Protein AF-A0A445I7E2-F1 (afdb_monomer)

Sequence (365 aa):
MSYADQENDSLSALYEVSLRGNVSELDTLIGRDPLILHKLPLTTFTETPLHISALLGHLDFTKSLLRHKPQLALELDHSKRTPLHLASAQGHVEIVHVLLQTYHEHACLMSDQDGRIPIHYAAMRGRTEIARQLIMAKPESLMVLDGSGKTVLHLCVEHNHLETLKTLVQVRDLSGNDFLNKTDLHHGNTILHFAVTLKQVETIRYLLSIPKIREEASIENKMGCTALDMLVDAVIMNNGMNQTHSLPSLNPNEKYWTKNFKLGKRFLQHQGERLEEMRGMLSVVATMISAMTFNAVMNPPGGVIQANGSDLRSWKNMLSNNVKDAMELQPGRAVFLTTQESDFESFVMFNSISLAASLSITLLL

Nearest PDB structures (foldseek):
  5et1-assembly2_B  TM=6.778E-01  e=2.769E-10  Mus musculus
  5et0-assembly2_C  TM=6.772E-01  e=7.010E-09  Mus musculus
  3b95-assembly2_B  TM=7.132E-01  e=3.021E-08  Homo sapiens
  5et0-assembly1_A  TM=5.571E-01  e=1.942E-09  Mus musculus
  9goa-assembly1_D  TM=7.919E-01  e=2.527E-06  Latrodectus tredecimguttatus

pLDDT: mean 80.1, std 18.34, range [32.94, 98.56]

Radius of gyration: 33.69 Å; Cα contacts (8 Å, |Δi|>4): 435; chains: 1; bounding box: 96×35×85 Å

Mean predicted aligned error: 16.17 Å

Foldseek 3Di:
DDPVVVLQVLLVQLLVCLLVLDPVSVVVSCVVPVCNQVCVVVDPFQQHSLLSCLQVLSLVSNVSCCVSPVCQQCRAGPQRAGSLLNNLLNLNLNSNVVSCVSPLPPQQCRATNQQDGSLLSNLLNLSQNSNLVSCVSPVCQQVRATSQQDGSLLSNLLNVNQSSNVSNVVVPPRHDDPSQQQAGPPWRDGSLLSNLLVVVVVSNVVQCVDVVSVVCQCDATPLRDGSVNSNVVVVCVVVVVPDDDDDDDDPDDPVNVVSVVSSVVSVVVVCVVVCVVCVVVLLVVLVVLLVVLVVCLQAPPVGWDAPDPVVVVVVCVVVVPDDDDPDDPDTGHDPVCVPDVVVVVVSNVVSVVSNVVSVVSNVVD

Structure (mmCIF, N/CA/C/O backbone):
data_AF-A0A445I7E2-F1
#
_entry.id   AF-A0A445I7E2-F1
#
loop_
_atom_site.group_PDB
_atom_site.id
_atom_site.type_symbol
_atom_site.label_atom_id
_atom_site.label_alt_id
_atom_site.label_comp_id
_atom_site.label_asym_id
_atom_site.label_entity_id
_atom_site.label_seq_id
_atom_site.pdbx_PDB_ins_code
_atom_site.Cartn_x
_atom_site.Cartn_y
_atom_site.Cartn_z
_atom_site.occupancy
_atom_site.B_iso_or_equiv
_atom_site.auth_seq_id
_atom_site.auth_comp_id
_atom_site.auth_asym_id
_atom_site.auth_atom_id
_atom_site.pdbx_PDB_model_num
ATOM 1 N N . MET A 1 1 ? -4.314 -6.237 48.066 1.00 51.84 1 MET A N 1
ATOM 2 C CA . MET A 1 1 ? -4.138 -5.773 46.678 1.00 51.84 1 MET A CA 1
ATOM 3 C C . MET A 1 1 ? -4.493 -4.305 46.658 1.00 51.84 1 MET A C 1
ATOM 5 O O . MET A 1 1 ? -5.547 -3.972 47.191 1.00 51.84 1 MET A O 1
ATOM 9 N N . SER A 1 2 ? -3.596 -3.433 46.201 1.00 63.56 2 SER A N 1
ATOM 10 C CA . SER A 1 2 ? -3.913 -2.006 46.114 1.00 63.56 2 SER A CA 1
ATOM 11 C C . SER A 1 2 ? -4.967 -1.773 45.021 1.00 63.56 2 SER A C 1
ATOM 13 O O . SER A 1 2 ? -5.127 -2.609 44.131 1.00 63.56 2 SER A O 1
ATOM 15 N N . TYR A 1 3 ? -5.701 -0.658 45.081 1.00 59.12 3 TYR A N 1
ATOM 16 C CA . TYR A 1 3 ? -6.672 -0.294 44.036 1.00 59.12 3 TYR A CA 1
ATOM 17 C C . TYR A 1 3 ? -6.018 -0.230 42.642 1.00 59.12 3 TYR A C 1
ATOM 19 O O . TYR A 1 3 ? -6.628 -0.644 41.663 1.00 59.12 3 TYR A O 1
ATOM 27 N N . ALA A 1 4 ? -4.756 0.209 42.566 1.00 60.66 4 ALA A N 1
ATOM 28 C CA . ALA A 1 4 ? -3.993 0.271 41.322 1.00 60.66 4 ALA A CA 1
ATOM 29 C C . ALA A 1 4 ? -3.671 -1.124 40.748 1.00 60.66 4 ALA A C 1
ATOM 31 O O . ALA A 1 4 ? -3.732 -1.314 39.535 1.00 60.66 4 ALA A O 1
ATOM 32 N N . ASP A 1 5 ? -3.396 -2.113 41.607 1.00 62.09 5 ASP A N 1
ATOM 33 C CA . ASP A 1 5 ? -3.125 -3.489 41.164 1.00 62.09 5 ASP A CA 1
ATOM 34 C C . ASP A 1 5 ? -4.383 -4.133 40.553 1.00 62.09 5 ASP A C 1
ATOM 36 O O . ASP A 1 5 ? -4.309 -4.804 39.529 1.00 62.09 5 ASP A O 1
ATOM 40 N N . GLN A 1 6 ? -5.561 -3.879 41.138 1.00 63.41 6 GLN A N 1
ATOM 41 C CA . GLN A 1 6 ? -6.836 -4.421 40.643 1.00 63.41 6 GLN A CA 1
ATOM 42 C C . GLN A 1 6 ? -7.283 -3.805 39.308 1.00 63.41 6 GLN A C 1
ATOM 44 O O . GLN A 1 6 ? -7.891 -4.492 38.480 1.00 63.41 6 GLN A O 1
ATOM 49 N N . GLU A 1 7 ? -6.997 -2.520 39.082 1.00 68.31 7 GLU A N 1
ATOM 50 C CA . GLU A 1 7 ? -7.297 -1.862 37.806 1.00 68.31 7 GLU A CA 1
ATOM 51 C C . GLU A 1 7 ? -6.396 -2.371 36.678 1.00 68.31 7 GLU A C 1
ATOM 53 O O . GLU A 1 7 ? -6.885 -2.633 35.575 1.00 68.31 7 GLU A O 1
ATOM 58 N N . ASN A 1 8 ? -5.108 -2.585 36.961 1.00 73.81 8 ASN A N 1
ATOM 59 C CA . ASN A 1 8 ? -4.172 -3.135 35.985 1.00 73.81 8 ASN A CA 1
ATOM 60 C C . ASN A 1 8 ? -4.506 -4.596 35.619 1.00 73.81 8 ASN A C 1
ATOM 62 O O . ASN A 1 8 ? -4.436 -4.972 34.447 1.00 73.81 8 ASN A O 1
ATOM 66 N N . ASP A 1 9 ? -4.956 -5.397 36.590 1.00 81.00 9 ASP A N 1
ATOM 67 C CA . ASP A 1 9 ? -5.424 -6.770 36.356 1.00 81.00 9 ASP A CA 1
ATOM 68 C C . ASP A 1 9 ? -6.690 -6.813 35.484 1.00 81.00 9 ASP A C 1
ATOM 70 O O . ASP A 1 9 ? -6.799 -7.638 34.575 1.00 81.00 9 ASP A O 1
ATOM 74 N N . SER A 1 10 ? -7.642 -5.900 35.714 1.00 83.94 10 SER A N 1
ATOM 75 C CA . SER A 1 10 ? -8.894 -5.837 34.943 1.00 83.94 10 SER A CA 1
ATOM 76 C C . SER A 1 10 ? -8.652 -5.430 33.487 1.00 83.94 10 SER A C 1
ATOM 78 O O . SER A 1 10 ? -9.240 -6.005 32.569 1.00 83.94 10 SER A O 1
ATOM 80 N N . LEU A 1 11 ? -7.752 -4.469 33.259 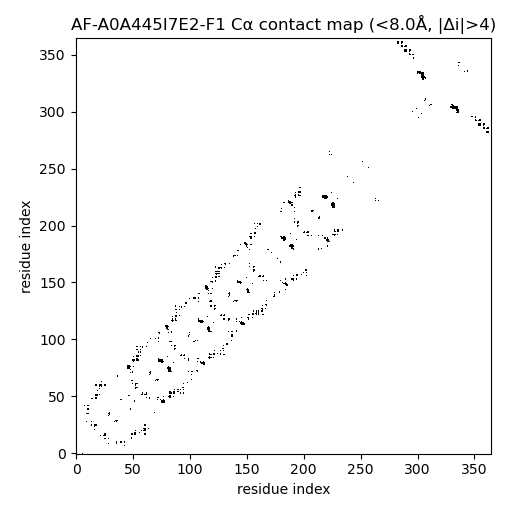1.00 87.31 11 LEU A N 1
ATOM 81 C CA . LEU A 1 11 ? -7.331 -4.075 31.916 1.00 87.31 11 LEU A CA 1
ATOM 82 C C . LEU A 1 11 ? -6.555 -5.203 31.228 1.00 87.31 11 LEU A C 1
ATOM 84 O O . LEU A 1 11 ? -6.857 -5.527 30.083 1.00 87.31 11 LEU A O 1
ATOM 88 N N . SER A 1 12 ? -5.634 -5.870 31.925 1.00 89.00 12 SER A N 1
ATOM 89 C CA . SER A 1 12 ? -4.916 -7.035 31.386 1.00 89.00 12 SER A CA 1
ATOM 90 C C . SER A 1 12 ? -5.874 -8.160 30.975 1.00 89.00 12 SER A C 1
ATOM 92 O O . SER A 1 12 ? -5.727 -8.737 29.898 1.00 89.00 12 SER A O 1
ATOM 94 N N . ALA A 1 13 ? -6.917 -8.417 31.772 1.00 91.62 13 ALA A N 1
ATOM 95 C CA . ALA A 1 13 ? -7.970 -9.367 31.423 1.00 91.62 13 ALA A CA 1
ATOM 96 C C . ALA A 1 13 ? -8.745 -8.948 30.162 1.00 91.62 13 ALA A C 1
ATOM 98 O O . ALA A 1 13 ? -9.032 -9.791 29.315 1.00 91.62 13 ALA A O 1
ATOM 99 N N . LEU A 1 14 ? -9.044 -7.654 29.989 1.00 93.62 14 LEU A N 1
ATOM 100 C CA . LEU A 1 14 ? -9.667 -7.147 28.763 1.00 93.62 14 LEU A CA 1
ATOM 101 C C . LEU A 1 14 ? -8.790 -7.413 27.529 1.00 93.62 14 LEU A C 1
ATOM 103 O O . LEU A 1 14 ? -9.313 -7.807 26.485 1.00 93.62 14 LEU A O 1
ATOM 107 N N . TYR A 1 15 ? -7.471 -7.243 27.639 1.00 92.88 15 TYR A N 1
ATOM 108 C CA . TYR A 1 15 ? -6.531 -7.543 26.554 1.00 92.88 15 TYR A CA 1
ATOM 109 C C . TYR A 1 15 ? -6.475 -9.040 26.222 1.00 92.88 15 TYR A C 1
ATOM 111 O O . TYR A 1 15 ? -6.585 -9.406 25.052 1.00 92.88 15 TYR A O 1
ATOM 119 N N . GLU A 1 16 ? -6.414 -9.914 27.227 1.00 93.44 16 GLU A N 1
ATOM 120 C CA . GLU A 1 16 ? -6.503 -11.373 27.051 1.00 93.44 16 GLU A CA 1
ATOM 121 C C . GLU A 1 16 ? -7.799 -11.800 26.345 1.00 93.44 16 GLU A C 1
ATOM 123 O O . GLU A 1 16 ? -7.790 -12.587 25.395 1.00 93.44 16 GLU A O 1
ATOM 128 N N . VAL A 1 17 ? -8.928 -11.233 26.767 1.00 95.75 17 VAL A N 1
ATOM 129 C CA . VAL A 1 17 ? -10.239 -11.477 26.154 1.00 95.75 17 VAL A CA 1
ATOM 130 C C . VAL A 1 17 ? -10.279 -10.973 24.708 1.00 95.75 17 VAL A C 1
ATOM 132 O O . VAL A 1 17 ? -10.839 -11.642 23.837 1.00 95.75 17 VAL A O 1
ATOM 135 N N . SER A 1 18 ? -9.625 -9.842 24.428 1.00 95.19 18 SER A N 1
ATOM 136 C CA . SER A 1 18 ? -9.506 -9.274 23.079 1.00 95.19 18 SER A CA 1
ATOM 137 C C . SER A 1 18 ? -8.679 -10.152 22.144 1.00 95.19 18 SER A C 1
ATOM 139 O O . SER A 1 18 ? -9.036 -10.290 20.976 1.00 95.19 18 SER A O 1
ATOM 141 N N . LEU A 1 19 ? -7.617 -10.792 22.645 1.00 95.56 19 LEU A N 1
ATOM 142 C CA . LEU A 1 19 ? -6.823 -11.754 21.873 1.00 95.56 19 LEU A CA 1
ATOM 143 C C . LEU A 1 19 ? -7.656 -12.977 21.465 1.00 95.56 19 LEU A C 1
ATOM 145 O O . LEU A 1 19 ? -7.525 -13.478 20.348 1.00 95.56 19 LEU A O 1
ATOM 149 N N . ARG A 1 20 ? -8.551 -13.437 22.346 1.00 96.50 20 ARG A N 1
ATOM 150 C CA . ARG A 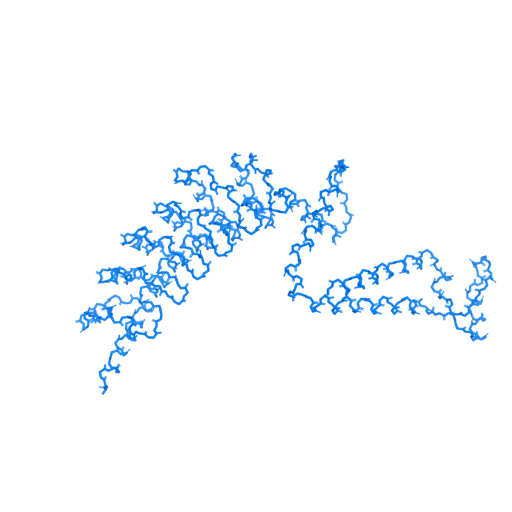1 20 ? -9.434 -14.590 22.094 1.00 96.50 20 ARG A CA 1
ATOM 151 C C . ARG A 1 20 ? -10.684 -14.238 21.290 1.00 96.50 20 ARG A C 1
ATOM 153 O O . ARG A 1 20 ? -11.274 -15.131 20.691 1.00 96.50 20 ARG A O 1
ATOM 160 N N . GLY A 1 21 ? -11.107 -12.973 21.304 1.00 95.56 21 GLY A N 1
ATOM 161 C CA . GLY A 1 21 ? -12.339 -12.522 20.657 1.00 95.56 21 GLY A CA 1
ATOM 162 C C . GLY A 1 21 ? -13.617 -12.971 21.372 1.00 95.56 21 GLY A C 1
ATOM 163 O O . GLY A 1 21 ? -14.668 -13.066 20.739 1.00 95.56 21 GLY A O 1
ATOM 164 N N . ASN A 1 22 ? -13.558 -13.267 22.677 1.00 96.50 22 ASN A N 1
ATOM 165 C CA . ASN A 1 22 ? -14.710 -13.791 23.417 1.00 96.50 22 ASN A CA 1
ATOM 166 C C . ASN A 1 22 ? -15.679 -12.670 23.838 1.00 96.50 22 ASN A C 1
ATOM 168 O O . ASN A 1 22 ? -15.447 -11.961 24.817 1.00 96.50 22 ASN A O 1
ATOM 172 N N . VAL A 1 23 ? -16.797 -12.545 23.118 1.00 96.81 23 VAL A N 1
ATOM 173 C CA . VAL A 1 23 ? -17.834 -11.530 23.378 1.00 96.81 23 VAL A CA 1
ATOM 174 C C . VAL A 1 23 ? -18.509 -11.723 24.735 1.00 96.81 23 VAL A C 1
ATOM 176 O O . VAL A 1 23 ? -18.749 -10.750 25.439 1.00 96.81 23 VAL A O 1
ATOM 179 N N . SER A 1 24 ? -18.776 -12.965 25.147 1.00 96.62 24 SER A N 1
ATOM 180 C CA . SER A 1 24 ? -19.425 -13.226 26.435 1.00 96.62 24 SER A CA 1
ATOM 181 C C . SER A 1 24 ? -18.545 -12.792 27.605 1.00 96.62 24 SER A C 1
ATOM 183 O O . SER A 1 24 ? -19.037 -12.175 28.546 1.00 96.62 24 SER A O 1
ATOM 185 N N . GLU A 1 25 ? -17.238 -13.061 27.542 1.00 95.62 25 GLU A N 1
ATOM 186 C CA . GLU A 1 25 ? -16.299 -12.583 28.564 1.00 95.62 25 GLU A CA 1
ATOM 187 C C . GLU A 1 25 ? -16.183 -11.050 28.548 1.00 95.62 25 GLU A C 1
ATOM 189 O O . GLU A 1 25 ? -16.196 -10.436 29.616 1.00 95.62 25 GLU A O 1
ATOM 194 N N . LEU A 1 26 ? -16.173 -10.415 27.369 1.00 96.06 26 LEU A N 1
ATOM 195 C CA . LEU A 1 26 ? -16.204 -8.952 27.246 1.00 96.06 26 LEU A CA 1
ATOM 196 C C . LEU A 1 26 ? -17.437 -8.352 27.928 1.00 96.06 26 LEU A C 1
ATOM 198 O O . LEU A 1 26 ? -17.298 -7.445 28.748 1.00 96.06 26 LEU A O 1
ATOM 202 N N . ASP A 1 27 ? -18.624 -8.884 27.644 1.00 94.88 27 ASP A N 1
ATOM 203 C CA . ASP A 1 27 ? -19.875 -8.401 28.229 1.00 94.88 27 ASP A CA 1
ATOM 204 C C . ASP A 1 27 ? -19.873 -8.581 29.757 1.00 94.88 27 ASP A C 1
ATOM 206 O O . ASP A 1 27 ? -20.339 -7.706 30.489 1.00 94.88 27 ASP A O 1
ATOM 210 N N . THR A 1 28 ? -19.283 -9.671 30.273 1.00 95.06 28 THR A N 1
ATOM 211 C CA . THR A 1 28 ? -19.124 -9.848 31.728 1.00 95.06 28 THR A CA 1
ATOM 212 C C . THR A 1 28 ? -18.152 -8.846 32.348 1.00 95.06 28 THR A C 1
ATOM 214 O O . THR A 1 28 ? -18.410 -8.368 33.454 1.00 95.06 28 THR A O 1
ATOM 217 N N . LEU A 1 29 ? -17.057 -8.498 31.661 1.00 93.94 29 LEU A N 1
ATOM 218 C CA . LEU A 1 29 ? -16.101 -7.491 32.130 1.00 93.94 29 LEU A CA 1
ATOM 219 C C . LEU A 1 29 ? -16.732 -6.096 32.139 1.00 93.94 29 LEU A C 1
ATOM 221 O O . LEU A 1 29 ? -16.625 -5.396 33.143 1.00 93.94 29 LEU A O 1
ATOM 225 N N . ILE A 1 30 ? -17.456 -5.729 31.079 1.00 93.88 30 ILE A N 1
ATOM 226 C CA . ILE A 1 30 ? -18.197 -4.461 31.000 1.00 93.88 30 ILE A CA 1
ATOM 227 C C . ILE A 1 30 ? -19.314 -4.415 32.053 1.00 93.88 30 ILE A C 1
ATOM 229 O O . ILE A 1 30 ? -19.552 -3.374 32.657 1.00 93.88 30 ILE A O 1
ATOM 233 N N . GLY A 1 31 ? -19.979 -5.542 32.323 1.00 93.25 31 GLY A N 1
ATOM 234 C CA . GLY A 1 31 ? -20.980 -5.637 33.386 1.00 93.25 31 GLY A CA 1
ATOM 235 C C . GLY A 1 31 ? -20.402 -5.429 34.791 1.00 93.25 31 GLY A C 1
ATOM 236 O O . GLY A 1 31 ? -21.096 -4.905 35.660 1.00 93.25 31 GLY A O 1
ATOM 237 N N . ARG A 1 32 ? -19.137 -5.815 35.021 1.00 92.44 32 ARG A N 1
ATOM 238 C CA . ARG A 1 32 ? -18.421 -5.592 36.291 1.00 92.44 32 ARG A CA 1
ATOM 239 C C . ARG A 1 32 ? -17.875 -4.170 36.415 1.00 92.44 32 ARG A C 1
ATOM 241 O O . ARG A 1 32 ? -17.986 -3.583 37.487 1.00 92.44 32 ARG A O 1
ATOM 248 N N . ASP A 1 33 ? -17.299 -3.630 35.344 1.00 92.00 33 ASP A N 1
ATOM 249 C CA . ASP A 1 33 ? -16.803 -2.253 35.265 1.00 92.00 33 ASP A CA 1
ATOM 250 C C . ASP A 1 33 ? -17.292 -1.584 33.964 1.00 92.00 33 ASP A C 1
ATOM 252 O O . ASP A 1 33 ? -16.646 -1.702 32.917 1.00 92.00 33 ASP A O 1
ATOM 256 N N . PRO A 1 34 ? -18.408 -0.829 34.014 1.00 90.06 34 PRO A N 1
ATOM 257 C CA . PRO A 1 34 ? -18.954 -0.142 32.842 1.00 90.06 34 PRO A CA 1
ATOM 258 C C . PRO A 1 34 ? -18.010 0.897 32.225 1.00 90.06 34 PRO A C 1
ATOM 260 O O . PRO A 1 34 ? -18.195 1.296 31.075 1.00 90.06 34 PRO A O 1
ATOM 263 N N . LEU A 1 35 ? -17.001 1.356 32.973 1.00 89.62 35 LEU A N 1
ATOM 264 C CA . LEU A 1 35 ? -16.034 2.354 32.524 1.00 89.62 35 LEU A CA 1
ATOM 265 C C . LEU A 1 35 ? -14.720 1.728 32.045 1.00 89.62 35 LEU A C 1
ATOM 267 O O . LEU A 1 35 ? -13.813 2.473 31.673 1.00 89.62 35 LEU A O 1
ATOM 271 N N . ILE A 1 36 ? -14.612 0.396 31.977 1.00 91.31 36 ILE A N 1
ATOM 272 C CA . ILE A 1 36 ? -13.369 -0.298 31.610 1.00 91.31 36 ILE A CA 1
ATOM 273 C C . ILE A 1 36 ? -12.786 0.196 30.274 1.00 91.31 36 ILE A C 1
ATOM 275 O O . ILE A 1 36 ? -11.589 0.449 30.166 1.00 91.31 36 ILE A O 1
ATOM 279 N N . LEU A 1 37 ? -13.638 0.463 29.276 1.00 91.19 37 LEU A N 1
ATOM 280 C CA . LEU A 1 37 ? -13.214 0.985 27.970 1.00 91.19 37 LEU A CA 1
ATOM 281 C C . LEU A 1 37 ? -12.811 2.472 28.004 1.00 91.19 37 LEU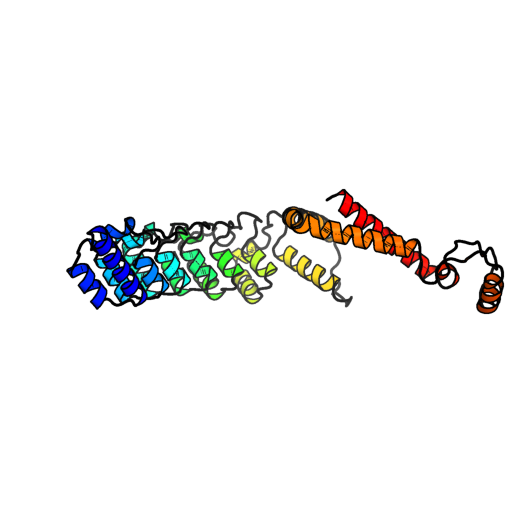 A C 1
ATOM 283 O O . LEU A 1 37 ? -12.127 2.949 27.103 1.00 91.19 37 LEU A O 1
ATOM 287 N N . HIS A 1 38 ? -13.233 3.238 29.013 1.00 88.06 38 HIS A N 1
ATOM 288 C CA . HIS A 1 38 ? -12.794 4.626 29.213 1.00 88.06 38 HIS A CA 1
ATOM 289 C C . HIS A 1 38 ? -11.428 4.716 29.895 1.00 88.06 38 HIS A C 1
ATOM 291 O O . HIS A 1 38 ? -10.770 5.746 29.774 1.00 88.06 38 HIS A O 1
ATOM 297 N N . LYS A 1 39 ? -10.993 3.643 30.562 1.00 87.56 39 LYS A N 1
ATOM 298 C CA . LYS A 1 39 ? -9.699 3.549 31.247 1.00 87.56 39 LYS A CA 1
ATOM 299 C C . LYS A 1 39 ? -8.544 3.156 30.320 1.00 87.56 39 LYS A C 1
ATOM 301 O O . LYS A 1 39 ? -7.401 3.172 30.753 1.00 87.56 39 LYS A O 1
ATOM 306 N N . LEU A 1 40 ? -8.808 2.854 29.047 1.00 86.94 40 LEU A N 1
ATOM 307 C CA . LEU A 1 40 ? -7.776 2.474 28.071 1.00 86.94 40 LEU A CA 1
ATOM 308 C C . LEU A 1 40 ? -6.591 3.460 27.960 1.00 86.94 40 LEU A C 1
ATOM 310 O O . LEU A 1 40 ? -5.463 2.976 27.878 1.00 86.94 40 LEU A O 1
ATOM 314 N N . PRO A 1 41 ? -6.769 4.797 28.046 1.00 80.50 41 PRO A N 1
ATOM 315 C CA . PRO A 1 41 ? -5.640 5.736 28.045 1.00 80.50 41 PRO A CA 1
ATOM 316 C C . PRO A 1 41 ? -4.701 5.605 29.253 1.00 80.50 41 PRO A C 1
ATOM 318 O O . PRO A 1 41 ? -3.602 6.146 29.231 1.00 80.50 41 PRO A O 1
ATOM 321 N N . LEU A 1 42 ? -5.134 4.925 30.320 1.00 76.00 42 LEU A N 1
ATOM 322 C CA . LEU A 1 42 ? -4.332 4.665 31.520 1.00 76.00 42 LEU A CA 1
ATOM 323 C C . LEU A 1 42 ? -3.462 3.407 31.372 1.00 76.00 42 LEU A C 1
ATOM 325 O O . LEU A 1 42 ? -2.664 3.107 32.258 1.00 76.00 42 LEU A O 1
ATOM 329 N N . THR A 1 43 ? -3.631 2.651 30.284 1.00 77.25 43 THR A N 1
ATOM 330 C CA . THR A 1 43 ? -2.858 1.433 30.030 1.00 77.25 43 THR A CA 1
ATOM 331 C C . THR A 1 43 ? -1.469 1.764 29.487 1.00 77.25 43 THR A C 1
ATOM 333 O O . THR A 1 43 ? -1.255 2.794 28.853 1.00 77.25 43 THR A O 1
ATOM 336 N N . THR A 1 44 ? -0.513 0.860 29.703 1.00 75.19 44 THR A N 1
ATOM 337 C CA . THR A 1 44 ? 0.802 0.906 29.040 1.00 75.19 44 THR A CA 1
ATOM 338 C C . THR A 1 44 ? 0.743 0.422 27.589 1.00 75.19 44 THR A C 1
ATOM 340 O O . THR A 1 44 ? 1.699 0.607 26.835 1.00 75.19 44 THR A O 1
ATOM 343 N N . PHE A 1 45 ? -0.366 -0.209 27.198 1.00 76.88 45 PHE A N 1
ATOM 344 C CA . PHE A 1 45 ? -0.596 -0.715 25.856 1.00 76.88 45 PHE A CA 1
ATOM 345 C C . PHE A 1 45 ? -1.029 0.423 24.932 1.00 76.88 45 PHE A C 1
ATOM 347 O O . PHE A 1 45 ? -1.945 1.184 25.229 1.00 76.88 45 PHE A O 1
ATOM 354 N N . THR A 1 46 ? -0.363 0.531 23.788 1.00 78.81 46 THR A N 1
ATOM 355 C CA . THR A 1 46 ? -0.680 1.537 22.765 1.00 78.81 46 THR A CA 1
ATOM 356 C C . THR A 1 46 ? -1.768 1.065 21.803 1.00 78.81 46 THR A C 1
ATOM 358 O O . THR A 1 46 ? -2.470 1.876 21.213 1.00 78.81 46 THR A O 1
ATOM 361 N N . GLU A 1 47 ? -1.930 -0.245 21.640 1.00 89.69 47 GLU A N 1
ATOM 362 C CA . GLU A 1 47 ? -2.982 -0.845 20.823 1.00 89.69 47 GLU A CA 1
ATOM 363 C C . GLU A 1 47 ? -4.247 -1.005 21.658 1.00 89.69 47 GLU A C 1
ATOM 365 O O . GLU A 1 47 ? -4.196 -1.579 22.732 1.00 89.69 47 GLU A O 1
ATOM 370 N N . THR A 1 48 ? -5.396 -0.543 21.171 1.00 94.38 48 THR A N 1
ATOM 371 C CA . THR A 1 48 ? -6.675 -0.764 21.871 1.00 94.38 48 THR A CA 1
ATOM 372 C C . THR A 1 48 ? -7.226 -2.177 21.611 1.00 94.38 48 THR A C 1
ATOM 374 O O . THR A 1 48 ? -6.914 -2.779 20.580 1.00 94.38 48 THR A O 1
ATOM 377 N N . PRO A 1 49 ? -8.146 -2.695 22.450 1.00 95.75 49 PRO A N 1
ATOM 378 C CA . PRO A 1 49 ? -8.925 -3.907 22.160 1.00 95.75 49 PRO A CA 1
ATOM 379 C C . PRO A 1 49 ? -9.509 -3.965 20.742 1.00 95.75 49 PRO A C 1
ATOM 381 O O . PRO A 1 49 ? -9.581 -5.030 20.125 1.00 95.75 49 PRO A O 1
ATOM 384 N N . LEU A 1 50 ? -9.895 -2.805 20.192 1.00 96.75 50 LEU A N 1
ATOM 385 C CA . LEU A 1 50 ? -10.430 -2.725 18.841 1.00 96.75 50 LEU A CA 1
ATOM 386 C C . LEU A 1 50 ? -9.347 -2.971 17.781 1.00 96.75 50 LEU A C 1
ATOM 388 O O . LEU A 1 50 ? -9.628 -3.693 16.828 1.00 96.75 50 LEU A O 1
ATOM 392 N N . HIS A 1 51 ? -8.119 -2.467 17.970 1.00 97.12 51 HIS A N 1
ATOM 393 C CA . HIS A 1 51 ? -6.977 -2.790 17.102 1.00 97.12 51 HIS A CA 1
ATOM 394 C C . HIS A 1 51 ? -6.720 -4.295 17.065 1.00 97.12 51 HIS A C 1
ATOM 396 O O . HIS A 1 51 ? -6.608 -4.868 15.985 1.00 97.12 51 HIS A O 1
ATOM 402 N N . ILE A 1 52 ? -6.710 -4.944 18.232 1.00 97.06 52 ILE A N 1
ATOM 403 C CA . ILE A 1 52 ? -6.478 -6.388 18.352 1.00 97.06 52 ILE A CA 1
ATOM 404 C C . ILE A 1 52 ? -7.575 -7.169 17.627 1.00 97.06 52 ILE A C 1
ATOM 406 O O . ILE A 1 52 ? -7.277 -8.016 16.788 1.00 97.06 52 ILE A O 1
ATOM 410 N N . SER A 1 53 ? -8.847 -6.850 17.881 1.00 97.75 53 SER A N 1
ATOM 411 C CA . SER A 1 53 ? -9.963 -7.526 17.208 1.00 97.75 53 SER A CA 1
ATOM 412 C C . SER A 1 53 ? -9.942 -7.325 15.687 1.00 97.75 53 SER A C 1
ATOM 414 O O . SER A 1 53 ? -10.189 -8.271 14.939 1.00 97.75 53 SER A O 1
ATOM 416 N N . ALA A 1 54 ? -9.575 -6.125 15.224 1.00 97.88 54 ALA A N 1
ATOM 417 C CA . ALA A 1 54 ? -9.465 -5.788 13.811 1.00 97.88 54 ALA A CA 1
ATOM 418 C C . ALA A 1 54 ? -8.247 -6.431 13.138 1.00 97.88 54 ALA A C 1
ATOM 420 O O . ALA A 1 54 ? -8.297 -6.711 11.947 1.00 97.88 54 ALA A O 1
ATOM 421 N N . LEU A 1 55 ? -7.166 -6.685 13.875 1.00 97.94 55 LEU A N 1
ATOM 422 C CA . LEU A 1 55 ? -6.008 -7.433 13.395 1.00 97.94 55 LEU A CA 1
ATOM 423 C C . LEU A 1 55 ? -6.327 -8.933 13.291 1.00 97.94 55 LEU A C 1
ATOM 425 O O . LEU A 1 55 ? -6.022 -9.568 12.282 1.00 97.94 55 LEU A O 1
ATOM 429 N N . LEU A 1 56 ? -6.959 -9.497 14.321 1.00 97.81 56 LEU A N 1
ATOM 430 C CA . LEU A 1 56 ? -7.198 -10.938 14.437 1.00 97.81 56 LEU A CA 1
ATOM 431 C C . LEU A 1 56 ? -8.462 -11.429 13.719 1.00 97.81 56 LEU A C 1
ATOM 433 O O . LEU A 1 56 ? -8.582 -12.626 13.478 1.00 97.81 56 LEU A O 1
ATOM 437 N N . GLY A 1 57 ? -9.371 -10.535 13.325 1.00 97.88 57 GLY A N 1
ATOM 438 C CA . GLY A 1 57 ? -10.580 -10.904 12.579 1.00 97.88 57 GLY A CA 1
ATOM 439 C C . GLY A 1 57 ? -11.790 -11.234 13.454 1.00 97.88 57 GLY A C 1
ATOM 440 O O . GLY A 1 57 ? -12.709 -11.918 13.007 1.00 97.88 57 GLY A O 1
ATOM 441 N N . HIS A 1 58 ? -11.828 -10.742 14.693 1.00 98.44 58 HIS A N 1
ATOM 442 C CA . HIS A 1 58 ? -12.892 -11.047 15.655 1.00 98.44 58 HIS A CA 1
ATOM 443 C C . HIS A 1 58 ? -14.138 -10.177 15.426 1.00 98.44 58 HIS A C 1
ATOM 445 O O . HIS A 1 58 ? -14.412 -9.258 16.194 1.00 98.44 58 HIS A O 1
ATOM 451 N N . LEU A 1 59 ? -14.908 -10.467 14.372 1.00 98.25 59 LEU A N 1
ATOM 452 C CA . LEU A 1 59 ? -16.030 -9.634 13.907 1.00 98.25 59 LEU A CA 1
ATOM 453 C C . LEU A 1 59 ? -17.062 -9.291 14.994 1.00 98.25 59 LEU A C 1
ATOM 455 O O . LEU A 1 59 ? -17.420 -8.123 15.159 1.00 98.25 59 LEU A O 1
ATOM 459 N N . ASP A 1 60 ? -17.569 -10.286 15.723 1.00 98.19 60 ASP A N 1
ATOM 460 C CA . ASP A 1 60 ? -18.607 -10.050 16.735 1.00 98.19 60 ASP A CA 1
ATOM 461 C C . ASP A 1 60 ? -18.059 -9.273 17.937 1.00 98.19 60 ASP A C 1
ATOM 463 O O . ASP A 1 60 ? -18.748 -8.420 18.501 1.00 98.19 60 ASP A O 1
ATOM 467 N N . PHE A 1 61 ? -16.780 -9.482 18.258 1.00 98.12 61 PHE A N 1
ATOM 468 C CA . PHE A 1 61 ? -16.060 -8.710 19.264 1.00 98.12 61 PHE A CA 1
ATOM 469 C C . PHE A 1 61 ? -15.908 -7.247 18.849 1.00 98.12 61 PHE A C 1
ATOM 471 O O . PHE A 1 61 ? -16.238 -6.349 19.622 1.00 98.12 61 PHE A O 1
ATOM 478 N N . THR A 1 62 ? -15.494 -6.996 17.603 1.00 98.12 62 THR A N 1
ATOM 479 C CA . THR A 1 62 ? -15.426 -5.653 17.016 1.00 98.12 62 THR A CA 1
ATOM 480 C C . THR A 1 62 ? -16.789 -4.957 17.093 1.00 98.12 62 THR A C 1
ATOM 482 O O . THR A 1 62 ? -16.868 -3.815 17.545 1.00 98.12 62 THR A O 1
ATOM 485 N N . LYS A 1 63 ? -17.880 -5.638 16.710 1.00 97.75 63 LYS A N 1
ATOM 486 C CA . LYS A 1 63 ? -19.242 -5.083 16.796 1.00 97.75 63 LYS A CA 1
ATOM 487 C C . LYS A 1 63 ? -19.642 -4.743 18.233 1.00 97.75 63 LYS A C 1
ATOM 489 O O . LYS A 1 63 ? -20.239 -3.688 18.448 1.00 97.75 63 LYS A O 1
ATOM 494 N N . SER A 1 64 ? -19.331 -5.608 19.203 1.00 97.00 64 SER A N 1
ATOM 495 C CA . SER A 1 64 ? -19.638 -5.346 20.616 1.00 97.00 64 SER A CA 1
ATOM 496 C C . SER A 1 64 ? -18.853 -4.138 21.143 1.00 97.00 64 SER A C 1
ATOM 498 O O . SER A 1 64 ? -19.450 -3.191 21.659 1.00 97.00 64 SER A O 1
ATOM 500 N N . LEU A 1 65 ? -17.536 -4.085 20.902 1.00 96.62 65 LEU A N 1
ATOM 501 C CA . LEU A 1 65 ? -16.700 -2.942 21.285 1.00 96.62 65 LEU A CA 1
ATOM 502 C C . LEU A 1 65 ? -17.222 -1.619 20.714 1.00 96.62 65 LEU A C 1
ATOM 504 O O . LEU A 1 65 ? -17.326 -0.637 21.446 1.00 96.62 65 LEU A O 1
ATOM 508 N N . LEU A 1 66 ? -17.589 -1.589 19.429 1.00 95.44 66 LEU A N 1
ATOM 509 C CA . LEU A 1 66 ? -18.110 -0.385 18.773 1.00 95.44 66 LEU A CA 1
ATOM 510 C C . LEU A 1 66 ? -19.493 0.026 19.285 1.00 95.44 66 LEU A C 1
ATOM 512 O O . LEU A 1 66 ? -19.786 1.218 19.333 1.00 95.44 66 LEU A O 1
ATOM 516 N N . ARG A 1 67 ? -20.329 -0.930 19.710 1.00 94.81 67 ARG A N 1
ATOM 517 C CA . ARG A 1 67 ? -21.613 -0.635 20.363 1.00 94.81 67 ARG A CA 1
ATOM 518 C C . ARG A 1 67 ? -21.409 0.074 21.701 1.00 94.81 67 ARG A C 1
ATOM 520 O O . ARG A 1 67 ? -22.177 0.974 22.027 1.00 94.81 67 ARG A O 1
ATOM 527 N N . HIS A 1 68 ? -20.394 -0.328 22.465 1.00 93.81 68 HIS A N 1
ATOM 528 C CA . HIS A 1 68 ? -20.107 0.255 23.774 1.00 93.81 68 HIS A CA 1
ATOM 529 C C . HIS A 1 68 ? -19.301 1.555 23.697 1.00 93.81 68 HIS A C 1
ATOM 531 O O . HIS A 1 68 ? -19.583 2.496 24.436 1.00 93.81 68 HIS A O 1
ATOM 537 N N . LYS A 1 69 ? -18.296 1.624 22.819 1.00 93.44 69 LYS A N 1
ATOM 538 C CA . LYS A 1 69 ? -17.410 2.783 22.681 1.00 93.44 69 LYS A CA 1
ATOM 539 C C . LYS A 1 69 ? -16.972 2.962 21.221 1.00 93.44 69 LYS A C 1
ATOM 541 O O . LYS A 1 69 ? -15.866 2.558 20.854 1.00 93.44 69 LYS A O 1
ATOM 546 N N . PRO A 1 70 ? -17.802 3.599 20.378 1.00 93.12 70 PRO A N 1
ATOM 547 C CA . PRO A 1 70 ? -17.508 3.753 18.955 1.00 93.12 70 PRO A CA 1
ATOM 548 C C . PRO A 1 70 ? -16.220 4.556 18.707 1.00 93.12 70 PRO A C 1
ATOM 550 O O . PRO A 1 70 ? -15.487 4.247 17.771 1.00 93.12 70 PRO A O 1
ATOM 553 N N . GLN A 1 71 ? -15.866 5.502 19.588 1.00 92.06 71 GLN A N 1
ATOM 554 C CA . GLN A 1 71 ? -14.675 6.356 19.443 1.00 92.06 71 GLN A CA 1
ATOM 555 C C . GLN A 1 71 ? -13.366 5.562 19.295 1.00 92.06 71 GLN A C 1
ATOM 557 O O . GLN A 1 71 ? -12.420 6.072 18.702 1.00 92.06 71 GLN A O 1
ATOM 562 N N . LEU A 1 72 ? -13.332 4.300 19.749 1.00 92.75 72 LEU A N 1
ATOM 563 C CA . LEU A 1 72 ? -12.192 3.400 19.559 1.00 92.75 72 LEU A CA 1
ATOM 564 C C . LEU A 1 72 ? -11.789 3.226 18.090 1.00 92.75 72 LEU A C 1
ATOM 566 O O . LEU A 1 72 ? -10.634 2.912 17.820 1.00 92.75 72 LEU A O 1
ATOM 570 N N . ALA A 1 73 ? -12.711 3.427 17.143 1.00 93.81 73 ALA A N 1
ATOM 571 C CA . ALA A 1 73 ? -12.435 3.330 15.710 1.00 93.81 73 ALA A CA 1
ATOM 572 C C . ALA A 1 73 ? -11.449 4.395 15.198 1.00 93.81 73 ALA A C 1
ATOM 574 O O . ALA A 1 73 ? -10.871 4.217 14.125 1.00 93.81 73 ALA A O 1
ATOM 575 N N . LEU A 1 74 ? -11.284 5.496 15.940 1.00 92.94 74 LEU A N 1
ATOM 576 C CA . LEU A 1 74 ? -10.391 6.605 15.599 1.00 92.94 74 LEU A CA 1
ATOM 577 C C . LEU A 1 74 ? -9.110 6.628 16.439 1.00 92.94 74 LEU A C 1
ATOM 579 O O . LEU A 1 74 ? -8.230 7.441 16.168 1.00 92.94 74 LEU A O 1
ATOM 583 N N . GLU A 1 75 ? -9.005 5.756 17.442 1.00 92.75 75 GLU A N 1
ATOM 584 C CA . GLU A 1 75 ? -7.797 5.643 18.255 1.00 92.75 75 GLU A CA 1
ATOM 585 C C . GLU A 1 75 ? -6.630 5.144 17.406 1.00 92.75 75 GLU A C 1
ATOM 587 O O . GLU A 1 75 ? -6.817 4.388 16.448 1.00 92.75 75 GLU A O 1
ATOM 592 N N . LEU A 1 76 ? -5.431 5.578 17.780 1.00 93.12 76 LEU A N 1
ATOM 593 C CA . LEU A 1 76 ? -4.204 5.303 17.049 1.00 93.12 76 LEU A CA 1
ATOM 594 C C . LEU A 1 76 ? -3.290 4.389 17.863 1.00 93.12 76 LEU A C 1
ATOM 596 O O . LEU A 1 76 ? -3.073 4.633 19.049 1.00 93.12 76 LEU A O 1
ATOM 600 N N . ASP A 1 77 ? -2.718 3.378 17.216 1.00 93.88 77 ASP A N 1
ATOM 601 C CA . ASP A 1 77 ? -1.657 2.564 17.805 1.00 93.88 77 ASP A CA 1
ATOM 602 C C . ASP A 1 77 ? -0.281 3.264 17.782 1.00 93.88 77 ASP A C 1
ATOM 604 O O . ASP A 1 77 ? -0.132 4.411 17.348 1.00 93.88 77 ASP A O 1
ATOM 608 N N . HIS A 1 78 ? 0.765 2.559 18.229 1.00 92.56 78 HIS A N 1
ATOM 609 C CA . HIS A 1 78 ? 2.143 3.068 18.242 1.00 92.56 78 HIS A CA 1
ATOM 610 C C . HIS A 1 78 ? 2.670 3.498 16.864 1.00 92.56 78 HIS A C 1
ATOM 612 O O . HIS A 1 78 ? 3.543 4.361 16.793 1.00 92.56 78 HIS A O 1
ATOM 618 N N . SER A 1 79 ? 2.146 2.923 15.780 1.00 93.88 79 SER A N 1
ATOM 619 C CA . SER A 1 79 ? 2.496 3.278 14.405 1.00 93.88 79 SER A CA 1
ATOM 620 C C . SER A 1 79 ? 1.546 4.307 13.799 1.00 93.88 79 SER A C 1
ATOM 622 O O . SER A 1 79 ? 1.568 4.523 12.588 1.00 93.88 79 SER A O 1
ATOM 624 N N . LYS A 1 80 ? 0.718 4.960 14.622 1.00 95.12 80 LYS A N 1
ATOM 625 C CA . LYS A 1 80 ? -0.345 5.880 14.203 1.00 95.12 80 LYS A CA 1
ATOM 626 C C . LYS A 1 80 ? -1.387 5.232 13.285 1.00 95.12 80 LYS A C 1
ATOM 628 O O . LYS A 1 80 ? -2.034 5.921 12.500 1.00 95.12 80 LYS A O 1
ATOM 633 N N . ARG A 1 81 ? -1.552 3.912 13.349 1.00 96.06 81 ARG A N 1
ATOM 634 C CA . ARG A 1 81 ? -2.558 3.191 12.568 1.00 96.06 81 ARG A CA 1
ATOM 635 C C . ARG A 1 81 ? -3.856 3.145 13.349 1.00 96.06 81 ARG A C 1
ATOM 637 O O . ARG A 1 81 ? -3.852 3.065 14.567 1.00 96.06 81 ARG A O 1
ATOM 644 N N . THR A 1 82 ? -4.955 3.138 12.616 1.00 96.31 82 THR A N 1
ATOM 645 C CA . THR A 1 82 ? -6.304 2.930 13.156 1.00 96.31 82 THR A CA 1
ATOM 646 C C . THR A 1 82 ? -6.692 1.456 13.012 1.00 96.31 82 THR A C 1
ATOM 648 O O . THR A 1 82 ? -6.103 0.750 12.180 1.00 96.31 82 THR A O 1
ATOM 651 N N . PRO A 1 83 ? -7.751 0.972 13.686 1.00 97.06 83 PRO A N 1
ATOM 652 C CA . PRO A 1 83 ? -8.263 -0.382 13.463 1.00 97.06 83 PRO A CA 1
ATOM 653 C C . PRO A 1 83 ? -8.615 -0.658 11.990 1.00 97.06 83 PRO A C 1
ATOM 655 O O . PRO A 1 83 ? -8.451 -1.780 11.510 1.00 97.06 83 PRO A O 1
ATOM 658 N N . LEU A 1 84 ? -9.021 0.375 11.236 1.00 97.81 84 LEU A N 1
ATOM 659 C CA . LEU A 1 84 ? -9.325 0.263 9.807 1.00 97.81 84 LEU A CA 1
ATOM 660 C C . LEU A 1 84 ? -8.084 -0.072 8.967 1.00 97.81 84 LEU A C 1
ATOM 662 O O . LEU A 1 84 ? -8.202 -0.836 8.010 1.00 97.81 84 LEU A O 1
ATOM 666 N N . HIS A 1 85 ? -6.896 0.425 9.331 1.00 98.06 85 HIS A N 1
ATOM 667 C CA . HIS A 1 85 ? -5.643 0.045 8.664 1.00 98.06 85 HIS A CA 1
ATOM 668 C C . HIS A 1 85 ? -5.362 -1.449 8.836 1.00 98.06 85 HIS A C 1
ATOM 670 O O . HIS A 1 85 ? -5.062 -2.139 7.861 1.00 98.06 85 HIS A O 1
ATOM 676 N N . LEU A 1 86 ? -5.496 -1.953 10.068 1.00 98.12 86 LEU A N 1
ATOM 677 C CA . LEU A 1 86 ? -5.205 -3.347 10.403 1.00 98.12 86 LEU A CA 1
ATOM 678 C C . LEU A 1 86 ? -6.187 -4.297 9.709 1.00 98.12 86 LEU A C 1
ATOM 680 O O . LEU A 1 86 ? -5.751 -5.224 9.026 1.00 98.12 86 LEU A O 1
ATOM 684 N N . ALA A 1 87 ? -7.491 -4.014 9.776 1.00 98.31 87 ALA A N 1
ATOM 685 C CA . ALA A 1 87 ? -8.505 -4.796 9.068 1.00 98.31 87 ALA A CA 1
ATOM 686 C C . ALA A 1 87 ? -8.282 -4.781 7.545 1.00 98.31 87 ALA A C 1
ATOM 688 O O . ALA A 1 87 ? -8.375 -5.825 6.890 1.00 98.31 87 ALA A O 1
ATOM 689 N N . SER A 1 88 ? -7.912 -3.618 6.989 1.00 98.38 88 SER A N 1
ATOM 690 C CA . SER A 1 88 ? -7.632 -3.465 5.556 1.00 98.38 88 SER A CA 1
ATOM 691 C C . SER A 1 88 ? -6.404 -4.248 5.108 1.00 98.38 88 SER A C 1
ATOM 693 O O . SER A 1 88 ? -6.412 -4.848 4.035 1.00 98.38 88 SER A O 1
ATOM 695 N N . ALA A 1 89 ? -5.359 -4.287 5.936 1.00 98.12 89 ALA A N 1
ATOM 696 C CA . ALA A 1 89 ? -4.176 -5.092 5.678 1.00 98.12 89 ALA A CA 1
ATOM 697 C C . ALA A 1 89 ? -4.503 -6.595 5.730 1.00 98.12 89 ALA A C 1
ATOM 699 O O . ALA A 1 89 ? -4.136 -7.363 4.833 1.00 98.12 89 ALA A O 1
ATOM 700 N N . GLN A 1 90 ? -5.217 -7.028 6.768 1.00 98.19 90 GLN A N 1
ATOM 701 C CA . GLN A 1 90 ? -5.448 -8.452 6.997 1.00 98.19 90 GLN A CA 1
ATOM 702 C C . GLN A 1 90 ? -6.499 -9.058 6.069 1.00 98.19 90 GLN A C 1
ATOM 704 O O . GLN A 1 90 ? -6.413 -10.247 5.774 1.00 98.19 90 GLN A O 1
ATOM 709 N N . GLY A 1 91 ? -7.385 -8.250 5.484 1.00 97.75 91 GLY A N 1
ATOM 710 C CA . GLY A 1 91 ? -8.389 -8.747 4.544 1.00 97.75 91 GLY A CA 1
ATOM 711 C C . GLY A 1 91 ? -9.747 -9.037 5.183 1.00 97.75 91 GLY A C 1
ATOM 712 O O . GLY A 1 91 ? -10.545 -9.745 4.578 1.00 97.75 91 GLY A O 1
ATOM 713 N N . HIS A 1 92 ? -10.024 -8.487 6.368 1.00 98.56 92 HIS A N 1
ATOM 714 C CA . HIS A 1 92 ? -11.276 -8.715 7.098 1.00 98.56 92 HIS A CA 1
ATOM 715 C C . HIS A 1 92 ? -12.388 -7.797 6.580 1.00 98.56 92 HIS A C 1
ATOM 717 O O . HIS A 1 92 ? -12.641 -6.724 7.132 1.00 98.56 92 HIS A O 1
ATOM 723 N N . VAL A 1 93 ? -13.028 -8.210 5.485 1.00 98.38 93 VAL A N 1
ATOM 724 C CA . VAL A 1 93 ? -14.018 -7.423 4.727 1.00 98.38 93 VAL A CA 1
ATOM 725 C C . VAL A 1 93 ? -15.175 -6.942 5.607 1.00 98.38 93 VAL A C 1
ATOM 727 O O . VAL A 1 93 ? -15.545 -5.772 5.566 1.00 98.38 93 VAL A O 1
ATOM 730 N N . GLU A 1 94 ? -15.740 -7.819 6.431 1.00 98.38 94 GLU A N 1
ATOM 731 C CA . GLU A 1 94 ? -16.891 -7.510 7.278 1.00 98.38 94 GLU A CA 1
ATOM 732 C C . GLU A 1 94 ? -16.526 -6.521 8.389 1.00 98.38 94 GLU A C 1
ATOM 734 O O . GLU A 1 94 ? -17.332 -5.661 8.742 1.00 98.38 94 GLU A O 1
ATOM 739 N N . ILE A 1 95 ? -15.301 -6.602 8.916 1.00 98.31 95 ILE A N 1
ATOM 740 C CA . ILE A 1 95 ? -14.795 -5.646 9.909 1.00 98.31 95 ILE A CA 1
ATOM 741 C C . ILE A 1 95 ? -14.592 -4.278 9.263 1.00 98.31 95 ILE A C 1
ATOM 743 O O . ILE A 1 95 ? -15.004 -3.274 9.842 1.00 98.31 95 ILE A O 1
ATOM 747 N N . VAL A 1 96 ? -14.016 -4.223 8.056 1.00 98.00 96 VAL A N 1
ATOM 748 C CA . VAL A 1 96 ? -13.913 -2.975 7.285 1.00 98.00 96 VAL A CA 1
ATOM 749 C C . VAL A 1 96 ? -15.296 -2.368 7.079 1.00 98.00 96 VAL A C 1
ATOM 751 O O . VAL A 1 96 ? -15.485 -1.193 7.378 1.00 98.00 96 VAL A O 1
ATOM 754 N N . HIS A 1 97 ? -16.278 -3.164 6.657 1.00 96.56 97 HIS A N 1
ATOM 755 C CA . HIS A 1 97 ? -17.646 -2.694 6.466 1.00 96.56 97 HIS A CA 1
ATOM 756 C C . HIS A 1 97 ? -18.245 -2.090 7.749 1.00 96.56 97 HIS A C 1
ATOM 758 O O . HIS A 1 97 ? -18.793 -0.990 7.711 1.00 96.56 97 HIS A O 1
ATOM 764 N N . VAL A 1 98 ? -18.093 -2.758 8.897 1.00 96.75 98 VAL A N 1
ATOM 765 C CA . VAL A 1 98 ? -18.583 -2.267 10.199 1.00 96.75 98 VAL A CA 1
ATOM 766 C C . VAL A 1 98 ? -17.849 -0.993 10.652 1.00 96.75 98 VAL A C 1
ATOM 768 O O . VAL A 1 98 ? -18.474 -0.054 11.153 1.00 96.75 98 VAL A O 1
ATOM 771 N N . LEU A 1 99 ? -16.528 -0.923 10.467 1.00 96.31 99 LEU A N 1
ATOM 772 C CA . LEU A 1 99 ? -15.733 0.260 10.816 1.00 96.31 99 LEU A CA 1
ATOM 773 C C . LEU A 1 99 ? -16.107 1.461 9.942 1.00 96.31 99 LEU A C 1
ATOM 775 O O . LEU A 1 99 ? -16.278 2.567 10.462 1.00 96.31 99 LEU A O 1
ATOM 779 N N . LEU A 1 100 ? -16.304 1.231 8.640 1.00 94.56 100 LEU A N 1
ATOM 780 C CA . LEU A 1 100 ? -16.824 2.236 7.721 1.00 94.56 100 LEU A CA 1
ATOM 781 C C . LEU A 1 100 ? -18.206 2.694 8.174 1.00 94.56 100 LEU A C 1
ATOM 783 O O . LEU A 1 100 ? -18.392 3.889 8.328 1.00 94.56 100 LEU A O 1
ATOM 787 N N . GLN A 1 101 ? -19.119 1.784 8.525 1.00 91.75 101 GLN A N 1
ATOM 788 C CA . GLN A 1 101 ? -20.453 2.154 9.011 1.00 91.75 101 GLN A CA 1
ATOM 789 C C . GLN A 1 101 ? -20.442 3.093 10.225 1.00 91.75 101 GLN A C 1
ATOM 791 O O . GLN A 1 101 ? -21.321 3.945 10.357 1.00 91.75 101 GLN A O 1
ATOM 796 N N . THR A 1 102 ? -19.437 2.965 11.091 1.00 86.75 102 THR A N 1
ATOM 797 C CA . THR A 1 102 ? -19.343 3.765 12.316 1.00 86.75 102 THR A CA 1
ATOM 798 C C . THR A 1 102 ? -18.774 5.173 12.070 1.00 86.75 102 THR A C 1
ATOM 800 O O . THR A 1 102 ? -19.302 6.133 12.625 1.00 86.75 102 THR A O 1
ATOM 803 N N . TYR A 1 103 ? -17.726 5.327 11.243 1.00 77.81 103 TYR A N 1
ATOM 804 C CA . TYR A 1 103 ? -17.015 6.616 11.063 1.00 77.81 103 TYR A CA 1
ATOM 805 C C . TYR A 1 103 ? -16.608 6.951 9.616 1.00 77.81 103 TYR A C 1
ATOM 807 O O . TYR A 1 103 ? -15.645 7.696 9.423 1.00 77.81 103 TYR A O 1
ATOM 815 N N . HIS A 1 104 ? -17.343 6.422 8.629 1.00 66.25 104 HIS A N 1
ATOM 816 C CA . HIS A 1 104 ? -17.171 6.490 7.164 1.00 66.25 104 HIS A CA 1
ATOM 817 C C . HIS A 1 104 ? -16.035 7.386 6.639 1.00 66.25 104 HIS A C 1
ATOM 819 O O . HIS A 1 104 ? -15.116 6.893 5.992 1.00 66.25 104 HIS A O 1
ATOM 825 N N . GLU A 1 105 ? -16.075 8.693 6.899 1.00 70.00 105 GLU A N 1
ATOM 826 C CA . GLU A 1 105 ? -15.179 9.663 6.264 1.00 70.00 105 GLU A CA 1
ATOM 827 C C . GLU A 1 105 ? -13.852 9.905 6.998 1.00 70.00 105 GLU A C 1
ATOM 829 O O . GLU A 1 105 ? -12.833 10.137 6.348 1.00 70.00 105 GLU A O 1
ATOM 834 N N . HIS A 1 106 ? -13.828 9.838 8.333 1.00 78.31 106 HIS A N 1
ATOM 835 C CA . HIS A 1 106 ? -12.665 10.294 9.105 1.00 78.31 106 HIS A CA 1
ATOM 836 C C . HIS A 1 106 ? -11.524 9.275 9.067 1.00 78.31 106 HIS A C 1
ATOM 838 O O . HIS A 1 106 ? -10.367 9.642 8.890 1.00 78.31 106 HIS A O 1
ATOM 844 N N . ALA A 1 107 ? -11.839 7.981 9.180 1.00 87.31 107 ALA A N 1
ATOM 845 C CA . ALA A 1 107 ? -10.817 6.941 9.269 1.00 87.31 107 ALA A CA 1
ATOM 846 C C . ALA A 1 107 ? -10.144 6.598 7.930 1.00 87.31 107 ALA A C 1
ATOM 848 O O . ALA A 1 107 ? -9.014 6.114 7.931 1.00 87.31 107 ALA A O 1
ATOM 849 N N . CYS A 1 108 ? -10.805 6.862 6.797 1.00 93.25 108 CYS A N 1
ATOM 850 C CA . CYS A 1 108 ? -10.311 6.494 5.465 1.00 93.25 108 CYS A CA 1
ATOM 851 C C . CYS A 1 108 ? -9.111 7.319 4.986 1.00 93.25 108 CYS A C 1
ATOM 853 O O . CYS A 1 108 ? -8.373 6.854 4.121 1.00 93.25 108 CYS A O 1
ATOM 855 N N . LEU A 1 109 ? -8.932 8.535 5.513 1.00 94.19 109 LEU A N 1
ATOM 856 C CA . LEU A 1 109 ? -7.851 9.450 5.121 1.00 94.19 109 LEU A CA 1
ATOM 857 C C . LEU A 1 109 ? -6.813 9.674 6.224 1.00 94.19 109 LEU A C 1
ATOM 859 O O . LEU A 1 109 ? -5.865 10.428 6.014 1.00 94.19 109 LEU A O 1
ATOM 863 N N . MET A 1 110 ? -6.971 9.040 7.388 1.00 94.75 110 MET A N 1
ATOM 864 C CA . MET A 1 110 ? -5.949 9.097 8.429 1.00 94.75 110 MET A CA 1
ATOM 865 C C . MET A 1 110 ? -4.713 8.339 7.972 1.00 94.75 110 MET A C 1
ATOM 867 O O . MET A 1 110 ? -4.812 7.172 7.604 1.00 94.75 110 MET A O 1
ATOM 871 N N . SER A 1 111 ? -3.572 9.018 7.990 1.00 95.50 111 SER A N 1
ATOM 872 C CA . SER A 1 111 ? -2.281 8.449 7.632 1.00 95.50 111 SER A CA 1
ATOM 873 C C . SER A 1 111 ? -1.559 7.910 8.861 1.00 95.50 111 SER A C 1
ATOM 875 O O . SER A 1 111 ? -1.492 8.592 9.888 1.00 95.50 111 SER A O 1
ATOM 877 N N . ASP A 1 112 ? -0.947 6.744 8.717 1.00 96.25 112 ASP A N 1
ATOM 878 C CA . ASP A 1 112 ? -0.022 6.191 9.695 1.00 96.25 112 ASP A CA 1
ATOM 879 C C . ASP A 1 112 ? 1.340 6.916 9.698 1.00 96.25 112 ASP A C 1
ATOM 881 O O . ASP A 1 112 ? 1.545 7.936 9.030 1.00 96.25 112 ASP A O 1
ATOM 885 N N . GLN A 1 113 ? 2.291 6.403 10.482 1.00 96.31 113 GLN A N 1
ATOM 886 C CA . GLN A 1 113 ? 3.647 6.951 10.581 1.00 96.31 113 GLN A CA 1
ATOM 887 C C . GLN A 1 113 ? 4.416 6.972 9.245 1.00 96.31 113 GLN A C 1
ATOM 889 O O . GLN A 1 113 ? 5.287 7.821 9.070 1.00 96.31 113 GLN A O 1
ATOM 894 N N . ASP A 1 114 ? 4.077 6.077 8.311 1.00 93.75 114 ASP A N 1
ATOM 895 C CA . ASP A 1 114 ? 4.687 5.959 6.985 1.00 93.75 114 ASP A CA 1
ATOM 896 C C . ASP A 1 114 ? 3.873 6.736 5.933 1.00 93.75 114 ASP A C 1
ATOM 898 O O . ASP A 1 114 ? 4.020 6.509 4.732 1.00 93.75 114 ASP A O 1
ATOM 902 N N . GLY A 1 115 ? 2.954 7.611 6.355 1.00 95.94 115 GLY A N 1
ATOM 903 C CA . GLY A 1 115 ? 2.069 8.354 5.460 1.00 95.94 115 GLY A CA 1
ATOM 904 C C . GLY A 1 115 ? 1.022 7.479 4.761 1.00 95.94 115 GLY A C 1
ATOM 905 O O . GLY A 1 115 ? 0.383 7.931 3.812 1.00 95.94 115 GLY A O 1
ATOM 906 N N . ARG A 1 116 ? 0.836 6.218 5.168 1.00 97.81 116 ARG A N 1
ATOM 907 C CA . ARG A 1 116 ? -0.102 5.299 4.516 1.00 97.81 116 ARG A CA 1
ATOM 908 C C . ARG A 1 116 ? -1.491 5.425 5.112 1.00 97.81 116 ARG A C 1
ATOM 910 O O . ARG A 1 116 ? -1.648 5.402 6.322 1.00 97.81 116 ARG A O 1
ATOM 917 N N . ILE A 1 117 ? -2.495 5.484 4.244 1.00 97.69 117 ILE A N 1
ATOM 918 C CA . ILE A 1 117 ? -3.911 5.394 4.610 1.00 97.69 117 ILE A CA 1
ATOM 919 C C . ILE A 1 117 ? -4.416 3.947 4.404 1.00 97.69 117 ILE A C 1
ATOM 921 O O . ILE A 1 117 ? -3.738 3.157 3.733 1.00 97.69 117 ILE A O 1
ATOM 925 N N . PRO A 1 118 ? -5.606 3.551 4.900 1.00 97.94 118 PRO A N 1
ATOM 926 C CA . PRO A 1 118 ? -6.068 2.159 4.836 1.00 97.94 118 PRO A CA 1
ATOM 927 C C . PRO A 1 118 ? -6.090 1.542 3.427 1.00 97.94 118 PRO A C 1
ATOM 929 O O . PRO A 1 118 ? -5.760 0.364 3.264 1.00 97.94 118 PRO A O 1
ATOM 932 N N . ILE A 1 119 ? -6.405 2.327 2.387 1.00 97.38 119 ILE A N 1
ATOM 933 C CA . ILE A 1 119 ? -6.439 1.817 1.006 1.00 97.38 119 ILE A CA 1
ATOM 934 C C . ILE A 1 119 ? -5.046 1.426 0.494 1.00 97.38 119 ILE A C 1
ATOM 936 O O . ILE A 1 119 ? -4.932 0.500 -0.307 1.00 97.38 119 ILE A O 1
ATOM 940 N N . HIS A 1 120 ? -3.979 2.062 0.990 1.00 98.38 120 HIS A N 1
ATOM 941 C CA . HIS A 1 120 ? -2.607 1.683 0.650 1.00 98.38 120 HIS A CA 1
ATOM 942 C C . HIS A 1 120 ? -2.308 0.262 1.133 1.00 98.38 120 HIS A C 1
ATOM 944 O O . HIS A 1 120 ? -1.804 -0.547 0.359 1.00 98.38 120 HIS A O 1
ATOM 950 N N . TYR A 1 121 ? -2.716 -0.096 2.355 1.00 98.38 121 TYR A N 1
ATOM 951 C CA . TYR A 1 121 ? -2.571 -1.461 2.871 1.00 98.38 121 TYR A CA 1
ATOM 952 C C . TYR A 1 121 ? -3.381 -2.485 2.071 1.00 98.38 121 TYR A C 1
ATOM 954 O O . TYR A 1 121 ? -2.873 -3.568 1.768 1.00 98.38 121 TYR A O 1
ATOM 962 N N . ALA A 1 122 ? -4.618 -2.140 1.700 1.00 98.38 122 ALA A N 1
ATOM 963 C CA . ALA A 1 122 ? -5.446 -2.994 0.855 1.00 98.38 122 ALA A CA 1
ATOM 964 C C . ALA A 1 122 ? -4.792 -3.225 -0.519 1.00 98.38 122 ALA A C 1
ATOM 966 O O . ALA A 1 122 ? -4.743 -4.359 -0.992 1.00 98.38 122 ALA A O 1
ATOM 967 N N . ALA A 1 123 ? -4.228 -2.181 -1.130 1.00 97.94 123 ALA A N 1
ATOM 968 C CA . ALA A 1 123 ? -3.522 -2.264 -2.405 1.00 97.94 123 ALA A CA 1
ATOM 969 C C . ALA A 1 123 ? -2.228 -3.079 -2.324 1.00 97.94 123 ALA A C 1
ATOM 971 O O . ALA A 1 123 ? -2.043 -3.979 -3.137 1.00 97.94 123 ALA A O 1
ATOM 972 N N . MET A 1 124 ? -1.379 -2.825 -1.322 1.00 97.75 124 MET A N 1
ATOM 973 C CA . MET A 1 124 ? -0.110 -3.538 -1.099 1.00 97.75 124 MET A CA 1
ATOM 974 C C . MET A 1 124 ? -0.292 -5.037 -0.834 1.00 97.75 124 MET A C 1
ATOM 976 O O . MET A 1 124 ? 0.647 -5.803 -1.021 1.00 97.75 124 MET A O 1
ATOM 980 N N . ARG A 1 125 ? -1.474 -5.454 -0.357 1.00 97.12 125 ARG A N 1
ATOM 981 C CA . ARG A 1 125 ? -1.802 -6.856 -0.042 1.00 97.12 125 ARG A CA 1
ATOM 982 C C . ARG A 1 125 ? -2.862 -7.462 -0.963 1.00 97.12 125 ARG A C 1
ATOM 984 O O . ARG A 1 125 ? -3.352 -8.558 -0.694 1.00 97.12 125 ARG A O 1
ATOM 991 N N . GLY A 1 126 ? -3.262 -6.746 -2.014 1.00 97.25 126 GLY A N 1
ATOM 992 C CA . GLY A 1 126 ? -4.211 -7.230 -3.015 1.00 97.25 126 GLY A CA 1
ATOM 993 C C . GLY A 1 126 ? -5.618 -7.505 -2.479 1.00 97.25 126 GLY A C 1
ATOM 994 O O . GLY A 1 126 ? -6.304 -8.394 -2.979 1.00 97.25 126 GLY A O 1
ATOM 995 N N . ARG A 1 127 ? -6.066 -6.778 -1.449 1.00 98.44 127 ARG A N 1
ATOM 996 C CA . ARG A 1 127 ? -7.406 -6.911 -0.857 1.00 98.44 127 ARG A CA 1
ATOM 997 C C . ARG A 1 127 ? -8.440 -6.169 -1.706 1.00 98.44 127 ARG A C 1
ATOM 999 O O . ARG A 1 127 ? -8.916 -5.099 -1.338 1.00 98.44 127 ARG A O 1
ATOM 1006 N N . THR A 1 128 ? -8.779 -6.744 -2.858 1.00 97.75 128 THR A N 1
ATOM 1007 C CA . THR A 1 128 ? -9.608 -6.109 -3.898 1.00 97.75 128 THR A CA 1
ATOM 1008 C C . THR A 1 128 ? -10.974 -5.635 -3.398 1.00 97.75 128 THR A C 1
ATOM 1010 O O . THR A 1 128 ? -11.366 -4.503 -3.673 1.00 97.75 128 THR A O 1
ATOM 1013 N N . GLU A 1 129 ? -11.681 -6.466 -2.630 1.00 97.56 129 GLU A N 1
ATOM 1014 C CA . GLU A 1 129 ? -12.997 -6.122 -2.075 1.00 97.56 129 GLU A CA 1
ATOM 1015 C C . GLU A 1 129 ? -12.920 -4.927 -1.116 1.00 97.56 129 GLU A C 1
ATOM 1017 O O . GLU A 1 129 ? -13.697 -3.983 -1.224 1.00 97.56 129 GLU A O 1
ATOM 1022 N N . ILE A 1 130 ? -11.930 -4.931 -0.223 1.00 98.00 130 ILE A N 1
ATOM 1023 C CA . ILE A 1 130 ? -11.694 -3.842 0.729 1.00 98.00 130 ILE A CA 1
ATOM 1024 C C . ILE A 1 130 ? -11.332 -2.559 -0.009 1.00 98.00 130 ILE A C 1
ATOM 1026 O O . ILE A 1 130 ? -11.880 -1.504 0.291 1.00 98.00 130 ILE A O 1
ATOM 1030 N N . ALA A 1 131 ? -10.445 -2.639 -1.002 1.00 96.75 131 ALA A N 1
ATOM 1031 C CA . ALA A 1 131 ? -10.072 -1.480 -1.797 1.00 96.75 131 ALA A CA 1
ATOM 1032 C C . ALA A 1 131 ? -11.295 -0.879 -2.517 1.00 96.75 131 ALA A C 1
ATOM 1034 O O . ALA A 1 131 ? -11.441 0.342 -2.552 1.00 96.75 131 ALA A O 1
ATOM 1035 N N . ARG A 1 132 ? -12.227 -1.717 -3.000 1.00 94.81 132 ARG A N 1
ATOM 1036 C CA . ARG A 1 132 ? -13.512 -1.258 -3.547 1.00 94.81 132 ARG A CA 1
ATOM 1037 C C . ARG A 1 132 ? -14.359 -0.546 -2.490 1.00 94.81 132 ARG A C 1
ATOM 1039 O O . ARG A 1 132 ? -14.820 0.561 -2.751 1.00 94.81 132 ARG A O 1
ATOM 1046 N N . GLN A 1 133 ? -14.536 -1.136 -1.306 1.00 94.75 133 GLN A N 1
ATOM 1047 C CA . GLN A 1 133 ? -15.311 -0.520 -0.219 1.00 94.75 133 GLN A CA 1
ATOM 1048 C C . GLN A 1 133 ? -14.728 0.828 0.224 1.00 94.75 133 GLN A C 1
ATOM 1050 O O . GLN A 1 133 ? -15.473 1.790 0.394 1.00 94.75 133 GLN A O 1
ATOM 1055 N N . LEU A 1 134 ? -13.403 0.918 0.352 1.00 94.88 134 LEU A N 1
ATOM 1056 C CA . LEU A 1 134 ? -12.706 2.142 0.750 1.00 94.88 134 LEU A CA 1
ATOM 1057 C C . LEU A 1 134 ? -12.850 3.257 -0.292 1.00 94.88 134 LEU A C 1
ATOM 1059 O O . LEU A 1 134 ? -13.094 4.398 0.086 1.00 94.88 134 LEU A O 1
ATOM 1063 N N . ILE A 1 135 ? -12.763 2.943 -1.590 1.00 92.00 135 ILE A N 1
ATOM 1064 C CA . ILE A 1 135 ? -13.001 3.942 -2.646 1.00 92.00 135 ILE A CA 1
ATOM 1065 C C . ILE A 1 135 ? -14.458 4.394 -2.656 1.00 92.00 135 ILE A C 1
ATOM 1067 O O . ILE A 1 135 ? -14.713 5.586 -2.789 1.00 92.00 135 ILE A O 1
ATOM 1071 N N . MET A 1 136 ? -15.414 3.469 -2.517 1.00 90.81 136 MET A N 1
ATOM 1072 C CA . MET A 1 136 ? -16.835 3.831 -2.477 1.00 90.81 136 MET A CA 1
ATOM 1073 C C . MET A 1 136 ? -17.166 4.711 -1.268 1.00 90.81 136 MET A C 1
ATOM 1075 O O . MET A 1 136 ? -18.015 5.589 -1.378 1.00 90.81 136 MET A O 1
ATOM 1079 N N . ALA A 1 137 ? -16.489 4.498 -0.136 1.00 91.38 137 ALA A N 1
ATOM 1080 C CA . ALA A 1 137 ? -16.623 5.345 1.043 1.00 91.38 137 ALA A CA 1
ATOM 1081 C C . ALA A 1 137 ? -15.919 6.702 0.877 1.00 91.38 137 ALA A C 1
ATOM 1083 O O . ALA A 1 137 ? -16.445 7.719 1.324 1.00 91.38 137 ALA A O 1
ATOM 1084 N N . LYS A 1 138 ? -14.730 6.728 0.258 1.00 91.06 138 LYS A N 1
ATOM 1085 C CA . LYS A 1 138 ? -13.932 7.948 0.094 1.00 91.06 138 LYS A CA 1
ATOM 1086 C C . LYS A 1 138 ? -13.110 7.944 -1.206 1.00 91.06 138 LYS A C 1
ATOM 1088 O O . LYS A 1 138 ? -11.949 7.515 -1.195 1.00 91.06 138 LYS A O 1
ATOM 1093 N N . PRO A 1 139 ? -13.655 8.451 -2.325 1.00 89.44 139 PRO A N 1
ATOM 1094 C CA . PRO A 1 139 ? -12.967 8.467 -3.619 1.00 89.44 139 PRO A CA 1
ATOM 1095 C C . PRO A 1 139 ? -11.640 9.229 -3.632 1.00 89.44 139 PRO A C 1
ATOM 1097 O O . PRO A 1 139 ? -10.710 8.861 -4.350 1.00 89.44 139 PRO A O 1
ATOM 1100 N N . GLU A 1 140 ? -11.520 10.272 -2.810 1.00 89.12 140 GLU A N 1
ATOM 1101 C CA . GLU A 1 140 ? -10.329 11.120 -2.712 1.00 89.12 140 GLU A CA 1
ATOM 1102 C C . GLU A 1 140 ? -9.096 10.339 -2.226 1.00 89.12 140 GLU A C 1
ATOM 1104 O O . GLU A 1 140 ? -7.965 10.745 -2.498 1.00 89.12 140 GLU A O 1
ATOM 1109 N N . SER A 1 141 ? -9.301 9.181 -1.582 1.00 91.25 141 SER A N 1
ATOM 1110 C CA . SER A 1 141 ? -8.232 8.269 -1.152 1.00 91.25 141 SER A CA 1
ATOM 1111 C C . SER A 1 141 ? -7.347 7.779 -2.308 1.00 91.25 141 SER A C 1
ATOM 1113 O O . SER A 1 141 ? -6.175 7.484 -2.091 1.00 91.25 141 SER A O 1
ATOM 1115 N N . LEU A 1 142 ? -7.853 7.770 -3.550 1.00 91.31 142 LEU A N 1
ATOM 1116 C CA . LEU A 1 142 ? -7.078 7.425 -4.751 1.00 91.31 142 LEU A CA 1
ATOM 1117 C C . LEU A 1 142 ? -5.906 8.382 -5.022 1.00 91.31 142 LEU A C 1
ATOM 1119 O O . LEU A 1 142 ? -4.926 7.993 -5.660 1.00 91.31 142 LEU A O 1
ATOM 1123 N N . MET A 1 143 ? -6.027 9.636 -4.578 1.00 89.88 143 MET A N 1
ATOM 1124 C CA . MET A 1 143 ? -5.087 10.717 -4.893 1.00 89.88 143 MET A CA 1
ATOM 1125 C C . MET A 1 143 ? -4.057 10.975 -3.798 1.00 89.88 143 MET A C 1
ATOM 1127 O O . MET A 1 143 ? -3.119 11.749 -4.034 1.00 89.88 143 MET A O 1
ATOM 1131 N N . VAL A 1 144 ? -4.238 10.347 -2.635 1.00 92.56 144 VAL A N 1
ATOM 1132 C CA . VAL A 1 144 ? -3.326 10.438 -1.498 1.00 92.56 144 VAL A CA 1
ATOM 1133 C C . VAL A 1 144 ? -2.023 9.728 -1.850 1.00 92.56 144 VAL A C 1
ATOM 1135 O O . VAL A 1 144 ? -2.020 8.675 -2.488 1.00 92.56 144 VAL A O 1
ATOM 1138 N N . LEU A 1 145 ? -0.910 10.351 -1.473 1.00 94.38 145 LEU A N 1
ATOM 1139 C CA . LEU A 1 145 ? 0.418 9.772 -1.606 1.00 94.38 145 LEU A CA 1
ATOM 1140 C C . LEU A 1 145 ? 0.812 9.137 -0.277 1.00 94.38 145 LEU A C 1
ATOM 1142 O O . LEU A 1 145 ? 0.556 9.723 0.773 1.00 94.38 145 LEU A O 1
ATOM 1146 N N . ASP A 1 146 ? 1.428 7.960 -0.324 1.00 95.31 146 ASP A N 1
ATOM 1147 C CA . ASP A 1 146 ? 2.093 7.400 0.846 1.00 95.31 146 ASP A CA 1
ATOM 1148 C C . ASP A 1 146 ? 3.390 8.162 1.179 1.00 95.31 146 ASP A C 1
ATOM 1150 O O . ASP A 1 146 ? 3.805 9.070 0.452 1.00 95.31 146 ASP A O 1
ATOM 1154 N N . GLY A 1 147 ? 4.063 7.798 2.271 1.00 93.44 147 GLY A N 1
ATOM 1155 C CA . GLY A 1 147 ? 5.330 8.417 2.672 1.00 93.44 147 GLY A CA 1
ATOM 1156 C C . GLY A 1 147 ? 6.481 8.196 1.687 1.00 93.44 147 GLY A C 1
ATOM 1157 O O . GLY A 1 147 ? 7.474 8.910 1.761 1.00 93.44 147 GLY A O 1
ATOM 1158 N N . SER A 1 148 ? 6.342 7.264 0.736 1.00 91.50 148 SER A N 1
ATOM 1159 C CA . SER A 1 148 ? 7.260 7.095 -0.399 1.00 91.50 148 SER A CA 1
ATOM 1160 C C . SER A 1 148 ? 6.815 7.867 -1.646 1.00 91.50 148 SER A C 1
ATOM 1162 O O . SER A 1 148 ? 7.339 7.652 -2.739 1.00 91.50 148 SER A O 1
ATOM 1164 N N . GLY A 1 149 ? 5.822 8.747 -1.516 1.00 94.44 149 GLY A N 1
ATOM 1165 C CA . GLY A 1 149 ? 5.343 9.585 -2.602 1.00 94.44 149 GLY A CA 1
ATOM 1166 C C . GLY A 1 149 ? 4.535 8.843 -3.665 1.00 94.44 149 GLY A C 1
ATOM 1167 O O . GLY A 1 149 ? 4.425 9.346 -4.783 1.00 94.44 149 GLY A O 1
ATOM 1168 N N . LYS A 1 150 ? 3.989 7.661 -3.369 1.00 94.50 150 LYS A N 1
ATOM 1169 C CA . LYS A 1 150 ? 3.268 6.815 -4.332 1.00 94.50 150 LYS A CA 1
ATOM 1170 C C . LYS A 1 150 ? 1.763 6.862 -4.103 1.00 94.50 150 LYS A C 1
ATOM 1172 O O . LYS A 1 150 ? 1.302 6.851 -2.969 1.00 94.50 150 LYS A O 1
ATOM 1177 N N . THR A 1 151 ? 0.985 6.859 -5.186 1.00 94.75 151 THR A N 1
ATOM 1178 C CA . THR A 1 151 ? -0.474 6.650 -5.097 1.00 94.75 151 THR A CA 1
ATOM 1179 C C . THR A 1 151 ? -0.803 5.171 -4.891 1.00 94.75 151 THR A C 1
ATOM 1181 O O . THR A 1 151 ? -0.000 4.286 -5.201 1.00 94.75 151 THR A O 1
ATOM 1184 N N . VAL A 1 152 ? -2.041 4.880 -4.495 1.00 95.88 152 VAL A N 1
ATOM 1185 C CA . VAL A 1 152 ? -2.566 3.509 -4.397 1.00 95.88 152 VAL A CA 1
ATOM 1186 C C . VAL A 1 152 ? -2.385 2.675 -5.678 1.00 95.88 152 VAL A C 1
ATOM 1188 O O . VAL A 1 152 ? -2.115 1.477 -5.599 1.00 95.88 152 VAL A O 1
ATOM 1191 N N . LEU A 1 153 ? -2.474 3.284 -6.869 1.00 95.19 153 LEU A N 1
ATOM 1192 C CA . LEU A 1 153 ? -2.280 2.561 -8.132 1.00 95.19 153 LEU A CA 1
ATOM 1193 C C . LEU A 1 153 ? -0.819 2.145 -8.336 1.00 95.19 153 LEU A C 1
ATOM 1195 O O . LEU A 1 153 ? -0.571 1.040 -8.815 1.00 95.19 153 LEU A O 1
ATOM 1199 N N . HIS A 1 154 ? 0.137 2.994 -7.940 1.00 95.75 154 HIS A N 1
ATOM 1200 C CA . HIS A 1 154 ? 1.555 2.632 -7.955 1.00 95.75 154 HIS A CA 1
ATOM 1201 C C . HIS A 1 154 ? 1.811 1.446 -7.032 1.00 95.75 154 HIS A C 1
ATOM 1203 O O . HIS A 1 154 ? 2.483 0.510 -7.444 1.00 95.75 154 HIS A O 1
ATOM 1209 N N . LEU A 1 155 ? 1.214 1.440 -5.835 1.00 97.19 155 LEU A N 1
ATOM 1210 C CA . LEU A 1 155 ? 1.358 0.340 -4.880 1.00 97.19 155 LEU A CA 1
ATOM 1211 C C . LEU A 1 155 ? 0.782 -0.978 -5.415 1.00 97.19 155 LEU A C 1
ATOM 1213 O O . LEU A 1 155 ? 1.413 -2.020 -5.240 1.00 97.19 155 LEU A O 1
ATOM 1217 N N . CYS A 1 156 ? -0.362 -0.942 -6.113 1.00 97.50 156 CYS A N 1
ATOM 1218 C CA . CYS A 1 156 ? -0.911 -2.123 -6.787 1.00 97.50 156 CYS A CA 1
ATOM 1219 C C . CYS A 1 156 ? 0.065 -2.696 -7.823 1.00 97.50 156 CYS A C 1
ATOM 1221 O O . CYS A 1 156 ? 0.219 -3.913 -7.903 1.00 97.50 156 CYS A O 1
ATOM 1223 N N . VAL A 1 157 ? 0.714 -1.840 -8.621 1.00 96.69 157 VAL A N 1
ATOM 1224 C CA . VAL A 1 157 ? 1.716 -2.282 -9.603 1.00 96.69 157 VAL A CA 1
ATOM 1225 C C . VAL A 1 157 ? 2.974 -2.770 -8.892 1.00 96.69 157 VAL A C 1
ATOM 1227 O O . VAL A 1 157 ? 3.432 -3.867 -9.169 1.00 96.69 157 VAL A O 1
ATOM 1230 N N . GLU A 1 158 ? 3.500 -2.028 -7.923 1.00 95.56 158 GLU A N 1
ATOM 1231 C CA . GLU A 1 158 ? 4.698 -2.394 -7.160 1.00 95.56 158 GLU A CA 1
ATOM 1232 C C . GLU A 1 158 ? 4.592 -3.781 -6.514 1.00 95.56 158 GLU A C 1
ATOM 1234 O O . GLU A 1 158 ? 5.535 -4.565 -6.578 1.00 95.56 158 GLU A O 1
ATOM 1239 N N . HIS A 1 159 ? 3.415 -4.118 -5.981 1.00 94.69 159 HIS A N 1
ATOM 1240 C CA . HIS A 1 159 ? 3.145 -5.399 -5.323 1.00 94.69 159 HIS A CA 1
ATOM 1241 C C . HIS A 1 159 ? 2.490 -6.440 -6.254 1.00 94.69 159 HIS A C 1
ATOM 1243 O O . HIS A 1 159 ? 2.076 -7.505 -5.804 1.00 94.69 159 HIS A O 1
ATOM 1249 N N . ASN A 1 160 ? 2.412 -6.163 -7.562 1.00 95.69 160 ASN A N 1
ATOM 1250 C CA . ASN A 1 160 ? 1.883 -7.067 -8.592 1.00 95.69 160 ASN A CA 1
ATOM 1251 C C . ASN A 1 160 ? 0.428 -7.540 -8.349 1.00 95.69 160 ASN A C 1
ATOM 1253 O O . ASN A 1 160 ? 0.063 -8.690 -8.600 1.00 95.69 160 ASN A O 1
ATOM 1257 N N . HIS A 1 161 ? -0.434 -6.643 -7.873 1.00 97.88 161 HIS A N 1
ATOM 1258 C CA . HIS A 1 161 ? -1.844 -6.904 -7.581 1.00 97.88 161 HIS A CA 1
ATOM 1259 C C . HIS A 1 161 ? -2.771 -6.397 -8.695 1.00 97.88 161 HIS A C 1
ATOM 1261 O O . HIS A 1 161 ? -3.569 -5.473 -8.510 1.00 97.88 161 HIS A O 1
ATOM 1267 N N . LEU A 1 162 ? -2.687 -7.044 -9.864 1.00 96.62 162 LEU A N 1
ATOM 1268 C CA . LEU A 1 162 ? -3.413 -6.661 -11.081 1.00 96.62 162 LEU A CA 1
ATOM 1269 C C . LEU A 1 162 ? -4.940 -6.601 -10.908 1.00 96.62 162 LEU A C 1
ATOM 1271 O O . LEU A 1 162 ? -5.565 -5.670 -11.403 1.00 96.62 162 LEU A O 1
ATOM 1275 N N . GLU A 1 163 ? -5.560 -7.548 -10.204 1.00 97.00 163 GLU A N 1
ATOM 1276 C CA . GLU A 1 163 ? -7.024 -7.550 -10.023 1.00 97.00 163 GLU A CA 1
ATOM 1277 C C . GLU A 1 163 ? -7.511 -6.381 -9.158 1.00 97.00 163 GLU A C 1
ATOM 1279 O O . GLU A 1 163 ? -8.540 -5.762 -9.446 1.00 97.00 163 GLU A O 1
ATOM 1284 N N . THR A 1 164 ? -6.718 -6.001 -8.152 1.00 96.81 164 THR A N 1
ATOM 1285 C CA . THR A 1 164 ? -6.990 -4.792 -7.369 1.00 96.81 164 THR A CA 1
ATOM 1286 C C . THR A 1 164 ? -6.845 -3.565 -8.258 1.00 96.81 164 THR A C 1
ATOM 1288 O O . THR A 1 164 ? -7.784 -2.782 -8.341 1.00 96.81 164 THR A O 1
ATOM 1291 N N . LEU A 1 165 ? -5.747 -3.451 -9.016 1.00 95.62 165 LEU A N 1
ATOM 1292 C CA . LEU A 1 165 ? -5.544 -2.366 -9.981 1.00 95.62 165 LEU A CA 1
ATOM 1293 C C . LEU A 1 165 ? -6.717 -2.235 -10.963 1.00 95.62 165 LEU A C 1
ATOM 1295 O O . LEU A 1 165 ? -7.243 -1.139 -11.137 1.00 95.62 165 LEU A O 1
ATOM 1299 N N . LYS A 1 166 ? -7.153 -3.341 -11.579 1.00 94.19 166 LYS A N 1
ATOM 1300 C CA . LYS A 1 166 ? -8.304 -3.371 -12.493 1.00 94.19 166 LYS A CA 1
ATOM 1301 C C . LYS A 1 166 ? -9.552 -2.815 -11.828 1.00 94.19 166 LYS A C 1
ATOM 1303 O O . LYS A 1 166 ? -10.194 -1.939 -12.398 1.00 94.19 166 LYS A O 1
ATOM 1308 N N . THR A 1 167 ? -9.840 -3.276 -10.615 1.00 93.00 167 THR A N 1
ATOM 1309 C CA . THR A 1 167 ? -11.002 -2.834 -9.842 1.00 93.00 167 THR A CA 1
ATOM 1310 C C . THR A 1 167 ? -10.942 -1.335 -9.562 1.00 93.00 167 THR A C 1
ATOM 1312 O O . THR A 1 167 ? -11.897 -0.635 -9.876 1.00 93.00 167 THR A O 1
ATOM 1315 N N . LEU A 1 168 ? -9.818 -0.800 -9.064 1.00 91.75 168 LEU A N 1
ATOM 1316 C CA . LEU A 1 168 ? -9.709 0.641 -8.774 1.00 91.75 168 LEU A CA 1
ATOM 1317 C C . LEU A 1 168 ? -9.803 1.491 -10.047 1.00 91.75 168 LEU A C 1
ATOM 1319 O O . LEU A 1 168 ? -10.405 2.559 -10.041 1.00 91.75 168 LEU A O 1
ATOM 1323 N N . VAL A 1 169 ? -9.243 1.002 -11.156 1.00 89.44 169 VAL A N 1
ATOM 1324 C CA . VAL A 1 169 ? -9.322 1.673 -12.458 1.00 89.44 169 VAL A CA 1
ATOM 1325 C C . VAL A 1 169 ? -10.734 1.628 -13.042 1.00 89.44 169 VAL A C 1
ATOM 1327 O O . VAL A 1 169 ? -11.089 2.537 -13.780 1.00 89.44 169 VAL A O 1
ATOM 1330 N N . GLN A 1 170 ? -11.535 0.598 -12.762 1.00 84.94 170 GLN A N 1
ATOM 1331 C CA . GLN A 1 170 ? -12.912 0.471 -13.257 1.00 84.94 170 GLN A CA 1
ATOM 1332 C C . GLN A 1 170 ? -13.905 1.376 -12.528 1.00 84.94 170 GLN A C 1
ATOM 1334 O O . GLN A 1 170 ? -14.934 1.713 -13.106 1.00 84.94 170 GLN A O 1
ATOM 1339 N N . VAL A 1 171 ? -13.587 1.836 -11.317 1.00 77.94 171 VAL A N 1
ATOM 1340 C CA . VAL A 1 171 ? -14.420 2.764 -10.526 1.00 77.94 171 VAL A CA 1
ATOM 1341 C C . VAL A 1 171 ? -14.327 4.213 -11.082 1.00 77.94 171 VAL A C 1
ATOM 1343 O O . VAL A 1 171 ? -14.325 5.197 -10.350 1.00 77.94 171 VAL A O 1
ATOM 1346 N N . ARG A 1 172 ? -14.245 4.350 -12.419 1.00 60.19 172 ARG A N 1
ATOM 1347 C CA . ARG A 1 172 ? -13.868 5.556 -13.190 1.00 60.19 172 ARG A CA 1
ATOM 1348 C C . ARG A 1 172 ? -14.707 6.799 -12.922 1.00 60.19 172 ARG A C 1
ATOM 1350 O O . ARG A 1 172 ? -14.210 7.898 -13.147 1.00 60.19 172 ARG A O 1
ATOM 1357 N N . ASP A 1 173 ? -15.934 6.641 -12.448 1.00 58.31 173 ASP A N 1
ATOM 1358 C CA . ASP A 1 173 ? -16.873 7.757 -12.324 1.00 58.31 173 ASP A CA 1
ATOM 1359 C C . ASP A 1 173 ? -16.650 8.612 -11.064 1.00 58.31 173 ASP A C 1
ATOM 1361 O O . ASP A 1 173 ? -17.285 9.653 -10.918 1.00 58.31 173 ASP A O 1
ATOM 1365 N N . LEU A 1 174 ? -15.743 8.215 -10.157 1.00 53.78 174 LEU A N 1
ATOM 1366 C CA . LEU A 1 174 ? -15.628 8.853 -8.839 1.00 53.78 174 LEU A CA 1
ATOM 1367 C C . LEU A 1 174 ? -14.498 9.889 -8.685 1.00 53.78 174 LEU A C 1
ATOM 1369 O O . LEU A 1 174 ? -14.546 10.668 -7.738 1.00 53.78 174 LEU A O 1
ATOM 1373 N N . SER A 1 175 ? -13.486 9.935 -9.562 1.00 52.94 175 SER A N 1
ATOM 1374 C CA . SER A 1 175 ? -12.266 10.741 -9.310 1.00 52.94 175 SER A CA 1
ATOM 1375 C C . SER A 1 175 ? -11.790 11.637 -10.459 1.00 52.94 175 SER A C 1
ATOM 1377 O O . SER A 1 175 ? -10.726 12.250 -10.366 1.00 52.94 175 SER A O 1
ATOM 1379 N N . GLY A 1 176 ? -12.585 11.791 -11.521 1.00 55.84 176 GLY A N 1
ATOM 1380 C CA . GLY A 1 176 ? -12.204 12.614 -12.668 1.00 55.84 176 GLY A CA 1
ATOM 1381 C C . GLY A 1 176 ? -11.008 12.039 -13.436 1.00 55.84 176 GLY A C 1
ATOM 1382 O O . GLY A 1 176 ? -10.363 11.073 -13.044 1.00 55.84 176 GLY A O 1
ATOM 1383 N N . ASN A 1 177 ? -10.716 12.608 -14.600 1.00 57.06 177 ASN A N 1
ATOM 1384 C CA . ASN A 1 177 ? -9.858 11.938 -15.576 1.00 57.06 177 ASN A CA 1
ATOM 1385 C C . ASN A 1 177 ? -8.360 11.864 -15.190 1.00 57.06 177 ASN A C 1
ATOM 1387 O O . ASN A 1 177 ? -7.635 11.116 -15.838 1.00 57.06 177 ASN A O 1
ATOM 1391 N N . ASP A 1 178 ? -7.865 12.597 -14.190 1.00 71.94 178 ASP A N 1
ATOM 1392 C CA . ASP A 1 178 ? -6.420 12.860 -14.003 1.00 71.94 178 ASP A CA 1
ATOM 1393 C C . ASP A 1 178 ? -5.650 11.840 -13.127 1.00 71.94 178 ASP A C 1
ATOM 1395 O O . ASP A 1 178 ? -4.423 11.818 -13.110 1.00 71.94 178 ASP A O 1
ATOM 1399 N N . PHE A 1 179 ? -6.327 10.934 -12.413 1.00 83.06 179 PHE A N 1
ATOM 1400 C CA . PHE A 1 179 ? -5.648 10.084 -11.417 1.00 83.06 179 PHE A CA 1
ATOM 1401 C C . PHE A 1 179 ? -4.783 8.947 -11.998 1.00 83.06 179 PHE A C 1
ATOM 1403 O O . PHE A 1 179 ? -3.840 8.500 -11.346 1.00 83.06 179 PHE A O 1
ATOM 1410 N N . LEU A 1 180 ? -5.092 8.458 -13.206 1.00 85.81 180 LEU A N 1
ATOM 1411 C CA . LEU A 1 180 ? -4.435 7.277 -13.795 1.00 85.81 180 LEU A CA 1
ATOM 1412 C C . LEU A 1 180 ? -2.974 7.521 -14.174 1.00 85.81 180 LEU A C 1
ATOM 1414 O O . LEU A 1 180 ? -2.148 6.620 -14.044 1.00 85.81 180 LEU A O 1
ATOM 1418 N N . ASN A 1 181 ? -2.676 8.733 -14.638 1.00 83.75 181 ASN A N 1
ATOM 1419 C CA . ASN A 1 181 ? -1.345 9.132 -15.091 1.00 83.75 181 ASN A CA 1
ATOM 1420 C C . ASN A 1 181 ? -0.625 10.007 -14.064 1.00 83.75 181 ASN A C 1
ATOM 1422 O O . ASN A 1 181 ? 0.430 10.567 -14.356 1.00 83.75 181 ASN A O 1
ATOM 1426 N N . LYS A 1 182 ? -1.163 10.086 -12.840 1.00 88.50 182 LYS A N 1
ATOM 1427 C CA . LYS A 1 182 ? -0.465 10.706 -11.723 1.00 88.50 182 LYS A CA 1
ATOM 1428 C C . LYS A 1 182 ? 0.886 10.023 -11.543 1.00 88.50 182 LYS A C 1
ATOM 1430 O O . LYS A 1 182 ? 0.975 8.798 -11.571 1.00 88.50 182 LYS A O 1
ATOM 1435 N N . THR A 1 183 ? 1.921 10.828 -11.367 1.00 90.88 183 THR A N 1
ATOM 1436 C CA . THR A 1 183 ? 3.289 10.357 -11.177 1.00 90.88 183 THR A CA 1
ATOM 1437 C C . THR A 1 183 ? 3.621 10.213 -9.695 1.00 90.88 183 THR A C 1
ATOM 1439 O O . THR A 1 183 ? 3.061 10.937 -8.866 1.00 90.88 183 THR A O 1
ATOM 1442 N N . ASP A 1 184 ? 4.566 9.338 -9.353 1.00 92.44 184 ASP A N 1
ATOM 1443 C CA . ASP A 1 184 ? 5.160 9.336 -8.016 1.00 92.44 184 ASP A CA 1
ATOM 1444 C C . ASP A 1 184 ? 5.916 10.646 -7.735 1.00 92.44 184 ASP A C 1
ATOM 1446 O O . ASP A 1 184 ? 6.401 11.332 -8.644 1.00 92.44 184 ASP A O 1
ATOM 1450 N N . LEU A 1 185 ? 6.018 10.999 -6.455 1.00 90.56 185 LEU A N 1
ATOM 1451 C CA . LEU A 1 185 ? 6.614 12.258 -6.025 1.00 90.56 185 LEU A CA 1
ATOM 1452 C C . LEU A 1 185 ? 8.114 12.320 -6.296 1.00 90.56 185 LEU A C 1
ATOM 1454 O O . LEU A 1 185 ? 8.612 13.400 -6.608 1.00 90.56 185 LEU A O 1
ATOM 1458 N N . HIS A 1 186 ? 8.847 11.214 -6.153 1.00 85.06 186 HIS A N 1
ATOM 1459 C CA . HIS A 1 186 ? 10.308 11.240 -6.171 1.00 85.06 186 HIS A CA 1
ATOM 1460 C C . HIS A 1 186 ? 10.849 11.230 -7.593 1.00 85.06 186 HIS A C 1
ATOM 1462 O O . HIS A 1 186 ? 11.581 12.150 -7.958 1.00 85.06 186 HIS A O 1
ATOM 1468 N N . HIS A 1 187 ? 10.419 10.277 -8.417 1.00 84.12 187 HIS A N 1
ATOM 1469 C CA . HIS A 1 187 ? 10.992 10.031 -9.740 1.00 84.12 187 HIS A CA 1
ATOM 1470 C C . HIS A 1 187 ? 10.118 10.542 -10.885 1.00 84.12 187 HIS A C 1
ATOM 1472 O O . HIS A 1 187 ? 10.599 10.662 -12.010 1.00 84.12 187 HIS A O 1
ATOM 1478 N N . GLY A 1 188 ? 8.854 10.881 -10.631 1.00 89.62 188 GLY A N 1
ATOM 1479 C CA . GLY A 1 188 ? 7.922 11.267 -11.690 1.00 89.62 188 GLY A CA 1
ATOM 1480 C C . GLY A 1 188 ? 7.497 10.091 -12.581 1.00 89.62 188 GLY A C 1
ATOM 1481 O O . GLY A 1 188 ? 7.057 10.299 -13.705 1.00 89.62 188 GLY A O 1
ATOM 1482 N N . ASN A 1 189 ? 7.659 8.857 -12.119 1.00 90.69 189 ASN A N 1
ATOM 1483 C CA . ASN A 1 189 ? 7.232 7.651 -12.806 1.00 90.69 189 ASN A CA 1
ATOM 1484 C C . ASN A 1 189 ? 5.713 7.505 -12.710 1.00 90.69 189 ASN A C 1
ATOM 1486 O O . ASN A 1 189 ? 5.126 7.651 -11.643 1.00 90.69 189 ASN A O 1
ATOM 1490 N N . THR A 1 190 ? 5.083 7.161 -13.828 1.00 93.06 190 THR A N 1
ATOM 1491 C CA . THR A 1 190 ? 3.683 6.712 -13.865 1.00 93.06 190 THR A CA 1
ATOM 1492 C C . THR A 1 190 ? 3.582 5.219 -13.540 1.00 93.06 190 THR A C 1
ATOM 1494 O O . THR A 1 190 ? 4.575 4.485 -13.568 1.00 93.06 190 THR A O 1
ATOM 1497 N N . ILE A 1 191 ? 2.363 4.714 -13.352 1.00 94.06 191 ILE A N 1
ATOM 1498 C CA . ILE A 1 191 ? 2.113 3.272 -13.184 1.00 94.06 191 ILE A CA 1
ATOM 1499 C C . ILE A 1 191 ? 2.628 2.418 -14.356 1.00 94.06 191 ILE A C 1
ATOM 1501 O O . ILE A 1 191 ? 3.005 1.265 -14.152 1.00 94.06 191 ILE A O 1
ATOM 1505 N N . LEU A 1 192 ? 2.712 2.981 -15.571 1.00 94.06 192 LEU A N 1
ATOM 1506 C CA . LEU A 1 192 ? 3.286 2.291 -16.729 1.00 94.06 192 LEU A CA 1
ATOM 1507 C C . LEU A 1 192 ? 4.812 2.155 -16.613 1.00 94.06 192 LEU A C 1
ATOM 1509 O O . LEU A 1 192 ? 5.346 1.092 -16.924 1.00 94.06 192 LEU A O 1
ATOM 1513 N N . HIS A 1 193 ? 5.506 3.181 -16.105 1.00 92.19 193 HIS A N 1
ATOM 1514 C CA . HIS A 1 193 ? 6.948 3.113 -15.832 1.00 92.19 193 HIS A CA 1
ATOM 1515 C C . HIS A 1 193 ? 7.257 2.014 -14.805 1.00 92.19 193 HIS A C 1
ATOM 1517 O O . HIS A 1 193 ? 8.159 1.203 -15.018 1.00 92.19 193 HIS A O 1
ATOM 1523 N N . PHE A 1 194 ? 6.467 1.930 -13.726 1.00 92.44 194 PHE A N 1
ATOM 1524 C CA . PHE A 1 194 ? 6.588 0.861 -12.728 1.00 92.44 194 PHE A CA 1
ATOM 1525 C C . PHE A 1 194 ? 6.355 -0.522 -13.349 1.00 92.44 194 PHE A C 1
ATOM 1527 O O . PHE A 1 194 ? 7.174 -1.420 -13.164 1.00 92.44 194 PHE A O 1
ATOM 1534 N N . ALA A 1 195 ? 5.280 -0.691 -14.127 1.00 94.56 195 ALA A N 1
ATOM 1535 C CA . ALA A 1 195 ? 4.936 -1.980 -14.727 1.00 94.56 195 ALA A CA 1
ATOM 1536 C C . ALA A 1 195 ? 6.035 -2.486 -15.677 1.00 94.56 195 ALA A C 1
ATOM 1538 O O . ALA A 1 195 ? 6.359 -3.675 -15.667 1.00 94.56 195 ALA A O 1
ATOM 1539 N N . VAL A 1 196 ? 6.646 -1.583 -16.453 1.00 92.06 196 VAL A N 1
ATOM 1540 C CA . VAL A 1 196 ? 7.790 -1.894 -17.324 1.00 92.06 196 VAL A CA 1
ATOM 1541 C C . VAL A 1 196 ? 9.037 -2.244 -16.517 1.00 92.06 196 VAL A C 1
ATOM 1543 O O . VAL A 1 196 ? 9.645 -3.284 -16.767 1.00 92.06 196 VAL A O 1
ATOM 1546 N N . THR A 1 197 ? 9.397 -1.419 -15.533 1.00 88.31 197 THR A N 1
ATOM 1547 C CA . THR A 1 197 ? 10.592 -1.627 -14.692 1.00 88.31 197 THR A CA 1
ATOM 1548 C C . THR A 1 197 ? 10.533 -2.969 -13.965 1.00 88.31 197 THR A C 1
ATOM 1550 O O . THR A 1 197 ? 11.524 -3.693 -13.893 1.00 88.31 197 THR A O 1
ATOM 1553 N N . LEU A 1 198 ? 9.344 -3.334 -13.483 1.00 88.19 198 LEU A N 1
ATOM 1554 C CA . LEU A 1 198 ? 9.071 -4.593 -12.790 1.00 88.19 198 LEU A CA 1
ATOM 1555 C C . LEU A 1 198 ? 8.768 -5.760 -13.746 1.00 88.19 198 LEU A C 1
ATOM 1557 O O . LEU A 1 198 ? 8.495 -6.866 -13.286 1.00 88.19 198 LEU A O 1
ATOM 1561 N N . LYS A 1 199 ? 8.820 -5.536 -15.068 1.00 91.25 199 LYS A N 1
ATOM 1562 C CA . LYS A 1 199 ? 8.616 -6.546 -16.123 1.00 91.25 199 LYS A CA 1
ATOM 1563 C C . LYS A 1 199 ? 7.266 -7.277 -16.027 1.00 91.25 199 LYS A C 1
ATOM 1565 O O . LYS A 1 199 ? 7.153 -8.457 -16.358 1.00 91.25 199 LYS A O 1
ATOM 1570 N N . GLN A 1 200 ? 6.217 -6.575 -15.603 1.00 92.06 200 GLN A N 1
ATOM 1571 C CA . GLN A 1 200 ? 4.883 -7.142 -15.390 1.00 92.06 200 GLN A CA 1
ATOM 1572 C C . GLN A 1 200 ? 4.064 -7.155 -16.679 1.00 92.06 200 GLN A C 1
ATOM 1574 O O . GLN A 1 200 ? 3.247 -6.270 -16.930 1.00 92.06 200 GLN A O 1
ATOM 1579 N N . VAL A 1 201 ? 4.271 -8.173 -17.513 1.00 92.31 201 VAL A N 1
ATOM 1580 C CA . VAL A 1 201 ? 3.709 -8.216 -18.873 1.00 92.31 201 VAL A CA 1
ATOM 1581 C C . VAL A 1 201 ? 2.175 -8.135 -18.898 1.00 92.31 201 VAL A C 1
ATOM 1583 O O . VAL A 1 201 ? 1.622 -7.418 -19.731 1.00 92.31 201 VAL A O 1
ATOM 1586 N N . GLU A 1 202 ? 1.477 -8.805 -17.975 1.00 95.31 202 GLU A N 1
ATOM 1587 C CA . GLU A 1 202 ? 0.007 -8.727 -17.897 1.00 95.31 202 GLU A CA 1
ATOM 1588 C C . GLU A 1 202 ? -0.488 -7.347 -17.469 1.00 95.31 202 GLU A C 1
ATOM 1590 O O . GLU A 1 202 ? -1.437 -6.818 -18.049 1.00 95.31 202 GLU A O 1
ATOM 1595 N N . THR A 1 203 ? 0.185 -6.729 -16.498 1.00 94.69 203 THR A N 1
ATOM 1596 C CA . THR A 1 203 ? -0.111 -5.359 -16.078 1.00 94.69 203 THR A CA 1
ATOM 1597 C C . THR A 1 203 ? 0.122 -4.389 -17.232 1.00 94.69 203 THR A C 1
ATOM 1599 O O . THR A 1 203 ? -0.751 -3.581 -17.520 1.00 94.69 203 THR A O 1
ATOM 1602 N N . ILE A 1 204 ? 1.234 -4.511 -17.964 1.00 94.44 204 ILE A N 1
ATOM 1603 C CA . ILE A 1 204 ? 1.524 -3.687 -19.148 1.00 94.44 204 ILE A CA 1
ATOM 1604 C C . ILE A 1 204 ? 0.434 -3.864 -20.211 1.00 94.44 204 ILE A C 1
ATOM 1606 O O . ILE A 1 204 ? -0.096 -2.872 -20.707 1.00 94.44 204 ILE A O 1
ATOM 1610 N N . ARG A 1 205 ? 0.053 -5.108 -20.538 1.00 94.44 205 ARG A N 1
ATOM 1611 C CA . ARG A 1 205 ? -1.038 -5.392 -21.485 1.00 94.44 205 ARG A CA 1
ATOM 1612 C C . ARG A 1 205 ? -2.340 -4.724 -21.063 1.00 94.44 205 ARG A C 1
ATOM 1614 O O . ARG A 1 205 ? -2.982 -4.069 -21.882 1.00 94.44 205 ARG A O 1
ATOM 1621 N N . TYR A 1 206 ? -2.717 -4.869 -19.795 1.00 94.56 206 TYR A N 1
ATOM 1622 C CA . TYR A 1 206 ? -3.922 -4.247 -19.262 1.00 94.56 206 TYR A CA 1
ATOM 1623 C C . TYR A 1 206 ? -3.849 -2.716 -19.322 1.00 94.56 206 TYR A C 1
ATOM 1625 O O . TYR A 1 206 ? -4.771 -2.082 -19.828 1.00 94.56 206 TYR A O 1
ATOM 1633 N N . LEU A 1 207 ? -2.747 -2.111 -18.877 1.00 92.38 207 LEU A N 1
ATOM 1634 C CA . LEU A 1 207 ? -2.568 -0.660 -18.905 1.00 92.38 207 LEU A CA 1
ATOM 1635 C C . LEU A 1 207 ? -2.630 -0.108 -20.335 1.00 92.38 207 LEU A C 1
ATOM 1637 O O . LEU 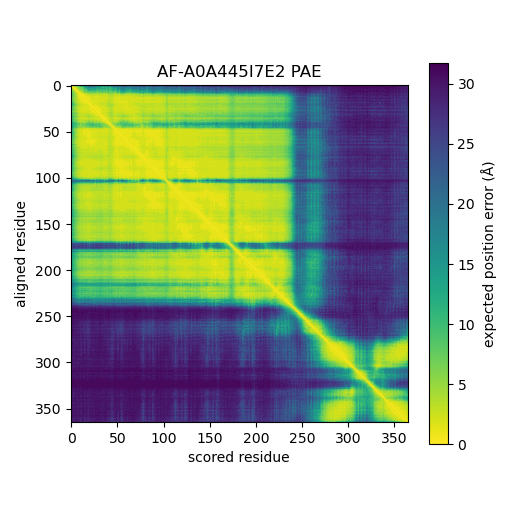A 1 207 ? -3.335 0.866 -20.578 1.00 92.38 207 LEU A O 1
ATOM 1641 N N . LEU A 1 208 ? -1.985 -0.765 -21.302 1.00 91.44 208 LEU A N 1
ATOM 1642 C CA . LEU A 1 208 ? -2.026 -0.365 -22.714 1.00 91.44 208 LEU A CA 1
ATOM 1643 C C . LEU A 1 208 ? -3.380 -0.625 -23.392 1.00 91.44 208 LEU A C 1
ATOM 1645 O O . LEU A 1 208 ? -3.661 -0.032 -24.435 1.00 91.44 208 LEU A O 1
ATOM 1649 N N . SER A 1 209 ? -4.231 -1.479 -22.813 1.00 92.19 209 SER A N 1
ATOM 1650 C CA . SER A 1 209 ? -5.615 -1.647 -23.275 1.00 92.19 209 SER A CA 1
ATOM 1651 C C . SER A 1 209 ? -6.489 -0.426 -22.962 1.00 92.19 209 SER A C 1
ATOM 1653 O O . SER A 1 209 ? -7.515 -0.224 -23.607 1.00 92.19 209 SER A O 1
ATOM 1655 N N . ILE A 1 210 ? -6.074 0.418 -22.009 1.00 90.06 210 ILE A N 1
ATOM 1656 C CA . ILE A 1 210 ? -6.784 1.635 -21.620 1.00 90.06 210 ILE A CA 1
ATOM 1657 C C . ILE A 1 210 ? -6.349 2.778 -22.552 1.00 90.06 210 ILE A C 1
ATOM 1659 O O . ILE A 1 210 ? -5.190 3.196 -22.478 1.00 90.06 210 ILE A O 1
ATOM 1663 N N . PRO A 1 211 ? -7.254 3.348 -23.380 1.00 87.56 211 PRO A N 1
ATOM 1664 C CA . PRO A 1 211 ? -6.893 4.360 -24.378 1.00 87.56 211 PRO A CA 1
ATOM 1665 C C . PRO A 1 211 ? -6.136 5.550 -23.788 1.00 87.56 211 PRO A C 1
ATOM 1667 O O . PRO A 1 211 ? -5.081 5.908 -24.295 1.00 87.56 211 PRO A O 1
ATOM 1670 N N . LYS A 1 212 ? -6.600 6.068 -22.645 1.00 85.31 212 LYS A N 1
ATOM 1671 C CA . LYS A 1 212 ? -5.977 7.211 -21.971 1.00 85.31 212 LYS A CA 1
ATOM 1672 C C . LYS A 1 212 ? -4.518 6.965 -21.554 1.00 85.31 212 LYS A C 1
ATOM 1674 O O . LYS A 1 212 ? -3.676 7.841 -21.698 1.00 85.31 212 LYS A O 1
ATOM 1679 N N . ILE A 1 213 ? -4.207 5.778 -21.035 1.00 86.31 213 ILE A N 1
ATOM 1680 C CA . ILE A 1 213 ? -2.832 5.446 -20.625 1.00 86.31 213 ILE A CA 1
ATOM 1681 C C . ILE A 1 213 ? -1.953 5.257 -21.861 1.00 86.31 213 ILE A C 1
ATOM 1683 O O . ILE A 1 213 ? -0.787 5.635 -21.859 1.00 86.31 213 ILE A O 1
ATOM 1687 N N . ARG A 1 214 ? -2.517 4.695 -22.934 1.00 85.44 214 ARG A N 1
ATOM 1688 C CA . ARG A 1 214 ? -1.817 4.504 -24.204 1.00 85.44 214 ARG A CA 1
ATOM 1689 C C . ARG A 1 214 ? -1.501 5.828 -24.906 1.00 85.44 214 ARG A C 1
ATOM 1691 O O . ARG A 1 214 ? -0.405 5.970 -25.434 1.00 85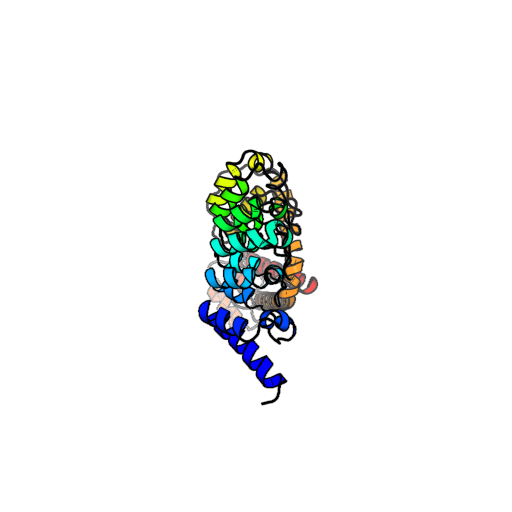.44 214 ARG A O 1
ATOM 1698 N N . GLU A 1 215 ? -2.439 6.771 -24.923 1.00 83.88 215 GLU A N 1
ATOM 1699 C CA . GLU A 1 215 ? -2.260 8.105 -25.519 1.00 83.88 215 GLU A CA 1
ATOM 1700 C C . GLU A 1 215 ? -1.189 8.917 -24.784 1.00 83.88 215 GLU A C 1
ATOM 1702 O O . GLU A 1 215 ? -0.396 9.612 -25.411 1.00 83.88 215 GLU A O 1
ATOM 1707 N N . GLU A 1 216 ? -1.108 8.755 -23.464 1.00 81.88 216 GLU A N 1
ATOM 1708 C CA . GLU A 1 216 ? -0.130 9.423 -22.605 1.00 81.88 216 GLU A CA 1
ATOM 1709 C C . GLU A 1 216 ? 1.085 8.525 -22.270 1.00 81.88 216 GLU A C 1
ATOM 1711 O O . GLU A 1 216 ? 1.846 8.795 -21.341 1.00 81.88 216 GLU A O 1
ATOM 1716 N N . ALA A 1 217 ? 1.331 7.464 -23.048 1.00 82.06 217 ALA A N 1
ATOM 1717 C CA . ALA A 1 217 ? 2.472 6.564 -22.835 1.00 82.06 217 ALA A CA 1
ATOM 1718 C C . ALA A 1 217 ? 3.837 7.243 -23.071 1.00 82.06 217 ALA A C 1
ATOM 1720 O O . ALA A 1 217 ? 4.874 6.712 -22.671 1.00 82.06 217 ALA A O 1
ATOM 1721 N N . SER A 1 218 ? 3.836 8.414 -23.714 1.00 84.50 218 SER A N 1
ATOM 1722 C CA . SER A 1 218 ? 5.014 9.250 -23.948 1.00 84.50 218 SER A CA 1
ATOM 1723 C C . SER A 1 218 ? 5.325 10.223 -22.807 1.00 84.50 218 SER A C 1
ATOM 1725 O O . SER A 1 218 ? 6.206 11.061 -22.981 1.00 84.50 218 SER A O 1
ATOM 1727 N N . ILE A 1 219 ? 4.607 10.169 -21.675 1.00 86.31 219 ILE A N 1
ATOM 1728 C CA . ILE A 1 219 ? 4.975 10.948 -20.484 1.00 86.31 219 ILE A CA 1
ATOM 1729 C C . ILE A 1 219 ? 6.402 10.575 -20.086 1.00 86.31 219 ILE A C 1
ATOM 1731 O O . ILE A 1 219 ? 6.722 9.396 -19.929 1.00 86.31 219 ILE A O 1
ATOM 1735 N N . GLU A 1 220 ? 7.244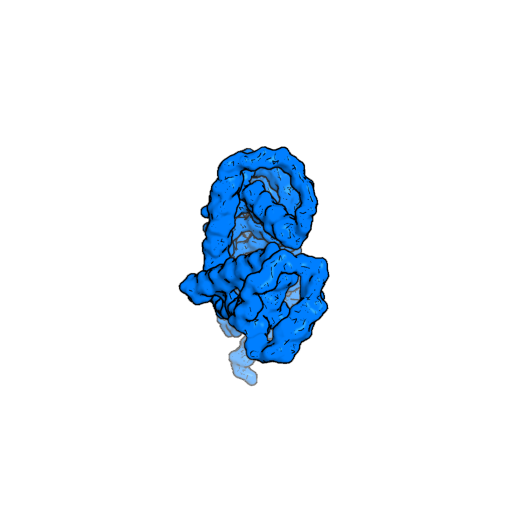 11.591 -19.922 1.00 88.50 220 GLU A N 1
ATOM 1736 C CA . GLU A 1 220 ? 8.601 11.425 -19.423 1.00 88.50 220 GLU A CA 1
ATOM 1737 C C . GLU A 1 220 ? 8.622 11.605 -17.903 1.00 88.50 220 GLU A C 1
ATOM 1739 O O . GLU A 1 220 ? 8.036 12.545 -17.361 1.00 88.50 220 GLU A O 1
ATOM 1744 N N . ASN A 1 221 ? 9.324 10.709 -17.214 1.00 88.00 221 ASN A N 1
ATOM 1745 C CA . ASN A 1 221 ? 9.618 10.868 -15.796 1.00 88.00 221 ASN A CA 1
ATOM 1746 C C . ASN A 1 221 ? 10.624 12.017 -15.557 1.00 88.00 221 ASN A C 1
ATOM 1748 O O . ASN A 1 221 ? 11.144 12.627 -16.495 1.00 88.00 221 ASN A O 1
ATOM 1752 N N . LYS A 1 222 ? 10.982 12.304 -14.299 1.00 88.00 222 LYS A N 1
ATOM 1753 C CA . LYS A 1 222 ? 11.968 13.359 -13.980 1.00 88.00 222 LYS A CA 1
ATOM 1754 C C . LYS A 1 222 ? 13.362 13.089 -14.552 1.00 88.00 222 LYS A C 1
ATOM 1756 O O . LYS A 1 222 ? 14.166 14.012 -14.674 1.00 88.00 222 LYS A O 1
ATOM 1761 N N . MET A 1 223 ? 13.656 11.845 -14.929 1.00 79.06 223 MET A N 1
ATOM 1762 C CA . MET A 1 223 ? 14.895 11.479 -15.617 1.00 79.06 223 MET A CA 1
ATOM 1763 C C . MET A 1 223 ? 14.834 11.773 -17.128 1.00 79.06 223 MET A C 1
ATOM 1765 O O . MET A 1 223 ? 15.861 11.664 -17.801 1.00 79.06 223 MET A O 1
ATOM 1769 N N . GLY A 1 224 ? 13.686 12.195 -17.669 1.00 83.69 224 GLY A N 1
ATOM 1770 C CA . GLY A 1 224 ? 13.460 12.439 -19.099 1.00 83.69 224 GLY A CA 1
ATOM 1771 C C . GLY A 1 224 ? 13.257 11.155 -19.908 1.00 83.69 224 GLY A C 1
ATOM 1772 O O . GLY A 1 224 ? 13.622 11.109 -21.083 1.00 83.69 224 GLY A O 1
ATOM 1773 N N . CYS A 1 225 ? 12.775 10.093 -19.260 1.00 83.19 225 CYS A N 1
ATOM 1774 C CA . CYS A 1 225 ? 12.596 8.773 -19.862 1.00 83.19 225 CYS A CA 1
ATOM 1775 C C . CYS A 1 225 ? 11.115 8.462 -19.947 1.00 83.19 225 CYS A C 1
ATOM 1777 O O . CYS A 1 225 ? 10.403 8.648 -18.963 1.00 83.19 225 CYS A O 1
ATOM 1779 N N . THR A 1 226 ? 10.679 7.939 -21.086 1.00 91.00 226 THR A N 1
ATOM 1780 C CA . THR A 1 226 ? 9.369 7.295 -21.187 1.00 91.00 226 THR A CA 1
ATOM 1781 C C . THR A 1 226 ? 9.428 5.875 -20.624 1.00 91.00 226 THR A C 1
ATOM 1783 O O . THR A 1 226 ? 10.504 5.286 -20.479 1.00 91.00 226 THR A O 1
ATOM 1786 N N . ALA A 1 227 ? 8.267 5.264 -20.386 1.00 88.00 227 ALA A N 1
ATOM 1787 C CA . ALA A 1 227 ? 8.211 3.858 -19.995 1.00 88.00 227 ALA A CA 1
ATOM 1788 C C . ALA A 1 227 ? 8.859 2.939 -21.051 1.00 88.00 227 ALA A C 1
ATOM 1790 O O . ALA A 1 227 ? 9.488 1.949 -20.695 1.00 88.00 227 ALA A O 1
ATOM 1791 N N . LEU A 1 228 ? 8.769 3.277 -22.345 1.00 86.69 228 LEU A N 1
ATOM 1792 C CA . LEU A 1 228 ? 9.438 2.523 -23.408 1.00 86.69 228 LEU A CA 1
ATOM 1793 C C . LEU A 1 228 ? 10.965 2.669 -23.343 1.00 86.69 228 LEU A C 1
ATOM 1795 O O . LEU A 1 228 ? 11.669 1.675 -23.509 1.00 86.69 228 LEU A O 1
ATOM 1799 N N . ASP A 1 229 ? 11.470 3.873 -23.061 1.00 84.12 229 ASP A N 1
ATOM 1800 C CA . ASP A 1 229 ? 12.910 4.113 -22.898 1.00 84.12 229 ASP A CA 1
ATOM 1801 C C . ASP A 1 229 ? 13.474 3.241 -21.756 1.00 84.12 229 ASP A C 1
ATOM 1803 O O . ASP A 1 229 ? 14.505 2.590 -21.922 1.00 84.12 229 ASP A O 1
ATOM 1807 N N . MET A 1 230 ? 12.740 3.118 -20.640 1.00 82.19 230 MET A N 1
ATOM 1808 C CA . MET A 1 230 ? 13.120 2.239 -19.522 1.00 82.19 230 MET A CA 1
ATOM 1809 C C . MET A 1 230 ? 13.156 0.748 -19.900 1.00 82.19 230 MET A C 1
ATOM 1811 O O . MET A 1 230 ? 13.965 -0.007 -19.357 1.00 82.19 230 MET A O 1
ATOM 1815 N N . LEU A 1 231 ? 12.296 0.302 -20.827 1.00 80.75 231 LEU A N 1
ATOM 1816 C CA . LEU A 1 231 ? 12.319 -1.076 -21.331 1.00 80.75 231 LEU A CA 1
ATOM 1817 C C . LEU A 1 231 ? 13.583 -1.339 -22.155 1.00 80.75 231 LEU A C 1
ATOM 1819 O O . LEU A 1 231 ? 14.229 -2.372 -21.981 1.00 80.75 231 LEU A O 1
ATOM 1823 N N . VAL A 1 232 ? 13.909 -0.417 -23.065 1.00 76.25 232 VAL A N 1
ATOM 1824 C CA . VAL A 1 232 ? 15.055 -0.531 -23.977 1.00 76.25 232 VAL A CA 1
ATOM 1825 C C . VAL A 1 232 ? 16.359 -0.608 -23.184 1.00 76.25 232 VAL A C 1
ATOM 1827 O O . VAL A 1 232 ? 17.155 -1.516 -23.419 1.00 76.25 232 VAL A O 1
ATOM 1830 N N . ASP A 1 233 ? 16.527 0.246 -22.175 1.00 66.31 233 ASP A N 1
ATOM 1831 C CA . ASP A 1 233 ? 17.671 0.193 -21.260 1.00 66.31 233 ASP A CA 1
ATOM 1832 C C . ASP A 1 233 ? 17.788 -1.141 -20.523 1.00 66.31 233 ASP A C 1
ATOM 1834 O O . ASP A 1 233 ? 18.866 -1.737 -20.470 1.00 66.31 233 ASP A O 1
ATOM 1838 N N . ALA A 1 234 ? 16.676 -1.641 -19.975 1.00 64.88 234 ALA A N 1
ATOM 1839 C CA . ALA A 1 234 ? 16.664 -2.905 -19.247 1.00 64.88 234 ALA A CA 1
ATOM 1840 C C . ALA A 1 234 ? 17.064 -4.092 -20.142 1.00 64.88 234 ALA A C 1
ATOM 1842 O O . ALA A 1 234 ? 17.690 -5.041 -19.666 1.00 64.88 234 ALA A O 1
ATOM 1843 N N . VAL A 1 235 ? 16.723 -4.046 -21.434 1.00 64.62 235 VAL A N 1
ATOM 1844 C CA . VAL A 1 235 ? 17.118 -5.059 -22.424 1.00 64.62 235 VAL A CA 1
ATOM 1845 C C . VAL A 1 235 ? 18.596 -4.922 -22.799 1.00 64.62 235 VAL A C 1
ATOM 1847 O O . VAL A 1 235 ? 19.303 -5.928 -22.836 1.00 64.62 235 VAL A O 1
ATOM 1850 N N . ILE A 1 236 ? 19.090 -3.703 -23.033 1.00 59.84 236 ILE A N 1
ATOM 1851 C CA . ILE A 1 236 ? 20.497 -3.454 -23.394 1.00 59.84 236 ILE A CA 1
ATOM 1852 C C . ILE A 1 236 ? 21.435 -3.859 -22.254 1.00 59.84 236 ILE A C 1
ATOM 1854 O O . ILE A 1 236 ? 22.416 -4.557 -22.498 1.00 59.84 236 ILE A O 1
ATOM 1858 N N . MET A 1 237 ? 21.119 -3.486 -21.011 1.00 54.06 237 MET A N 1
ATOM 1859 C CA . MET A 1 237 ? 21.912 -3.850 -19.828 1.00 54.06 237 MET A CA 1
ATOM 1860 C C . MET A 1 237 ? 21.958 -5.369 -19.610 1.00 54.06 237 MET A C 1
ATOM 1862 O O . MET A 1 237 ? 23.015 -5.918 -19.303 1.00 54.06 237 MET A O 1
ATOM 1866 N N . ASN A 1 238 ? 20.837 -6.067 -19.820 1.00 53.03 238 ASN A N 1
ATOM 1867 C CA . ASN A 1 238 ? 20.782 -7.525 -19.690 1.00 53.03 238 ASN A CA 1
ATOM 1868 C C . ASN A 1 238 ? 21.539 -8.254 -20.813 1.00 53.03 238 ASN A C 1
ATOM 1870 O O . ASN A 1 238 ? 22.181 -9.272 -20.556 1.00 53.03 238 ASN A O 1
ATOM 1874 N N . ASN A 1 239 ? 21.491 -7.739 -22.044 1.00 50.41 239 ASN A N 1
ATOM 1875 C CA . ASN A 1 239 ? 22.163 -8.350 -23.194 1.00 50.41 239 ASN A CA 1
ATOM 1876 C C . ASN A 1 239 ? 23.657 -7.996 -23.264 1.00 50.41 239 ASN A C 1
ATOM 1878 O O . ASN A 1 239 ? 24.440 -8.758 -23.820 1.00 50.41 239 ASN A O 1
ATOM 1882 N N . GLY A 1 240 ? 24.079 -6.885 -22.653 1.00 44.97 240 GLY A N 1
ATOM 1883 C CA . GLY A 1 240 ? 25.492 -6.544 -22.477 1.00 44.97 240 GLY A CA 1
ATOM 1884 C C . GLY A 1 240 ? 26.248 -7.506 -21.550 1.00 44.97 240 GLY A C 1
ATOM 1885 O O . GLY A 1 240 ? 27.469 -7.587 -21.642 1.00 44.97 240 GLY A O 1
ATOM 1886 N N . MET A 1 241 ? 25.539 -8.263 -20.700 1.00 38.81 241 MET A N 1
ATOM 1887 C CA . MET A 1 241 ? 26.131 -9.299 -19.839 1.00 38.81 241 MET A CA 1
ATOM 1888 C C . MET A 1 241 ? 26.038 -10.722 -20.410 1.00 38.81 241 MET A C 1
ATOM 1890 O O . MET A 1 241 ? 26.812 -11.583 -20.001 1.00 38.81 241 MET A O 1
ATOM 1894 N N . ASN A 1 242 ? 25.163 -10.973 -21.390 1.00 35.66 242 ASN A N 1
ATOM 1895 C CA . ASN A 1 242 ? 24.954 -12.296 -21.981 1.00 35.66 242 ASN A CA 1
ATOM 1896 C C . ASN A 1 242 ? 25.121 -12.233 -23.505 1.00 35.66 242 ASN A C 1
ATOM 1898 O O . ASN A 1 242 ? 24.158 -11.999 -24.221 1.00 35.66 242 ASN A O 1
ATOM 1902 N N . GLN A 1 243 ? 26.364 -12.424 -23.952 1.00 37.78 243 GLN A N 1
ATOM 1903 C CA . GLN A 1 243 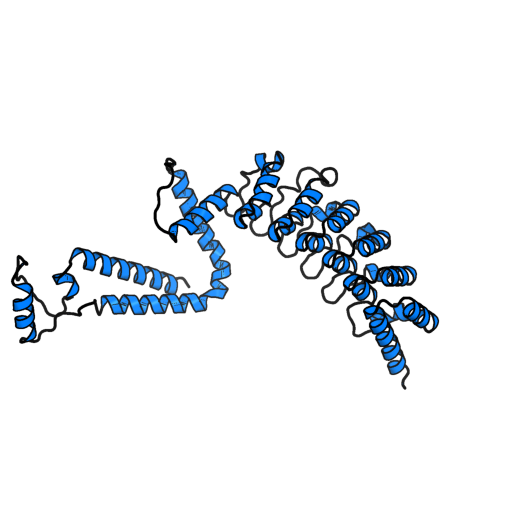? 26.832 -12.763 -25.305 1.00 37.78 243 GLN A CA 1
ATOM 1904 C C . GLN A 1 243 ? 25.973 -12.366 -26.527 1.00 37.78 243 GLN A C 1
ATOM 1906 O O . GLN A 1 243 ? 24.858 -12.821 -26.765 1.00 37.78 243 GLN A O 1
ATOM 1911 N N . THR A 1 244 ? 26.643 -11.605 -27.392 1.00 37.19 244 THR A N 1
ATOM 1912 C CA . THR A 1 244 ? 26.357 -11.276 -28.792 1.00 37.19 244 THR A CA 1
ATOM 1913 C C . THR A 1 244 ? 25.582 -12.342 -29.579 1.00 37.19 244 THR A C 1
ATOM 1915 O O . THR A 1 244 ? 26.187 -13.239 -30.163 1.00 37.19 244 THR A O 1
ATOM 1918 N N . HIS A 1 245 ? 24.269 -12.174 -29.733 1.00 34.03 245 HIS A N 1
ATOM 1919 C CA . HIS A 1 245 ? 23.550 -12.725 -30.882 1.00 34.03 245 HIS A CA 1
ATOM 1920 C C . HIS A 1 245 ? 22.556 -11.703 -31.457 1.00 34.03 245 HIS A C 1
ATOM 1922 O O . HIS A 1 245 ? 21.738 -11.119 -30.753 1.00 34.03 245 HIS A O 1
ATOM 1928 N N . SER A 1 246 ? 22.731 -11.476 -32.761 1.00 38.78 246 SER A N 1
ATOM 1929 C CA . SER A 1 246 ? 21.962 -10.689 -33.738 1.00 38.78 246 SER A CA 1
ATOM 1930 C C . SER A 1 246 ? 20.625 -10.078 -33.285 1.00 38.78 246 SER A C 1
ATOM 1932 O O . SER A 1 246 ? 19.600 -10.758 -33.232 1.00 38.78 246 SER A O 1
ATOM 1934 N N . LEU A 1 247 ? 20.628 -8.754 -33.095 1.00 33.06 247 LEU A N 1
ATOM 1935 C CA . LEU A 1 247 ? 19.432 -7.903 -33.096 1.00 33.06 247 LEU A CA 1
ATOM 1936 C C . LEU A 1 247 ? 18.901 -7.711 -34.536 1.00 33.06 247 LEU A C 1
ATOM 1938 O O . LEU A 1 247 ? 19.708 -7.657 -35.469 1.00 33.06 247 LEU A O 1
ATOM 1942 N N . PRO A 1 248 ? 17.579 -7.545 -34.748 1.00 33.25 248 PRO A N 1
ATOM 1943 C CA . PRO A 1 248 ? 17.049 -7.089 -36.028 1.00 33.25 248 PRO A CA 1
ATOM 1944 C C . PRO A 1 248 ? 17.525 -5.658 -36.291 1.00 33.25 248 PRO A C 1
ATOM 1946 O O . PRO A 1 248 ? 17.570 -4.833 -35.377 1.00 33.25 248 PRO A O 1
ATOM 1949 N N . SER A 1 249 ? 17.870 -5.362 -37.542 1.00 36.44 249 SER A N 1
ATOM 1950 C CA . SER A 1 249 ? 18.392 -4.069 -37.985 1.00 36.44 249 SER A CA 1
ATOM 1951 C C . SER A 1 249 ? 17.393 -2.928 -37.741 1.00 36.44 249 SER A C 1
ATOM 1953 O O . SER A 1 249 ? 16.555 -2.624 -38.591 1.00 36.44 249 SER A O 1
ATOM 1955 N N . LEU A 1 250 ? 17.498 -2.272 -36.588 1.00 35.38 250 LEU A N 1
ATOM 1956 C CA . LEU A 1 250 ? 16.943 -0.944 -36.357 1.00 35.38 250 LEU A CA 1
ATOM 1957 C C . LEU A 1 250 ? 18.022 0.087 -36.682 1.00 35.38 250 LEU A C 1
ATOM 1959 O O . LEU A 1 250 ? 19.097 0.097 -36.087 1.00 35.38 250 LEU A O 1
ATOM 1963 N N . ASN A 1 251 ? 17.725 0.930 -37.668 1.00 32.94 251 ASN A N 1
ATOM 1964 C CA . ASN A 1 251 ? 18.596 1.995 -38.146 1.00 32.94 251 ASN A CA 1
ATOM 1965 C C . ASN A 1 251 ? 18.915 2.966 -36.983 1.00 32.94 251 ASN A C 1
ATOM 1967 O O . ASN A 1 251 ? 17.983 3.590 -36.459 1.00 32.94 251 ASN A O 1
ATOM 1971 N N . PRO A 1 252 ? 20.176 3.086 -36.525 1.00 36.91 252 PRO A N 1
ATOM 1972 C CA . PRO A 1 252 ? 20.494 3.851 -35.330 1.00 36.91 252 PRO A CA 1
ATOM 1973 C C . PRO A 1 252 ? 20.538 5.341 -35.672 1.00 36.91 252 PRO A C 1
ATOM 1975 O O . PRO A 1 252 ? 21.553 5.875 -36.108 1.00 36.91 252 PRO A O 1
ATOM 1978 N N . ASN A 1 253 ? 19.412 6.023 -35.467 1.00 39.09 253 ASN A N 1
ATOM 1979 C CA . ASN A 1 253 ? 19.350 7.479 -35.537 1.00 39.09 253 ASN A CA 1
ATOM 1980 C C . ASN A 1 253 ? 20.247 8.095 -34.450 1.00 39.09 253 ASN A C 1
ATOM 1982 O O . ASN A 1 253 ? 20.218 7.674 -33.299 1.00 39.09 253 ASN A O 1
ATOM 1986 N N . GLU A 1 254 ? 20.976 9.155 -34.788 1.00 37.03 254 GLU A N 1
ATOM 1987 C CA . GLU A 1 254 ? 21.910 9.918 -33.933 1.00 37.03 254 GLU A CA 1
ATOM 1988 C C . GLU A 1 254 ? 21.297 10.391 -32.587 1.00 37.03 254 GLU A C 1
ATOM 1990 O O . GLU A 1 254 ? 21.979 10.580 -31.574 1.00 37.03 254 GLU A O 1
ATOM 1995 N N . LYS A 1 255 ? 19.961 10.502 -32.535 1.00 43.16 255 LYS A N 1
ATOM 1996 C CA . LYS A 1 255 ? 19.182 10.767 -31.313 1.00 43.16 255 LYS A CA 1
ATOM 1997 C C . LYS A 1 255 ? 19.225 9.622 -30.289 1.00 43.16 255 LYS A C 1
ATOM 1999 O O . LYS A 1 255 ? 19.139 9.887 -29.097 1.00 43.16 255 LYS A O 1
ATOM 2004 N N . TYR A 1 256 ? 19.380 8.374 -30.729 1.00 41.56 256 TYR A N 1
ATOM 2005 C CA . TYR A 1 256 ? 19.443 7.184 -29.874 1.00 41.56 256 TYR A CA 1
ATOM 2006 C C . TYR A 1 256 ? 20.703 7.188 -29.001 1.00 41.56 256 TYR A C 1
ATOM 2008 O O . TYR A 1 256 ? 20.618 7.070 -27.783 1.00 41.56 256 TYR A O 1
ATOM 2016 N N . TRP A 1 257 ? 21.872 7.439 -29.600 1.00 35.25 257 TRP A N 1
ATOM 2017 C CA . TRP A 1 257 ? 23.144 7.504 -28.873 1.00 35.25 257 TRP A CA 1
ATOM 2018 C C . TRP A 1 257 ? 23.214 8.692 -27.913 1.00 35.25 257 TRP A C 1
ATOM 2020 O O . TRP A 1 257 ? 23.688 8.557 -26.788 1.00 35.25 257 TRP A O 1
ATOM 2030 N N . THR A 1 258 ? 22.686 9.850 -28.312 1.00 43.78 258 THR A N 1
ATOM 2031 C CA . THR A 1 258 ? 22.679 11.046 -27.459 1.00 43.78 258 THR A CA 1
ATOM 2032 C C . THR A 1 258 ? 21.693 10.942 -26.293 1.00 43.78 258 THR A C 1
ATOM 2034 O O . THR A 1 258 ? 22.003 11.442 -25.208 1.00 43.78 258 THR A O 1
ATOM 2037 N N . LYS A 1 259 ? 20.541 10.273 -26.468 1.00 47.00 259 LYS A N 1
ATOM 2038 C CA . LYS A 1 259 ? 19.597 9.994 -25.372 1.00 47.00 259 LYS A CA 1
ATOM 2039 C C . LYS A 1 259 ? 20.166 8.919 -24.438 1.00 47.00 259 LYS A C 1
ATOM 2041 O O . LYS A 1 259 ? 20.258 9.199 -23.252 1.00 47.00 259 LYS A O 1
ATOM 2046 N N . ASN A 1 260 ? 20.700 7.806 -24.955 1.00 43.75 260 ASN A N 1
ATOM 2047 C CA . ASN A 1 260 ? 21.301 6.728 -24.150 1.00 43.75 260 ASN A CA 1
ATOM 2048 C C . ASN A 1 260 ? 22.559 7.157 -23.379 1.00 43.75 260 ASN A C 1
ATOM 2050 O O . ASN A 1 260 ? 22.764 6.749 -22.242 1.00 43.75 260 ASN A O 1
ATOM 2054 N N . PHE A 1 261 ? 23.392 8.037 -23.942 1.00 45.88 261 PHE A N 1
ATOM 2055 C CA . PHE A 1 261 ? 24.545 8.587 -23.223 1.00 45.88 261 PHE A CA 1
ATOM 2056 C C . PHE A 1 261 ? 24.119 9.561 -22.111 1.00 45.88 261 PHE A C 1
ATOM 2058 O O . PHE A 1 261 ? 24.669 9.540 -21.010 1.00 45.88 261 PHE A O 1
ATOM 2065 N N . LYS A 1 262 ? 23.093 10.392 -22.357 1.00 51.44 262 LYS A N 1
ATOM 2066 C CA . LYS A 1 262 ? 22.474 11.230 -21.312 1.00 51.44 262 LYS A CA 1
ATOM 2067 C C . LYS A 1 262 ? 21.793 10.384 -20.235 1.00 51.44 262 LYS A C 1
ATOM 2069 O O . LYS A 1 262 ? 21.823 10.766 -19.071 1.00 51.44 262 LYS A O 1
ATOM 2074 N N . LEU A 1 263 ? 21.211 9.261 -20.627 1.00 46.00 263 LEU A N 1
ATOM 2075 C CA . LEU A 1 263 ? 20.500 8.310 -19.786 1.00 46.00 263 LEU A CA 1
ATOM 2076 C C . LEU A 1 263 ? 21.457 7.534 -18.885 1.00 46.00 263 LEU A C 1
ATOM 2078 O O . LEU A 1 263 ? 21.298 7.582 -17.673 1.00 46.00 263 LEU A O 1
ATOM 2082 N N . GLY A 1 264 ? 22.541 6.987 -19.442 1.00 50.19 264 GLY A N 1
ATOM 2083 C CA . GLY A 1 264 ? 23.649 6.424 -18.671 1.00 50.19 264 GLY A CA 1
ATOM 2084 C C . GLY A 1 264 ? 24.241 7.447 -17.701 1.00 50.19 264 GLY A C 1
ATOM 2085 O O . GLY A 1 264 ? 24.437 7.147 -16.528 1.00 50.19 264 GLY A O 1
ATOM 2086 N N . LYS A 1 265 ? 24.417 8.703 -18.134 1.00 50.22 265 LYS A N 1
ATOM 2087 C CA . LYS A 1 265 ? 24.886 9.793 -17.264 1.00 50.22 265 LYS A CA 1
ATOM 2088 C C . LYS A 1 265 ? 23.899 10.135 -16.134 1.00 50.22 265 LYS A C 1
ATOM 2090 O O . LYS A 1 265 ? 24.338 10.367 -15.014 1.00 50.22 265 LYS A O 1
ATOM 2095 N N . ARG A 1 266 ? 22.585 10.162 -16.392 1.00 48.91 266 ARG A N 1
ATOM 2096 C CA . ARG A 1 266 ? 21.537 10.455 -15.387 1.00 48.91 266 ARG A CA 1
ATOM 2097 C C . ARG A 1 266 ? 21.269 9.277 -14.444 1.00 48.91 266 ARG A C 1
ATOM 2099 O O . ARG A 1 266 ? 21.017 9.496 -13.263 1.00 48.91 266 ARG A O 1
ATOM 2106 N N . PHE A 1 267 ? 21.372 8.047 -14.939 1.00 44.97 267 PHE A N 1
ATOM 2107 C CA . PHE A 1 267 ? 21.301 6.815 -14.153 1.00 44.97 267 PHE A CA 1
ATOM 2108 C C . PHE A 1 267 ? 22.483 6.714 -13.180 1.00 44.97 267 PHE A C 1
ATOM 2110 O O . PHE A 1 267 ? 22.285 6.456 -11.995 1.00 44.97 267 PHE A O 1
ATOM 2117 N N . LEU A 1 268 ? 23.697 7.031 -13.646 1.00 48.78 268 LEU A N 1
ATOM 2118 C CA . LEU A 1 268 ? 24.886 7.156 -12.795 1.00 48.78 268 LEU A CA 1
ATOM 2119 C C . LEU A 1 268 ? 24.748 8.283 -11.754 1.00 48.78 268 LEU A C 1
ATOM 2121 O O . LEU A 1 268 ? 25.244 8.144 -10.643 1.00 48.78 268 LEU A O 1
ATOM 2125 N N . GLN A 1 269 ? 24.037 9.370 -12.073 1.00 53.16 269 GLN A N 1
ATOM 2126 C CA . GLN A 1 269 ? 23.747 10.445 -11.114 1.00 53.16 269 GLN A CA 1
ATOM 2127 C C . GLN A 1 269 ? 22.731 10.033 -10.033 1.00 53.16 269 GLN A C 1
ATOM 2129 O O . GLN A 1 269 ? 22.923 10.398 -8.880 1.00 53.16 269 GLN A O 1
ATOM 2134 N N . HIS A 1 270 ? 21.691 9.255 -10.360 1.00 47.31 270 HIS A N 1
ATOM 2135 C CA . HIS A 1 270 ? 20.733 8.730 -9.364 1.00 47.31 270 HIS A CA 1
ATOM 2136 C C . HIS A 1 270 ? 21.327 7.613 -8.494 1.00 47.31 270 HIS A C 1
ATOM 2138 O O . HIS A 1 270 ? 20.996 7.501 -7.318 1.00 47.31 270 HIS A O 1
ATOM 2144 N N . GLN A 1 271 ? 22.265 6.825 -9.030 1.00 47.44 271 GLN A N 1
ATOM 2145 C CA . GLN A 1 271 ? 23.117 5.958 -8.211 1.00 47.44 271 GLN A CA 1
ATOM 2146 C C . GLN A 1 271 ? 23.948 6.758 -7.192 1.00 47.44 271 GLN A C 1
ATOM 2148 O O . GLN A 1 271 ? 24.382 6.168 -6.215 1.00 47.44 271 GLN A O 1
ATOM 2153 N N . GLY A 1 272 ? 24.119 8.077 -7.363 1.00 49.28 272 GLY A N 1
ATOM 2154 C CA . GLY A 1 272 ? 24.791 8.984 -6.423 1.00 49.28 272 GLY A CA 1
ATOM 2155 C C . GLY A 1 272 ? 24.237 8.949 -4.995 1.00 49.28 272 GLY A C 1
ATOM 2156 O O . GLY A 1 272 ? 25.017 8.953 -4.051 1.00 49.28 272 GLY A O 1
ATOM 2157 N N . GLU A 1 273 ? 22.917 8.826 -4.818 1.00 50.66 273 GLU A N 1
ATOM 2158 C CA . GLU A 1 273 ? 22.310 8.707 -3.478 1.00 50.66 273 GLU A CA 1
ATOM 2159 C C . GLU A 1 273 ? 22.561 7.326 -2.847 1.00 50.66 273 GLU A C 1
ATOM 2161 O O . GLU A 1 273 ? 22.725 7.207 -1.638 1.00 50.66 273 GLU A O 1
ATOM 2166 N N . ARG A 1 274 ? 22.672 6.280 -3.675 1.00 48.53 274 ARG A N 1
ATOM 2167 C CA . ARG A 1 274 ? 23.008 4.903 -3.264 1.00 48.53 274 ARG A CA 1
ATOM 2168 C C . ARG A 1 274 ? 24.520 4.682 -3.087 1.0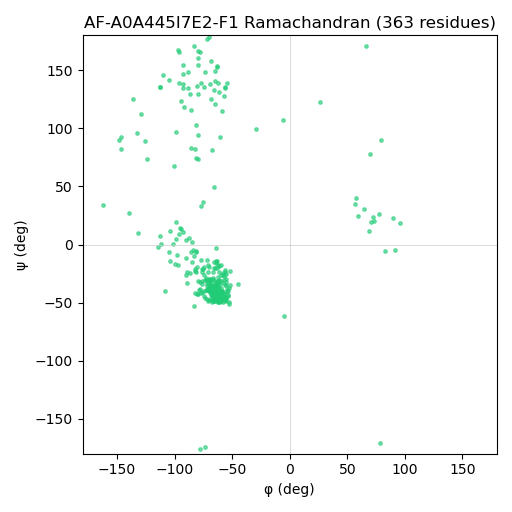0 48.53 274 ARG A C 1
ATOM 2170 O O . ARG A 1 274 ? 24.946 3.745 -2.415 1.00 48.53 274 ARG A O 1
ATOM 2177 N N . LEU A 1 275 ? 25.326 5.541 -3.710 1.00 53.62 275 LEU A N 1
ATOM 2178 C CA . LEU A 1 275 ? 26.786 5.544 -3.675 1.00 53.62 275 LEU A CA 1
ATOM 2179 C C . LEU A 1 275 ? 27.317 5.967 -2.304 1.00 53.62 275 LEU A C 1
ATOM 2181 O O . LEU A 1 275 ? 28.358 5.456 -1.915 1.00 53.62 275 LEU A O 1
ATOM 2185 N N . GLU A 1 276 ? 26.603 6.810 -1.549 1.00 58.69 276 GLU A N 1
ATOM 2186 C CA . GLU A 1 276 ? 26.966 7.170 -0.166 1.00 58.69 276 GLU A CA 1
ATOM 2187 C C . GLU A 1 276 ? 26.936 5.947 0.772 1.00 58.69 276 GLU A C 1
ATOM 2189 O O . GLU A 1 276 ? 27.875 5.730 1.537 1.00 58.69 276 GLU A O 1
ATOM 2194 N N . GLU A 1 277 ? 25.928 5.074 0.649 1.00 58.59 277 GLU A N 1
ATOM 2195 C CA . GLU A 1 277 ? 25.835 3.829 1.435 1.00 58.59 277 GLU A CA 1
ATOM 2196 C C . GLU A 1 277 ? 26.904 2.793 1.036 1.00 58.59 277 GLU A C 1
ATOM 2198 O O . GLU A 1 277 ? 27.363 2.004 1.864 1.00 58.59 277 GLU A O 1
ATOM 2203 N N . MET A 1 278 ? 27.336 2.798 -0.232 1.00 60.06 278 MET A N 1
ATOM 2204 C CA . MET A 1 278 ? 28.305 1.840 -0.788 1.00 60.06 278 MET A CA 1
ATOM 2205 C C . MET A 1 278 ? 29.734 2.392 -0.917 1.00 60.06 278 MET A C 1
ATOM 2207 O O . MET A 1 278 ? 30.633 1.661 -1.346 1.00 60.06 278 MET A O 1
ATOM 2211 N N . ARG A 1 279 ? 29.971 3.651 -0.524 1.00 70.00 279 ARG A N 1
ATOM 2212 C CA . ARG A 1 279 ? 31.231 4.391 -0.720 1.00 70.00 279 ARG A CA 1
ATOM 2213 C C . ARG A 1 279 ? 32.439 3.635 -0.178 1.00 70.00 279 ARG A C 1
ATOM 2215 O O . ARG A 1 279 ? 33.459 3.518 -0.857 1.00 70.00 279 ARG A O 1
ATOM 2222 N N . GLY A 1 280 ? 32.296 3.055 1.015 1.00 72.00 280 GLY A N 1
ATOM 2223 C CA . GLY A 1 280 ? 33.345 2.252 1.645 1.00 72.00 280 GLY A CA 1
ATOM 2224 C C . GLY A 1 280 ? 33.697 0.997 0.841 1.00 72.00 280 GLY A C 1
ATOM 2225 O O . GLY A 1 280 ? 34.870 0.722 0.606 1.00 72.00 280 GLY A O 1
ATOM 2226 N N . MET A 1 281 ? 32.693 0.263 0.354 1.00 75.56 281 MET A N 1
ATOM 2227 C CA . MET A 1 281 ? 32.906 -0.968 -0.412 1.00 75.56 281 MET A CA 1
ATOM 2228 C C . MET A 1 281 ? 33.504 -0.680 -1.796 1.00 75.56 281 MET A C 1
ATOM 2230 O O . MET A 1 281 ? 34.415 -1.380 -2.233 1.00 75.56 281 MET A O 1
ATOM 2234 N N . LEU A 1 282 ? 33.043 0.379 -2.464 1.00 77.25 282 LEU A N 1
ATOM 2235 C CA . LEU A 1 282 ? 33.539 0.781 -3.781 1.00 77.25 282 LEU A CA 1
ATOM 2236 C C . LEU A 1 282 ? 34.979 1.293 -3.740 1.00 77.25 282 LEU A C 1
ATOM 2238 O O . LEU A 1 282 ? 35.756 0.950 -4.627 1.00 77.25 282 LEU A O 1
ATOM 2242 N N . SER A 1 283 ? 35.364 2.037 -2.699 1.00 80.50 283 SER A N 1
ATOM 2243 C CA . SER A 1 283 ? 36.757 2.461 -2.502 1.00 80.50 283 SER A CA 1
ATOM 2244 C C . SER A 1 283 ? 37.695 1.262 -2.293 1.00 80.50 283 SER A C 1
ATOM 2246 O O . SER A 1 283 ? 38.766 1.185 -2.899 1.00 80.50 283 SER A O 1
ATOM 2248 N N . VAL A 1 284 ? 37.265 0.256 -1.522 1.00 83.44 284 VAL A N 1
ATOM 2249 C CA . VAL A 1 284 ? 38.036 -0.985 -1.319 1.00 83.44 284 VAL A CA 1
ATOM 2250 C C . VAL A 1 284 ? 38.167 -1.786 -2.619 1.00 83.44 284 VAL A C 1
ATOM 2252 O O . VAL A 1 284 ? 39.256 -2.244 -2.960 1.00 83.44 284 VAL A O 1
ATOM 2255 N N . VAL A 1 285 ? 37.086 -1.930 -3.388 1.00 84.69 285 VAL A N 1
ATOM 2256 C CA . VAL A 1 285 ? 37.130 -2.659 -4.666 1.00 84.69 285 VAL A CA 1
ATOM 2257 C C . VAL A 1 285 ? 37.997 -1.919 -5.688 1.00 84.69 285 VAL A C 1
ATOM 2259 O O . VAL A 1 285 ? 38.823 -2.542 -6.353 1.00 84.69 285 VAL A O 1
ATOM 2262 N N . ALA A 1 286 ? 37.874 -0.593 -5.782 1.00 84.25 286 ALA A N 1
ATOM 2263 C CA . ALA A 1 286 ? 38.671 0.216 -6.698 1.00 84.25 286 ALA A CA 1
ATOM 2264 C C . ALA A 1 286 ? 40.169 0.187 -6.347 1.00 84.25 286 ALA A C 1
ATOM 2266 O O . ALA A 1 286 ? 41.003 0.019 -7.238 1.00 84.25 286 ALA A O 1
ATOM 2267 N N . THR A 1 287 ? 40.529 0.263 -5.062 1.00 86.81 287 THR A N 1
ATOM 2268 C CA . THR A 1 287 ? 41.932 0.136 -4.628 1.00 86.81 287 THR A CA 1
ATOM 2269 C C . THR A 1 287 ? 42.491 -1.263 -4.889 1.00 86.81 287 THR A C 1
ATOM 2271 O O . THR A 1 287 ? 43.630 -1.382 -5.341 1.00 86.81 287 THR A O 1
ATOM 2274 N N . MET A 1 288 ? 41.692 -2.320 -4.705 1.00 88.75 288 MET A N 1
ATOM 2275 C CA . MET A 1 288 ? 42.102 -3.695 -5.009 1.00 88.75 288 MET A CA 1
ATOM 2276 C C . MET A 1 288 ? 42.341 -3.910 -6.510 1.00 88.75 288 MET A C 1
ATOM 2278 O O . MET A 1 288 ? 43.375 -4.458 -6.887 1.00 88.75 288 MET A O 1
ATOM 2282 N N . ILE A 1 289 ? 41.437 -3.435 -7.374 1.00 86.69 289 ILE A N 1
ATOM 2283 C CA . ILE A 1 289 ? 41.594 -3.529 -8.835 1.00 86.69 289 ILE A CA 1
ATOM 2284 C C . ILE A 1 289 ? 42.803 -2.709 -9.298 1.00 86.69 289 ILE A C 1
ATOM 2286 O O . ILE A 1 289 ? 43.603 -3.197 -10.095 1.00 86.69 289 ILE A O 1
ATOM 2290 N N . SER A 1 290 ? 42.994 -1.504 -8.757 1.00 86.38 290 SER A N 1
ATOM 2291 C CA . SER A 1 290 ? 44.170 -0.670 -9.030 1.00 86.38 290 SER A CA 1
ATOM 2292 C C . SER A 1 290 ? 45.472 -1.390 -8.654 1.00 86.38 290 SER A C 1
ATOM 2294 O O . SER A 1 290 ? 46.396 -1.471 -9.459 1.00 86.38 290 SER A O 1
ATOM 2296 N N . ALA A 1 291 ? 45.536 -1.995 -7.464 1.00 87.12 291 ALA A N 1
ATOM 2297 C CA . ALA A 1 291 ? 46.712 -2.739 -7.019 1.00 87.12 291 ALA A CA 1
ATOM 2298 C C . ALA A 1 291 ? 46.982 -3.984 -7.883 1.00 87.12 291 ALA A C 1
ATOM 2300 O O . ALA A 1 291 ? 48.126 -4.240 -8.262 1.00 87.12 291 ALA A O 1
ATOM 2301 N N . MET A 1 292 ? 45.938 -4.743 -8.228 1.00 89.75 292 MET A N 1
ATOM 2302 C CA . MET A 1 292 ? 46.054 -5.951 -9.049 1.00 89.75 292 MET A CA 1
ATOM 2303 C C . MET A 1 292 ? 46.492 -5.638 -10.484 1.00 89.75 292 MET A C 1
ATOM 2305 O O . MET A 1 292 ? 47.391 -6.299 -11.001 1.00 89.75 292 MET A O 1
ATOM 2309 N N . THR A 1 293 ? 45.905 -4.615 -11.107 1.00 86.81 293 THR A N 1
ATOM 2310 C CA . THR A 1 293 ? 46.240 -4.194 -12.480 1.00 86.81 293 THR A CA 1
ATOM 2311 C C . THR A 1 293 ? 47.631 -3.569 -12.557 1.00 86.81 293 THR A C 1
ATOM 2313 O O . THR A 1 293 ? 48.404 -3.910 -13.450 1.00 86.81 293 THR A O 1
ATOM 2316 N N . PHE A 1 294 ? 48.013 -2.741 -11.578 1.00 85.81 294 PHE A N 1
ATOM 2317 C CA . PHE A 1 294 ? 49.375 -2.214 -11.471 1.00 85.81 294 PHE A CA 1
ATOM 2318 C C . PHE A 1 294 ? 50.405 -3.339 -11.322 1.00 85.81 294 PHE A C 1
ATOM 2320 O O . PHE A 1 294 ? 51.417 -3.361 -12.025 1.00 85.81 294 PHE A O 1
ATOM 2327 N N . ASN A 1 295 ? 50.129 -4.318 -10.455 1.00 86.62 295 ASN A N 1
ATOM 2328 C CA . ASN A 1 295 ? 51.020 -5.457 -10.269 1.00 86.62 295 ASN A CA 1
ATOM 2329 C C . ASN A 1 295 ? 51.128 -6.324 -11.535 1.00 86.62 295 ASN A C 1
ATOM 2331 O O . ASN A 1 295 ? 52.218 -6.793 -11.847 1.00 86.62 295 ASN A O 1
ATOM 2335 N N . ALA A 1 296 ? 50.036 -6.503 -12.281 1.00 83.44 296 ALA A N 1
ATOM 2336 C CA . ALA A 1 296 ? 50.025 -7.253 -13.537 1.00 83.44 296 ALA A CA 1
ATOM 2337 C C . ALA A 1 296 ? 50.824 -6.563 -14.659 1.00 83.44 296 ALA A C 1
ATOM 2339 O O . ALA A 1 296 ? 51.417 -7.242 -15.494 1.00 83.44 296 ALA A O 1
ATOM 2340 N N . VAL A 1 297 ? 50.876 -5.227 -14.670 1.00 81.88 297 VAL A N 1
ATOM 2341 C CA . VAL A 1 297 ? 51.699 -4.458 -15.620 1.00 81.88 297 VAL A CA 1
ATOM 2342 C C . VAL A 1 297 ? 53.180 -4.490 -15.233 1.00 81.88 297 VAL A C 1
ATOM 2344 O O . VAL A 1 297 ? 54.029 -4.658 -16.105 1.00 81.88 297 VAL A O 1
ATOM 2347 N N . MET A 1 298 ? 53.503 -4.373 -13.939 1.00 82.38 298 MET A N 1
ATOM 2348 C CA . MET A 1 298 ? 54.890 -4.437 -13.449 1.00 82.38 298 MET A CA 1
ATOM 2349 C C . MET A 1 298 ? 55.486 -5.846 -13.540 1.00 82.38 298 MET A C 1
ATOM 2351 O O . MET A 1 298 ? 56.686 -5.998 -13.763 1.00 82.38 298 MET A O 1
ATOM 2355 N N . ASN A 1 299 ? 54.645 -6.869 -13.385 1.00 83.94 299 ASN A N 1
ATOM 2356 C CA . ASN A 1 299 ? 55.013 -8.278 -13.449 1.00 83.94 299 ASN A CA 1
ATOM 2357 C C . ASN A 1 299 ? 54.165 -8.986 -14.518 1.00 83.94 299 ASN A C 1
ATOM 2359 O O . ASN A 1 299 ? 53.248 -9.740 -14.174 1.00 83.94 299 ASN A O 1
ATOM 2363 N N . PRO A 1 300 ? 54.440 -8.744 -15.813 1.00 80.44 300 PRO A N 1
ATOM 2364 C CA . PRO A 1 300 ? 53.672 -9.345 -16.893 1.00 80.44 300 PRO A CA 1
ATOM 2365 C C . PRO A 1 300 ? 53.807 -10.876 -16.880 1.00 80.44 300 PRO A C 1
ATOM 2367 O O . PRO A 1 300 ? 54.824 -11.411 -16.420 1.00 80.44 300 PRO A O 1
ATOM 2370 N N . PRO A 1 301 ? 52.805 -11.610 -17.396 1.00 74.44 301 PRO A N 1
ATOM 2371 C CA . PRO A 1 301 ? 52.852 -13.067 -17.467 1.00 74.44 301 PRO A CA 1
ATOM 2372 C C . PRO A 1 301 ? 54.099 -13.533 -18.233 1.00 74.44 301 PRO A C 1
ATOM 2374 O O . PRO A 1 301 ? 54.469 -12.961 -19.249 1.00 74.44 301 PRO A O 1
ATOM 2377 N N . GLY A 1 302 ? 54.802 -14.541 -17.718 1.00 72.44 302 GLY A N 1
ATOM 2378 C CA . GLY A 1 302 ? 56.103 -14.961 -18.265 1.00 72.44 302 GLY A CA 1
ATOM 2379 C C . GLY A 1 302 ? 57.306 -14.139 -17.779 1.00 72.44 302 GLY A C 1
ATOM 2380 O O . GLY A 1 302 ? 58.442 -14.523 -18.045 1.00 72.44 302 GLY A O 1
ATOM 2381 N N . GLY A 1 303 ? 57.081 -13.069 -17.011 1.00 76.88 303 GLY A N 1
ATOM 2382 C CA . GLY A 1 303 ? 58.120 -12.282 -16.356 1.00 76.88 303 GLY A CA 1
ATOM 2383 C C . GLY A 1 303 ? 58.851 -11.308 -17.282 1.00 76.88 303 GLY A C 1
ATOM 2384 O O . GLY A 1 303 ? 58.472 -11.064 -18.430 1.00 76.88 303 GLY A O 1
ATOM 2385 N N . VAL A 1 304 ? 59.920 -10.723 -16.748 1.00 75.94 304 VAL A N 1
ATOM 2386 C CA . VAL A 1 304 ? 60.818 -9.816 -17.472 1.00 75.94 304 VAL A CA 1
ATOM 2387 C C . VAL A 1 304 ? 62.165 -10.484 -17.698 1.00 75.94 304 VAL A C 1
ATOM 2389 O O . VAL A 1 304 ? 62.640 -11.257 -16.864 1.00 75.94 304 VAL A O 1
ATOM 2392 N N . ILE A 1 305 ? 62.795 -10.179 -18.828 1.00 73.38 305 ILE A N 1
ATOM 2393 C CA . ILE A 1 305 ? 64.099 -10.734 -19.186 1.00 73.38 305 ILE A CA 1
ATOM 2394 C C . ILE A 1 305 ? 65.144 -10.239 -18.176 1.00 73.38 305 ILE A C 1
ATOM 2396 O O . ILE A 1 305 ? 65.359 -9.033 -18.028 1.00 73.38 305 ILE A O 1
ATOM 2400 N N . GLN A 1 306 ? 65.798 -11.174 -17.484 1.00 67.25 306 GLN A N 1
ATOM 2401 C CA . GLN A 1 306 ? 66.856 -10.888 -16.514 1.00 67.25 306 GLN A CA 1
ATOM 2402 C C . GLN A 1 306 ? 68.237 -10.925 -17.184 1.00 67.25 306 GLN A C 1
ATOM 2404 O O . GLN A 1 306 ? 68.486 -11.714 -18.093 1.00 67.25 306 GLN A O 1
ATOM 2409 N N . ALA A 1 307 ? 69.160 -10.081 -16.719 1.00 59.62 307 ALA A N 1
ATOM 2410 C CA . ALA A 1 307 ? 70.496 -9.909 -17.299 1.00 59.62 307 ALA A CA 1
ATOM 2411 C C . ALA A 1 307 ? 71.494 -11.037 -16.950 1.00 59.62 307 ALA A C 1
ATOM 2413 O O . ALA A 1 307 ? 72.686 -10.769 -16.802 1.00 59.62 307 ALA A O 1
ATOM 2414 N N . ASN A 1 308 ? 71.046 -12.288 -16.791 1.00 58.72 308 ASN A N 1
ATOM 2415 C CA . ASN A 1 308 ? 71.944 -13.402 -16.484 1.00 58.72 308 ASN A CA 1
ATOM 2416 C C . ASN A 1 308 ? 72.368 -14.139 -17.762 1.00 58.72 308 ASN A C 1
ATOM 2418 O O . ASN A 1 308 ? 71.551 -14.629 -18.542 1.00 58.72 308 ASN A O 1
ATOM 2422 N N . GLY A 1 309 ? 73.684 -14.224 -17.982 1.00 55.69 309 GLY A N 1
ATOM 2423 C CA . GLY A 1 309 ? 74.277 -14.723 -19.229 1.00 55.69 309 GLY A CA 1
ATOM 2424 C C . GLY A 1 309 ? 73.984 -16.194 -19.567 1.00 55.69 309 GLY A C 1
ATOM 2425 O O . GLY A 1 309 ? 74.209 -16.605 -20.707 1.00 55.69 309 GLY A O 1
ATOM 2426 N N . SER A 1 310 ? 73.480 -16.985 -18.613 1.00 55.53 310 SER A N 1
ATOM 2427 C CA . SER A 1 310 ? 73.024 -18.367 -18.822 1.00 55.53 310 SER A CA 1
ATOM 2428 C C . SER A 1 310 ? 71.639 -18.439 -19.468 1.00 55.53 310 SER A C 1
ATOM 2430 O O . SER A 1 310 ? 71.432 -19.248 -20.375 1.00 55.53 310 SER A O 1
ATOM 2432 N N . ASP A 1 311 ? 70.719 -17.559 -19.073 1.00 55.00 311 ASP A N 1
ATOM 2433 C CA . ASP A 1 311 ? 69.346 -17.558 -19.581 1.00 55.00 311 ASP A CA 1
ATOM 2434 C C . ASP A 1 311 ? 69.311 -17.051 -21.019 1.00 55.00 311 ASP A C 1
ATOM 2436 O O . ASP A 1 311 ? 68.674 -17.658 -21.876 1.00 55.00 311 ASP A O 1
ATOM 2440 N N . LEU A 1 312 ? 70.109 -16.029 -21.340 1.00 53.91 312 LEU A N 1
ATOM 2441 C CA . LEU A 1 312 ? 70.175 -15.462 -22.688 1.00 53.91 312 LEU A CA 1
ATOM 2442 C C . LEU A 1 312 ? 70.538 -16.505 -23.769 1.00 53.91 312 LEU A C 1
ATOM 2444 O O . LEU A 1 312 ? 70.084 -16.397 -24.905 1.00 53.91 312 LEU A O 1
ATOM 2448 N N . ARG A 1 313 ? 71.322 -17.544 -23.428 1.00 54.88 313 ARG A N 1
ATOM 2449 C CA . ARG A 1 313 ? 71.613 -18.676 -24.334 1.00 54.88 313 ARG A CA 1
ATOM 2450 C C . ARG A 1 313 ? 70.466 -19.679 -24.421 1.00 54.88 313 ARG A C 1
ATOM 2452 O O . ARG A 1 313 ? 70.207 -20.185 -25.508 1.00 54.88 313 ARG A O 1
ATOM 2459 N N . SER A 1 314 ? 69.786 -19.949 -23.308 1.00 56.75 314 SER A N 1
ATOM 2460 C CA . SER A 1 314 ? 68.613 -20.831 -23.264 1.00 56.75 314 SER A CA 1
ATOM 2461 C C . SER A 1 314 ? 67.473 -20.282 -24.136 1.00 56.75 314 SER A C 1
ATOM 2463 O O . SER A 1 314 ? 66.964 -20.976 -25.016 1.00 56.75 314 SER A O 1
ATOM 2465 N N . TRP A 1 315 ? 67.172 -18.986 -23.997 1.00 55.31 315 TRP A N 1
ATOM 2466 C CA . TRP A 1 315 ? 66.165 -18.279 -24.795 1.00 55.31 315 TRP A CA 1
ATOM 2467 C C . TRP A 1 315 ? 66.510 -18.244 -26.290 1.00 55.31 315 TRP A C 1
ATOM 2469 O O . TRP A 1 315 ? 65.640 -18.454 -27.136 1.00 55.31 315 TRP A O 1
ATOM 2479 N N . LYS A 1 316 ? 67.793 -18.062 -26.629 1.00 56.12 316 LYS A N 1
ATOM 2480 C CA . LYS A 1 316 ? 68.271 -18.070 -28.021 1.00 56.12 316 LYS A CA 1
ATOM 2481 C C . LYS A 1 316 ? 68.093 -19.433 -28.701 1.00 56.12 316 LYS A C 1
ATOM 2483 O O . LYS A 1 316 ? 67.814 -19.479 -29.895 1.00 56.12 316 LYS A O 1
ATOM 2488 N N . ASN A 1 317 ? 68.204 -20.524 -27.943 1.00 57.75 317 ASN A N 1
ATOM 2489 C CA . ASN A 1 317 ? 67.991 -21.878 -28.455 1.00 57.75 317 ASN A CA 1
ATOM 2490 C C . ASN A 1 317 ? 66.499 -22.224 -28.616 1.00 57.75 317 ASN A C 1
ATOM 2492 O O . ASN A 1 317 ? 66.157 -22.954 -29.542 1.00 57.75 317 ASN A O 1
ATOM 2496 N N . MET A 1 318 ? 65.602 -21.687 -27.775 1.00 53.62 318 MET A N 1
ATOM 2497 C CA . MET A 1 318 ? 64.150 -21.913 -27.908 1.00 53.62 318 MET A CA 1
ATOM 2498 C C . MET A 1 318 ? 63.498 -21.102 -29.040 1.00 53.62 318 MET A C 1
ATOM 2500 O O . MET A 1 318 ? 62.551 -21.576 -29.660 1.00 53.62 318 MET A O 1
ATOM 2504 N N . LEU A 1 319 ? 64.004 -19.903 -29.344 1.00 54.88 319 LEU A N 1
ATOM 2505 C CA . LEU A 1 319 ? 63.431 -18.992 -30.351 1.00 54.88 319 LEU A CA 1
ATOM 2506 C C . LEU A 1 319 ? 63.986 -19.194 -31.779 1.00 54.88 319 LEU A C 1
ATOM 2508 O O . LEU A 1 319 ? 63.619 -18.459 -32.695 1.00 54.88 319 LEU A O 1
ATOM 2512 N N . SER A 1 320 ? 64.847 -20.196 -31.994 1.00 48.75 320 SER A N 1
ATOM 2513 C CA . SER A 1 320 ? 65.664 -20.370 -33.211 1.00 48.75 320 SER A CA 1
ATOM 2514 C C . SER A 1 320 ? 64.900 -20.615 -34.524 1.00 48.75 320 SER A C 1
ATOM 2516 O O . SER A 1 320 ? 65.545 -20.691 -35.567 1.00 48.75 320 SER A O 1
ATOM 2518 N N . ASN A 1 321 ? 63.569 -20.730 -34.531 1.00 50.72 321 ASN A N 1
ATOM 2519 C CA . ASN A 1 321 ? 62.851 -21.132 -35.744 1.00 50.72 321 ASN A CA 1
ATOM 2520 C C . ASN A 1 321 ? 61.917 -20.088 -36.360 1.00 50.72 321 ASN A C 1
ATOM 2522 O O . ASN A 1 321 ? 61.369 -20.412 -37.406 1.00 50.72 321 ASN A O 1
ATOM 2526 N N . ASN A 1 322 ? 61.712 -18.879 -35.804 1.00 52.75 322 ASN A N 1
ATOM 2527 C CA . ASN A 1 322 ? 60.750 -17.960 -36.447 1.00 52.75 322 ASN A CA 1
ATOM 2528 C C . ASN A 1 322 ? 60.783 -16.460 -36.096 1.00 52.75 322 ASN A C 1
ATOM 2530 O O . ASN A 1 322 ? 59.739 -15.815 -36.121 1.00 52.75 322 ASN A O 1
ATOM 2534 N N . VAL A 1 323 ? 61.938 -15.851 -35.820 1.00 46.62 323 VAL A N 1
ATOM 2535 C CA . VAL A 1 323 ? 61.967 -14.393 -35.589 1.00 46.62 323 VAL A CA 1
ATOM 2536 C C . VAL A 1 323 ? 63.039 -13.730 -36.448 1.00 46.62 323 VAL A C 1
ATOM 2538 O O . VAL A 1 323 ? 64.235 -13.953 -36.262 1.00 46.62 323 VAL A O 1
ATOM 2541 N N . LYS A 1 324 ? 62.589 -12.924 -37.420 1.00 44.28 324 LYS A N 1
ATOM 2542 C CA . LYS A 1 324 ? 63.410 -11.866 -38.014 1.00 44.28 324 LYS A CA 1
ATOM 2543 C C . LYS A 1 324 ? 63.761 -10.891 -36.895 1.00 44.28 324 LYS A C 1
ATOM 2545 O O . LYS A 1 324 ? 62.882 -10.459 -36.164 1.00 44.28 324 LYS A O 1
ATOM 2550 N N . ASP A 1 325 ? 65.044 -10.574 -36.823 1.00 45.25 325 ASP A N 1
ATOM 2551 C CA . ASP A 1 325 ? 65.656 -9.574 -35.956 1.00 45.25 325 ASP A CA 1
ATOM 2552 C C . ASP A 1 325 ? 65.882 -10.018 -34.504 1.00 45.25 325 ASP A C 1
ATOM 2554 O O . ASP A 1 325 ? 65.123 -9.756 -33.576 1.00 45.25 325 ASP A O 1
ATOM 2558 N N . ALA A 1 326 ? 67.067 -10.601 -34.295 1.00 47.91 326 ALA A N 1
ATOM 2559 C CA . ALA A 1 326 ? 67.788 -10.599 -33.024 1.00 47.91 326 ALA A CA 1
ATOM 2560 C C . ALA A 1 326 ? 68.235 -9.168 -32.642 1.00 47.91 326 ALA A C 1
ATOM 2562 O O . ALA A 1 326 ? 69.406 -8.927 -32.345 1.00 47.91 326 ALA A O 1
ATOM 2563 N N . MET A 1 327 ? 67.311 -8.209 -32.692 1.00 45.84 327 MET A N 1
ATOM 2564 C CA . MET A 1 327 ? 67.535 -6.821 -32.328 1.00 45.84 327 MET A CA 1
ATOM 2565 C C . MET A 1 327 ? 67.010 -6.624 -30.903 1.00 45.84 327 MET A C 1
ATOM 2567 O O . MET A 1 327 ? 65.822 -6.456 -30.645 1.00 45.84 327 MET A O 1
ATOM 2571 N N . GLU A 1 328 ? 67.969 -6.716 -29.982 1.00 53.56 328 GLU A N 1
ATOM 2572 C CA . GLU A 1 328 ? 67.915 -6.219 -28.607 1.00 53.56 328 GLU A CA 1
ATOM 2573 C C . GLU A 1 328 ? 66.959 -6.936 -27.627 1.00 53.56 328 GLU A C 1
ATOM 2575 O O . GLU A 1 328 ? 65.920 -6.419 -27.203 1.00 53.56 328 GLU A O 1
ATOM 2580 N N . LEU A 1 329 ? 67.403 -8.106 -27.140 1.00 57.44 329 LEU A N 1
ATOM 2581 C CA . LEU A 1 329 ? 67.028 -8.595 -25.805 1.00 57.44 329 LEU A CA 1
ATOM 2582 C C . LEU A 1 329 ? 67.667 -7.688 -24.739 1.00 57.44 329 LEU A C 1
ATOM 2584 O O . LEU A 1 329 ? 68.731 -7.997 -24.200 1.00 57.44 329 LEU A O 1
ATOM 2588 N N . GLN A 1 330 ? 67.037 -6.549 -24.460 1.00 60.59 330 GLN A N 1
ATOM 2589 C CA . GLN A 1 330 ? 67.421 -5.701 -23.335 1.00 60.59 330 GLN A CA 1
ATOM 2590 C C . GLN A 1 330 ? 66.825 -6.243 -22.024 1.00 60.59 330 GLN A C 1
ATOM 2592 O O . GLN A 1 330 ? 65.648 -6.624 -21.995 1.00 60.59 330 GLN A O 1
ATOM 2597 N N . PRO A 1 331 ? 67.606 -6.276 -20.930 1.00 65.44 331 PRO A N 1
ATOM 2598 C CA . PRO A 1 331 ? 67.083 -6.577 -19.604 1.00 65.44 331 PRO A CA 1
ATOM 2599 C C . PRO A 1 331 ? 65.919 -5.651 -19.232 1.00 65.44 331 PRO A C 1
ATOM 2601 O O . PRO A 1 331 ? 65.968 -4.454 -19.500 1.00 65.44 331 PRO A O 1
ATOM 2604 N N . GLY A 1 332 ? 64.876 -6.202 -18.608 1.00 65.94 332 GLY A N 1
ATOM 2605 C CA . GLY A 1 332 ? 63.671 -5.455 -18.222 1.00 65.94 332 GLY A CA 1
ATOM 2606 C C . GLY A 1 332 ? 62.546 -5.450 -19.263 1.00 65.94 332 GLY A C 1
ATOM 2607 O O . GLY A 1 332 ? 61.451 -4.981 -18.963 1.00 65.94 332 GLY A O 1
ATOM 2608 N N . ARG A 1 333 ? 62.758 -6.019 -20.458 1.00 70.75 333 ARG A N 1
ATOM 2609 C CA . ARG A 1 333 ? 61.689 -6.204 -21.452 1.00 70.75 333 ARG A CA 1
ATOM 2610 C C . ARG A 1 333 ? 60.801 -7.396 -21.074 1.00 70.75 333 ARG A C 1
ATOM 2612 O O . ARG A 1 333 ? 61.302 -8.429 -20.626 1.00 70.75 333 ARG A O 1
ATOM 2619 N N . ALA A 1 334 ? 59.486 -7.252 -21.242 1.00 74.31 334 ALA A N 1
ATOM 2620 C CA . ALA A 1 334 ? 58.524 -8.311 -20.945 1.00 74.31 334 ALA A CA 1
ATOM 2621 C C . ALA A 1 334 ? 58.709 -9.502 -21.893 1.00 74.31 334 ALA A C 1
ATOM 2623 O O . ALA A 1 334 ? 58.778 -9.330 -23.109 1.00 74.31 334 ALA A O 1
ATOM 2624 N N . VAL A 1 335 ? 58.738 -10.712 -21.341 1.00 71.25 335 VAL A N 1
ATOM 2625 C CA . VAL A 1 335 ? 58.820 -11.956 -22.119 1.00 71.25 335 VAL A CA 1
ATOM 2626 C C . VAL A 1 335 ? 57.565 -12.162 -22.971 1.00 71.25 335 VAL A C 1
ATOM 2628 O O . VAL A 1 335 ? 57.638 -12.643 -24.096 1.00 71.25 335 VAL A O 1
ATOM 2631 N N . PHE A 1 336 ? 56.399 -11.755 -22.470 1.00 70.75 336 PHE A N 1
ATOM 2632 C CA . PHE A 1 336 ? 55.138 -11.889 -23.202 1.00 70.75 336 PHE A CA 1
ATOM 2633 C C . PHE A 1 336 ? 55.140 -11.106 -24.529 1.00 70.75 336 PHE A C 1
ATOM 2635 O O . PHE A 1 336 ? 54.660 -11.612 -25.541 1.00 70.75 336 PHE A O 1
ATOM 2642 N N . LEU A 1 337 ? 55.809 -9.946 -24.568 1.00 68.00 337 LEU A N 1
ATOM 2643 C CA . LEU A 1 337 ? 55.969 -9.126 -25.775 1.00 68.00 337 LEU A CA 1
ATOM 2644 C C . LEU A 1 337 ? 56.738 -9.850 -26.896 1.00 68.00 337 LEU A C 1
ATOM 2646 O O . LEU A 1 337 ? 56.475 -9.606 -28.066 1.00 68.00 337 LEU A O 1
ATOM 2650 N N . THR A 1 338 ? 57.684 -10.740 -26.568 1.00 62.38 338 THR A N 1
ATOM 2651 C CA . THR A 1 338 ? 58.523 -11.415 -27.578 1.00 62.38 338 THR A CA 1
ATOM 2652 C C . THR A 1 338 ? 57.860 -12.642 -28.205 1.00 62.38 338 THR A C 1
ATOM 2654 O O . THR A 1 338 ? 58.383 -13.182 -29.178 1.00 62.38 338 THR A O 1
ATOM 2657 N N . THR A 1 339 ? 56.723 -13.089 -27.660 1.00 63.50 339 THR A N 1
ATOM 2658 C CA . THR A 1 339 ? 56.003 -14.290 -28.117 1.00 63.50 339 THR A CA 1
ATOM 2659 C C . THR A 1 339 ? 54.706 -13.955 -28.853 1.00 63.50 339 THR A C 1
ATOM 2661 O O . THR A 1 339 ? 54.419 -14.590 -29.866 1.00 63.50 339 THR A O 1
ATOM 2664 N N . GLN A 1 340 ? 53.949 -12.953 -28.388 1.00 67.12 340 GLN A N 1
ATOM 2665 C CA . GLN A 1 340 ? 52.695 -12.495 -29.000 1.00 67.12 340 GLN A CA 1
ATOM 2666 C C . GLN A 1 340 ? 52.530 -10.977 -28.824 1.00 67.12 340 GLN A C 1
ATOM 2668 O O . GLN A 1 340 ? 51.996 -10.498 -27.825 1.00 67.12 340 GLN A O 1
ATOM 2673 N N . GLU A 1 341 ? 52.987 -10.206 -29.810 1.00 66.75 341 GLU A N 1
ATOM 2674 C CA . GLU A 1 341 ? 53.028 -8.738 -29.740 1.00 66.75 341 GLU A CA 1
ATOM 2675 C C . GLU A 1 341 ? 51.623 -8.099 -29.667 1.00 66.75 341 GLU A C 1
ATOM 2677 O O . GLU A 1 341 ? 51.373 -7.265 -28.798 1.00 66.75 341 GLU A O 1
ATOM 2682 N N . SER A 1 342 ? 50.665 -8.557 -30.487 1.00 68.62 342 SER A N 1
ATOM 2683 C CA . SER A 1 342 ? 49.284 -8.030 -30.516 1.00 68.62 342 SER A CA 1
ATOM 2684 C C . SER A 1 342 ? 48.504 -8.259 -29.216 1.00 68.62 342 SER A C 1
ATOM 2686 O O . SER A 1 342 ? 47.695 -7.426 -28.790 1.00 68.62 342 SER A O 1
ATOM 2688 N N . ASP A 1 343 ? 48.748 -9.401 -28.576 1.00 70.44 343 ASP A N 1
ATOM 2689 C CA . ASP A 1 343 ? 48.044 -9.804 -27.360 1.00 70.44 343 ASP A CA 1
ATOM 2690 C C . ASP A 1 343 ? 48.636 -9.084 -26.141 1.00 70.44 343 ASP A C 1
ATOM 2692 O O . ASP A 1 343 ? 47.904 -8.720 -25.217 1.00 70.44 343 ASP A O 1
ATOM 2696 N N . PHE A 1 344 ? 49.942 -8.785 -26.175 1.00 75.94 344 PHE A N 1
ATOM 2697 C CA . PHE A 1 344 ? 50.615 -7.955 -25.179 1.00 75.94 344 PHE A CA 1
ATOM 2698 C C . PHE A 1 344 ? 50.120 -6.503 -25.203 1.00 75.94 344 PHE A C 1
ATOM 2700 O O . PHE A 1 344 ? 49.817 -5.945 -24.147 1.00 75.94 344 PHE A O 1
ATOM 2707 N N . GLU A 1 345 ? 49.992 -5.894 -26.387 1.00 73.88 345 GLU A N 1
ATOM 2708 C CA . GLU A 1 345 ? 49.456 -4.531 -26.514 1.00 73.88 345 GLU A CA 1
ATOM 2709 C C . GLU A 1 345 ? 48.032 -4.439 -25.960 1.00 73.88 345 GLU A C 1
ATOM 2711 O O . GLU A 1 345 ? 47.730 -3.561 -25.149 1.00 73.88 345 GLU A O 1
ATOM 2716 N N . SER A 1 346 ? 47.175 -5.402 -26.311 1.00 74.00 346 SER A N 1
ATOM 2717 C CA . SER A 1 346 ? 45.811 -5.490 -25.782 1.00 74.00 346 SER A CA 1
ATOM 2718 C C . SER A 1 346 ? 45.805 -5.663 -24.257 1.00 74.00 346 SER A C 1
ATOM 2720 O O . SER A 1 346 ? 45.070 -4.971 -23.553 1.00 74.00 346 SER A O 1
ATOM 2722 N N . PHE A 1 347 ? 46.667 -6.532 -23.721 1.00 81.12 347 PHE A N 1
ATOM 2723 C CA . PHE A 1 347 ? 46.814 -6.759 -22.282 1.00 81.12 347 PHE A CA 1
ATOM 2724 C C . PHE A 1 347 ? 47.212 -5.486 -21.517 1.00 81.12 347 PHE A C 1
ATOM 2726 O O . PHE A 1 347 ? 46.582 -5.153 -20.508 1.00 81.12 347 PHE A O 1
ATOM 2733 N N . VAL A 1 348 ? 48.219 -4.746 -21.992 1.00 80.31 348 VAL A N 1
ATOM 2734 C CA . VAL A 1 348 ? 48.664 -3.493 -21.357 1.00 80.31 348 VAL A CA 1
ATOM 2735 C C . VAL A 1 348 ? 47.593 -2.410 -21.473 1.00 80.31 348 VAL A C 1
ATOM 2737 O O . VAL A 1 348 ? 47.343 -1.693 -20.500 1.00 80.31 348 VAL A O 1
ATOM 2740 N N . MET A 1 349 ? 46.914 -2.320 -22.619 1.00 81.62 349 MET A N 1
ATOM 2741 C CA . MET A 1 349 ? 45.830 -1.362 -22.840 1.00 81.62 349 MET A CA 1
ATOM 2742 C C . MET A 1 349 ? 44.660 -1.597 -21.882 1.00 81.62 349 MET A C 1
ATOM 2744 O O . MET A 1 349 ? 44.225 -0.661 -21.210 1.00 81.62 349 MET A O 1
ATOM 2748 N N . PHE A 1 350 ? 44.181 -2.838 -21.746 1.00 80.88 350 PHE A N 1
ATOM 2749 C CA . PHE A 1 350 ? 43.072 -3.151 -20.840 1.00 80.88 350 PHE A CA 1
ATOM 2750 C C . PHE A 1 350 ? 43.432 -2.916 -19.369 1.00 80.88 350 PHE A C 1
ATOM 2752 O O . PHE A 1 350 ? 42.637 -2.318 -18.640 1.00 80.88 350 PHE A O 1
ATOM 2759 N N . ASN A 1 351 ? 44.635 -3.307 -18.936 1.00 86.00 351 ASN A N 1
ATOM 2760 C CA . ASN A 1 351 ? 45.087 -3.039 -17.568 1.00 86.00 351 ASN A CA 1
ATOM 2761 C C . ASN A 1 351 ? 45.252 -1.535 -17.297 1.00 86.00 351 ASN A C 1
ATOM 2763 O O . ASN A 1 351 ? 44.881 -1.075 -16.221 1.00 86.00 351 ASN A O 1
ATOM 2767 N N . SER A 1 352 ? 45.727 -0.752 -18.270 1.00 83.44 352 SER A N 1
ATOM 2768 C CA . SER A 1 352 ? 45.871 0.706 -18.128 1.00 83.44 352 SER A CA 1
ATOM 2769 C C . SER A 1 352 ? 44.521 1.421 -18.054 1.00 83.44 352 SER A C 1
ATOM 2771 O O . SER A 1 352 ? 44.339 2.308 -17.223 1.00 83.44 352 SER A O 1
ATOM 2773 N N . ILE A 1 353 ? 43.548 1.011 -18.877 1.00 83.31 353 ILE A N 1
ATOM 2774 C CA . ILE A 1 353 ? 42.179 1.544 -18.829 1.00 83.31 353 ILE A CA 1
ATOM 2775 C C . ILE A 1 353 ? 41.525 1.193 -17.488 1.00 83.31 353 ILE A C 1
ATOM 2777 O O . ILE A 1 353 ? 40.928 2.063 -16.854 1.00 83.31 353 ILE A O 1
ATOM 2781 N N . SER A 1 354 ? 41.674 -0.054 -17.030 1.00 82.62 354 SER A N 1
ATOM 2782 C CA . SER A 1 354 ? 41.142 -0.494 -15.738 1.00 82.62 354 SER A CA 1
ATOM 2783 C C . SER A 1 354 ? 41.776 0.272 -14.575 1.00 82.62 354 SER A C 1
ATOM 2785 O O . SER A 1 354 ? 41.058 0.720 -13.686 1.00 82.62 354 SER A O 1
ATOM 2787 N N . LEU A 1 355 ? 43.095 0.489 -14.603 1.00 87.38 355 LEU A N 1
ATOM 2788 C CA . LEU A 1 355 ? 43.816 1.272 -13.599 1.00 87.38 355 LEU A CA 1
ATOM 2789 C C . LEU A 1 355 ? 43.345 2.733 -13.579 1.00 87.38 355 LEU A C 1
ATOM 2791 O O . LEU A 1 355 ? 43.039 3.269 -12.515 1.00 87.38 355 LEU A O 1
ATOM 2795 N N . ALA A 1 356 ? 43.232 3.371 -14.747 1.00 84.88 356 ALA A N 1
ATOM 2796 C CA . ALA A 1 356 ? 42.775 4.754 -14.863 1.00 84.88 356 ALA A CA 1
ATOM 2797 C C . ALA A 1 356 ? 41.323 4.922 -14.387 1.00 84.88 356 ALA A C 1
ATOM 2799 O O . ALA A 1 356 ? 41.010 5.885 -13.683 1.00 84.88 356 ALA A O 1
ATOM 2800 N N . ALA A 1 357 ? 40.446 3.971 -14.719 1.00 81.50 357 ALA A N 1
ATOM 2801 C CA . ALA A 1 357 ? 39.063 3.959 -14.259 1.00 81.50 357 ALA A CA 1
ATOM 2802 C C . ALA A 1 357 ? 38.977 3.777 -12.735 1.00 81.50 357 ALA A C 1
ATOM 2804 O O . ALA A 1 357 ? 38.279 4.539 -12.068 1.00 81.50 357 ALA A O 1
ATOM 2805 N N . SER A 1 358 ? 39.728 2.828 -12.166 1.00 86.88 358 SER A N 1
ATOM 2806 C CA . SER A 1 358 ? 39.770 2.593 -10.718 1.00 86.88 358 SER A CA 1
ATOM 2807 C C . SER A 1 358 ? 40.339 3.783 -9.943 1.00 86.88 358 SER A C 1
ATOM 2809 O O . SER A 1 358 ? 39.750 4.178 -8.939 1.00 86.88 358 SER A O 1
ATOM 2811 N N . LEU A 1 359 ? 41.414 4.412 -10.429 1.00 83.50 359 LEU A N 1
ATOM 2812 C CA . LEU A 1 359 ? 41.985 5.613 -9.810 1.00 83.50 359 LEU A CA 1
ATOM 2813 C C . LEU A 1 359 ? 41.035 6.812 -9.887 1.00 83.50 359 LEU A C 1
ATOM 2815 O O . LEU A 1 359 ? 40.889 7.551 -8.915 1.00 83.50 359 LEU A O 1
ATOM 2819 N N . SER A 1 360 ? 40.338 6.976 -11.014 1.00 81.75 360 SER A N 1
ATOM 2820 C CA . SER A 1 360 ? 39.322 8.023 -11.164 1.00 81.75 360 SER A CA 1
ATOM 2821 C C . SER A 1 360 ? 38.193 7.847 -10.149 1.00 81.75 360 SER A C 1
ATOM 2823 O O . SER A 1 360 ? 37.778 8.821 -9.534 1.00 81.75 360 SER A O 1
ATOM 2825 N N . ILE A 1 361 ? 37.744 6.610 -9.912 1.00 80.12 361 ILE A N 1
ATOM 2826 C CA . ILE A 1 361 ? 36.730 6.299 -8.894 1.00 80.12 361 ILE A CA 1
ATOM 2827 C C . ILE A 1 361 ? 37.253 6.609 -7.485 1.00 80.12 361 ILE A C 1
ATOM 2829 O O . ILE A 1 361 ? 36.541 7.241 -6.715 1.00 80.12 361 ILE A O 1
ATOM 2833 N N . THR A 1 362 ? 38.497 6.245 -7.149 1.00 79.94 362 THR A N 1
ATOM 2834 C CA . THR A 1 362 ? 39.078 6.575 -5.830 1.00 79.94 362 THR A CA 1
ATOM 2835 C C . THR A 1 362 ? 39.309 8.069 -5.601 1.00 79.94 362 THR A C 1
ATOM 2837 O O . THR A 1 362 ? 39.394 8.482 -4.454 1.00 79.94 362 THR A O 1
ATOM 2840 N N . LEU A 1 363 ? 39.456 8.862 -6.668 1.00 76.38 363 LEU A N 1
ATOM 2841 C CA . LEU A 1 363 ? 39.652 10.315 -6.592 1.00 76.38 363 LEU A CA 1
ATOM 2842 C C . LEU A 1 363 ? 38.331 11.098 -6.604 1.00 76.38 363 LEU A C 1
ATOM 2844 O O . LEU A 1 363 ? 38.305 12.249 -6.175 1.00 76.38 363 LEU A O 1
ATOM 2848 N N . LEU A 1 364 ? 37.266 10.506 -7.155 1.00 69.06 364 LEU A N 1
ATOM 2849 C CA . LEU A 1 364 ? 35.927 11.098 -7.236 1.00 69.06 364 LEU A CA 1
ATOM 2850 C C . LEU A 1 364 ? 35.048 10.769 -6.019 1.00 69.06 364 LEU A C 1
ATOM 2852 O O . LEU A 1 364 ? 34.128 11.537 -5.736 1.00 69.06 364 LEU A O 1
ATOM 2856 N N . LEU A 1 365 ? 35.302 9.641 -5.343 1.00 67.50 365 LEU A N 1
ATOM 2857 C CA . LEU A 1 365 ? 34.718 9.270 -4.045 1.00 67.50 365 LEU A CA 1
ATOM 2858 C C . LEU A 1 365 ? 35.490 9.910 -2.896 1.00 67.50 365 LEU A C 1
ATOM 2860 O O . LEU A 1 365 ? 34.850 10.117 -1.839 1.00 67.50 365 LEU A O 1
#

Secondary structure (DSSP, 8-state):
--HHHHHHHHHHHHHHHHHHT-HHHHHHHHHH-TTGGGSGGGSS-SS-HHHHHHHHT-HHHHHHHHHH-GGGGG---TTS--HHHHHHHHT-HHHHHHHHHHHTTTTTS---TTS--HHHHHHHTT-HHHHHHHHHH-GGGGG-B-TTS-BHHHHHHHTT-HHHHHHHHH-GGGS-TTSTTPPPTTT---HHHHHHHTT-HHHHHHHHHSHHHHHTTT---TTS--HHHHHHHHHHHHHHHS-----------HHHHHHHHHHHHHHHHHHHHHHHHHHHHHHHHHHHHHHHHHHHHHS-TT-B----TTHHHHHHHHSTTS-S------TT-BHHHHH-HHHHHHHHHHHHHHHHHHHHHHHH-

InterPro domains:
  IPR002110 Ankyrin repeat [PF00023] (187-208)
  IPR002110 Ankyrin repeat [PF12796] (21-102)
  IPR002110 Ankyrin repeat [PF12796] (110-170)
  IPR002110 Ankyrin repeat [PS50088] (79-101)
  IPR002110 Ankyrin repeat [PS50088] (114-135)
  IPR002110 Ankyrin repeat [SM00248] (45-74)
  IPR002110 Ankyrin repeat [SM00248] (79-108)
  IPR002110 Ankyrin repeat [SM00248] (114-144)
  IPR002110 Ankyrin repeat [SM00248] (148-181)
  IPR002110 Ankyrin repeat [SM00248] (187-216)
  IPR018247 EF-Hand 1, calcium-binding site [PS00018] (173-185)
  IPR026961 PGG domain [PF13962] (273-365)
  IPR036770 Ankyrin repeat-containing domain superfamily [G3DSA:1.25.40.20] (1-247)
  IPR036770 Ankyrin repeat-containing domain superfamily [SSF48403] (13-231)

Organism: Glycine soja (NCBI:txid3848)

Solvent-accessible surface area (backbone atoms only — not comparable to full-atom values): 20014 Å² total; per-residue (Å²): 130,56,75,68,56,56,53,53,50,53,52,50,49,50,47,56,36,25,76,70,35,44,48,71,60,47,54,52,49,40,72,76,36,80,56,57,81,75,49,50,85,76,47,93,60,53,61,49,56,50,36,46,15,30,52,74,57,26,52,69,32,41,54,51,48,41,72,77,46,53,69,57,56,72,44,52,29,86,56,42,36,32,24,53,34,38,8,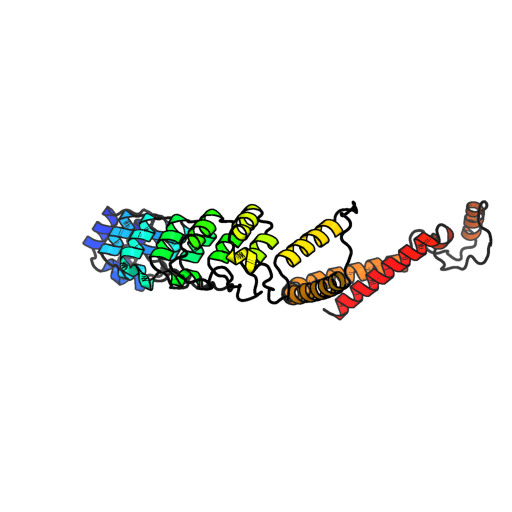26,48,67,54,36,54,69,48,39,52,53,52,38,74,74,48,47,68,65,58,51,69,46,47,23,76,60,36,39,27,24,50,41,37,6,26,54,62,45,24,41,69,48,35,50,54,47,39,75,58,38,44,69,54,60,74,44,51,31,64,81,29,34,32,35,61,41,36,8,49,75,57,68,18,56,70,30,42,51,53,64,62,68,56,56,90,63,64,60,91,66,66,77,70,47,48,26,66,82,54,34,40,30,47,61,34,51,20,42,74,69,64,35,62,68,53,43,54,54,48,56,69,36,65,71,52,47,74,52,46,73,55,54,21,76,85,70,40,27,33,63,53,55,44,53,51,56,48,50,61,55,44,75,75,53,75,95,72,87,76,82,93,69,83,84,51,75,66,56,60,56,48,50,53,52,44,54,53,50,52,58,53,61,44,48,73,58,38,68,81,40,44,71,60,51,43,53,52,25,52,49,50,28,51,53,31,52,48,44,67,78,52,35,69,86,34,56,40,67,87,48,80,69,54,60,54,54,53,53,66,74,54,70,83,80,66,90,71,95,74,73,94,51,65,70,42,51,44,41,50,80,76,41,54,74,61,39,54,52,52,52,50,53,34,50,53,51,27,53,52,21,50,49,49,58,72,75,107